Protein AF-A0AAQ3N7G3-F1 (afdb_monomer)

Secondary structure (DSSP, 8-state):
-----SEEEEEE---GGGGGGTTTSTTHHHH-TT-EEEEETTEEEEE-SS-EEEEE--SSSS--PPEEE-----TTTT--EEEEEEEEETTEEEEEEEETTSEEEEE-TTS-EEEEEE-SSS---EEEEE---S--SSS-PPPEEEEEETTEEEEEE--------TT------S-HHHHHHHHHHHHHHHHHHS--PPPS-TTTT---------EEEE-GGGS-EEEEEEEEEEPPPTT-TT----EEEEEEEESS-SEEEEEEEEEES--HHHHHHTT-S------------------------------PPPPP-------TTHHHHHHHHHHTT--HHHHHHHHHHHHS-PEEEEEEEEE-BTTB-EEEEEE-TTSSEEEEEETTSEEEEEETTTTEEEEEEES-TT-EEEEEEEE----TTS--S--PPPPGGGEEEEEEEEEGGGTEEEEEETTTPPEEEEEE--TT-EEE-BPPEET--TTSPP-PPP-EEE-TTT-EEEEEP-B---

Mean predicted aligned error: 13.73 Å

InterPro domains:
  IPR026059 Rab3GAP regulatory subunit [PTHR12472] (1-508)
  IPR032839 Rab3-GAP regulatory subunit, N-terminal [PF14655] (28-317)
  IPR032839 Rab3-GAP regulatory subunit, N-terminal [PF14655] (357-476)
  IPR036322 WD40-repeat-containing domain superfamily [SSF50978] (77-471)

pLDDT: mean 73.36, std 23.97, range [24.33, 98.25]

Organism: Vigna mungo (NCBI:txid3915)

Nearest PDB structures (foldseek):
  7mq9-assembly1_LR  TM=6.132E-01  e=2.401E-07  Homo sapiens
  4cy5-assembly1_A  TM=6.146E-01  e=5.877E-06  Drosophila melanogaster
  6tlj-assembly1_Q  TM=6.550E-01  e=1.071E-04  Homo sapiens
  8snb-assembly1_4A  TM=2.805E-01  e=1.229E-05  Strongylocentrotus purpuratus
  8iyj-assembly1_f  TM=2.181E-01  e=2.810E-06  Mus musculus

Sequence (514 aa):
MAKRSYKTELGCIACDELGELGAGKPNWLVETPHLLCAIDTHSLLLANRSTILLLSWSDNSAASTPLKIRPDLSPIDAESITALEWLAFGDNRVIVAGTSSGYLLLYSLRGDLIHRQMIYPGRVLKLRVRGTKKDLIQDTSSEEFCLIMPGVIARFDGSDVQVADYRSNCRLCNLEMQNMLQKWFEEAQSRFWDQKPRSQDSEDFGNTDVKIPYQLWNIGKNGTCSDAAITGIMPPPLMEQQSSQRYYCAVAVGEDAVISAYRLSESKGRSLVGAILSKVVPATFSTLSSFSKLIWRSEPSPPKKSPKKLDQKPQPFARGNLDLNVTLLVASSAENLMSGKDTFYYLNMERNASCIASSLTSLIDHPRKGEKLTLSPSGTLAAITDSLGRILLLDTQALVVVRLWKGYRDASCLFMEMLVSKNIASSSSSYSEPSKSDYCLCLAIHAPRKGIIEIWQMRTGPRLRTISCAKGSRMLQPSYRFGASMSTPYVPLEVFLLNGDSGQISILNRTLDS

Radius of gyration: 25.81 Å; Cα contacts (8 Å, |Δi|>4): 973; chains: 1; bounding box: 93×69×70 Å

Solvent-accessible surface area (backbone atoms only — not comparable to full-atom values): 30643 Å² total; per-residue (Å²): 131,83,80,84,73,66,52,46,79,68,45,52,63,85,63,78,71,43,48,83,64,43,49,97,44,86,30,25,63,61,75,37,92,57,56,41,70,36,38,47,101,54,37,39,38,41,27,35,48,63,41,39,38,42,40,64,52,63,91,79,65,78,82,68,71,69,46,74,34,68,71,95,56,52,74,89,75,65,40,28,49,48,24,55,37,59,47,34,45,74,93,48,62,33,44,35,37,23,20,41,61,12,36,41,38,34,25,42,90,85,56,48,80,73,44,77,44,82,73,53,88,38,42,28,58,38,62,46,61,46,37,64,66,98,77,60,101,53,99,38,66,60,24,32,39,34,43,27,30,73,18,34,42,38,37,30,59,48,40,79,82,79,70,88,60,97,79,62,101,72,83,93,80,44,52,60,60,60,52,53,52,52,52,49,52,55,53,54,53,51,54,68,71,53,87,68,86,78,76,96,70,94,70,86,85,81,72,77,89,73,75,70,75,66,50,37,30,59,64,36,90,69,36,56,38,57,32,62,49,77,37,36,56,43,80,72,62,93,90,48,91,83,62,94,70,61,34,32,34,31,42,32,18,5,62,64,18,35,33,37,33,31,44,34,38,75,56,58,83,73,63,77,64,60,69,56,56,74,72,67,64,82,94,71,88,76,87,89,71,74,99,71,88,87,89,82,90,88,90,88,89,88,89,85,83,86,88,82,90,82,84,89,75,85,77,79,83,78,78,82,74,86,76,87,54,68,74,58,59,58,49,59,67,51,64,77,77,58,57,80,66,55,55,53,52,50,58,57,44,62,72,59,54,52,20,45,52,41,83,72,51,70,46,69,52,82,98,34,23,14,55,46,72,34,64,37,80,82,21,54,35,32,44,34,33,31,78,79,3,36,38,38,34,30,31,58,81,81,71,40,77,77,40,78,48,75,84,39,48,82,41,49,66,48,58,29,36,32,44,56,77,71,78,86,84,79,72,86,89,76,97,69,77,76,53,72,87,43,42,43,57,27,41,38,37,37,24,62,86,75,29,31,32,35,33,30,34,58,86,85,50,61,76,77,46,76,42,86,39,66,69,29,47,46,80,42,51,59,58,47,55,35,79,72,59,90,87,58,80,79,76,72,47,58,44,35,39,40,35,34,77,73,31,33,33,26,37,57,59,40,66,68,79,130

Foldseek 3Di:
DPDDDQWFFQFFDDDPVVVVQVAPDPLSLPPQPAWAWADAPFWIWIDGFFKIWIAGGDPPDDRPPIAIEGDPADVPVVKGWQEWYWAFADPAIWIWTAIQQQWIWTAHPNRDTLDIDRDDGGGQLYKAFAADDPDDPDPKTFTWIWTDGWQKIKIQGQHDPPPPPVPDPDDPDHCQVVVSVVVVVVVVVVVVVPPDDDDPDPDPPPDPVRDRDIAMAGRCPQHTFQDKDWLTWDDDPDPPVPDPKIWIKMWTWWQQFRIWIKIWISDFDPPPPVVVSLPDDPPDDDDPDDPDDDDDDDDDDDDDDDDDDDDDDDDDDPDDDDPPPPVPVVVVVVVVDDDPVVNVVVVVVSVVTHTYMRTDDTHGDPPKTWNDWEADSSSQWIWIAIQQAKIFIARRRVRDGPDMDGDQHPKDKDKWKAFADDPPPPDDDDPDDDDPVRIFIWMWIDRLVVQWIWIATPDPGGTLDIGGHDHSKDKHWHHDHRPPDPPDDDDTTWIWIQHSNRSIIIIRHRYSDD

Structure (mmCIF, N/CA/C/O backbone):
data_AF-A0AAQ3N7G3-F1
#
_entry.id   AF-A0AAQ3N7G3-F1
#
loop_
_atom_site.group_PDB
_atom_site.id
_atom_site.type_symbol
_atom_site.label_atom_id
_atom_site.label_alt_id
_atom_site.label_comp_id
_atom_site.label_asym_id
_atom_site.label_entity_id
_atom_site.label_seq_id
_atom_site.pdbx_PDB_ins_code
_atom_site.Cartn_x
_atom_site.Cartn_y
_atom_site.Cartn_z
_atom_site.occupancy
_atom_site.B_iso_or_equiv
_atom_site.auth_seq_id
_atom_site.auth_comp_id
_atom_site.auth_asym_id
_atom_site.auth_atom_id
_atom_site.pdbx_PDB_model_num
ATOM 1 N N . MET A 1 1 ? -20.348 16.416 -29.612 1.00 39.94 1 M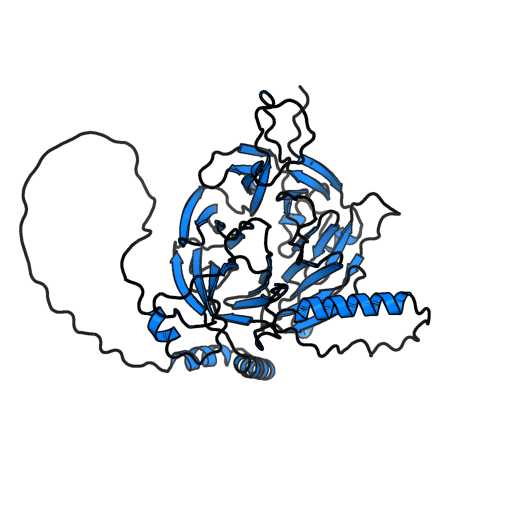ET A N 1
ATOM 2 C CA . MET A 1 1 ? -20.053 16.490 -28.164 1.00 39.94 1 MET A CA 1
ATOM 3 C C . MET A 1 1 ? -18.707 15.827 -27.925 1.00 39.94 1 MET A C 1
ATOM 5 O O . MET A 1 1 ? -18.598 14.631 -28.162 1.00 39.94 1 MET A O 1
ATOM 9 N N . ALA A 1 2 ? -17.672 16.585 -27.557 1.00 43.81 2 ALA A N 1
ATOM 10 C CA . ALA A 1 2 ? -16.374 16.000 -27.224 1.00 43.81 2 ALA A CA 1
ATOM 11 C C . ALA A 1 2 ? -16.519 15.105 -25.980 1.00 43.81 2 ALA A C 1
ATOM 13 O O . ALA A 1 2 ? -17.182 15.478 -25.011 1.00 43.81 2 ALA A O 1
ATOM 14 N N . LYS A 1 3 ? -15.950 13.899 -26.031 1.00 54.00 3 LYS A N 1
ATOM 15 C CA . LYS A 1 3 ? -15.977 12.927 -24.933 1.00 54.00 3 LYS A CA 1
ATOM 16 C C . LYS A 1 3 ? -15.217 13.546 -23.752 1.00 54.00 3 LYS A C 1
ATOM 18 O O . LYS A 1 3 ? -14.015 13.761 -23.864 1.00 54.00 3 LYS A O 1
ATOM 23 N N . ARG A 1 4 ? -15.909 13.886 -22.654 1.00 63.69 4 ARG A N 1
ATOM 24 C CA . ARG A 1 4 ? -15.270 14.426 -21.437 1.00 63.69 4 ARG A CA 1
ATOM 25 C C . ARG A 1 4 ? -14.197 13.432 -20.973 1.00 63.69 4 ARG A C 1
ATOM 27 O O . ARG A 1 4 ? -14.520 12.272 -20.713 1.00 63.69 4 ARG A O 1
ATOM 34 N N . SER A 1 5 ? -12.937 13.867 -20.903 1.00 77.62 5 SER A N 1
ATOM 35 C CA . SER A 1 5 ? -11.864 13.038 -20.352 1.00 77.62 5 SER A CA 1
ATOM 36 C C . SER A 1 5 ? -11.841 13.183 -18.835 1.00 77.62 5 SER A C 1
ATOM 38 O O . SER A 1 5 ? -11.796 14.290 -18.308 1.00 77.62 5 SER A O 1
ATOM 40 N N . TYR A 1 6 ? -11.881 12.058 -18.125 1.00 87.06 6 TYR A N 1
ATOM 41 C CA . TYR A 1 6 ? -11.818 12.013 -16.660 1.00 87.06 6 TYR A CA 1
ATOM 42 C C . TYR A 1 6 ? -10.417 11.688 -16.133 1.00 87.06 6 TYR A C 1
ATOM 44 O O . TYR A 1 6 ? -10.247 11.451 -14.934 1.00 87.06 6 TYR A O 1
ATOM 52 N N . LYS A 1 7 ? -9.440 11.633 -17.040 1.00 90.12 7 LYS A N 1
ATOM 53 C CA . LYS A 1 7 ? -8.037 11.343 -16.770 1.00 90.12 7 LYS A CA 1
ATOM 54 C C . LYS A 1 7 ? -7.176 12.269 -17.626 1.00 90.12 7 LYS A C 1
ATOM 56 O O . LYS A 1 7 ? -7.553 12.560 -18.765 1.00 90.12 7 LYS A O 1
ATOM 61 N N . THR A 1 8 ? -6.028 12.669 -17.107 1.00 91.38 8 THR A N 1
ATOM 62 C CA . THR A 1 8 ? -4.996 13.372 -17.872 1.00 91.38 8 THR A CA 1
ATOM 63 C C . THR A 1 8 ? -3.868 12.395 -18.148 1.00 91.38 8 THR A C 1
ATOM 65 O O . THR A 1 8 ? -3.357 11.757 -17.230 1.00 91.38 8 THR A O 1
ATOM 68 N N . GLU A 1 9 ? -3.516 12.225 -19.415 1.00 91.00 9 GLU A N 1
ATOM 69 C CA . GLU A 1 9 ? -2.415 11.356 -19.824 1.00 91.00 9 GLU A CA 1
ATOM 70 C C . GLU A 1 9 ? -1.083 12.030 -19.485 1.00 91.00 9 GLU A C 1
ATOM 72 O O . GLU A 1 9 ? -0.919 13.225 -19.720 1.00 91.00 9 GLU A O 1
ATOM 77 N N . LEU A 1 10 ? -0.161 11.273 -18.888 1.00 89.38 10 LEU A N 1
ATOM 78 C CA . LEU A 1 10 ? 1.162 11.768 -18.492 1.00 89.38 10 LEU A CA 1
ATOM 79 C C . LEU A 1 10 ? 2.281 11.209 -19.366 1.00 89.38 10 LEU A C 1
ATOM 81 O O . LEU A 1 10 ? 3.322 11.838 -19.497 1.00 89.38 10 LEU A O 1
ATOM 85 N N . GLY A 1 11 ? 2.082 10.017 -19.924 1.00 87.69 11 GLY A N 1
ATOM 86 C CA . GLY A 1 11 ? 3.076 9.331 -20.735 1.00 87.69 11 GLY A CA 1
ATOM 87 C C . GLY A 1 11 ? 2.757 7.849 -20.868 1.00 87.69 11 GLY A C 1
ATOM 88 O O . GLY A 1 11 ? 1.666 7.389 -20.512 1.00 87.69 11 GLY A O 1
ATOM 89 N N . CYS A 1 12 ? 3.719 7.084 -21.364 1.00 87.31 12 CYS A N 1
ATOM 90 C CA . CYS A 1 12 ? 3.644 5.631 -21.414 1.00 87.31 12 CYS A CA 1
ATOM 91 C C . CYS A 1 12 ? 4.995 5.022 -21.051 1.00 87.31 12 CYS A C 1
ATOM 93 O O . CYS A 1 12 ? 6.036 5.655 -21.218 1.00 87.31 12 CYS A O 1
ATOM 95 N N . ILE A 1 13 ? 4.962 3.796 -20.543 1.00 86.56 13 ILE A N 1
ATOM 96 C CA . ILE A 1 13 ? 6.155 2.973 -20.376 1.00 86.56 13 ILE A CA 1
ATOM 97 C C . ILE A 1 13 ? 6.269 2.017 -21.562 1.00 86.56 13 ILE A C 1
ATOM 99 O O . ILE A 1 13 ? 5.326 1.292 -21.876 1.00 86.56 13 ILE A O 1
ATOM 103 N N . ALA A 1 14 ? 7.424 2.015 -22.218 1.00 83.31 14 ALA A N 1
ATOM 104 C CA . ALA A 1 14 ? 7.730 1.094 -23.303 1.00 83.31 14 ALA A CA 1
ATOM 105 C C . ALA A 1 14 ? 9.239 0.841 -23.337 1.00 83.31 14 ALA A C 1
ATOM 107 O O . ALA A 1 14 ? 10.016 1.762 -23.577 1.00 83.31 14 ALA A O 1
ATOM 108 N N . CYS A 1 15 ? 9.644 -0.398 -23.068 1.00 86.50 15 CYS A N 1
ATOM 109 C CA . CYS A 1 15 ? 11.016 -0.864 -23.230 1.00 86.50 15 CYS A CA 1
ATOM 110 C C . CYS A 1 15 ? 11.053 -2.398 -23.295 1.00 86.50 15 CYS A C 1
ATOM 112 O O . CYS A 1 15 ? 10.109 -3.061 -22.849 1.00 86.50 15 CYS A O 1
ATOM 114 N N . ASP A 1 16 ? 12.133 -2.959 -23.833 1.00 87.94 16 ASP A N 1
ATOM 115 C CA . ASP A 1 16 ? 12.272 -4.407 -24.030 1.00 87.94 16 ASP A CA 1
ATOM 116 C C . ASP A 1 16 ? 12.393 -5.161 -22.694 1.00 87.94 16 ASP A C 1
ATOM 118 O O . ASP A 1 16 ? 11.902 -6.284 -22.551 1.00 87.94 16 ASP A O 1
ATOM 122 N N . GLU A 1 17 ? 12.960 -4.522 -21.667 1.00 90.25 17 GLU A N 1
ATOM 123 C CA . GLU A 1 17 ? 13.138 -5.089 -20.325 1.00 90.25 17 GLU A CA 1
ATOM 124 C C . GLU A 1 17 ? 11.805 -5.412 -19.635 1.00 90.25 17 GLU A C 1
ATOM 126 O O . GLU A 1 17 ? 11.757 -6.279 -18.758 1.00 90.25 17 GLU A O 1
ATOM 131 N N . LEU A 1 18 ? 10.701 -4.776 -20.048 1.00 89.50 18 LEU A N 1
ATOM 132 C CA . LEU A 1 18 ? 9.359 -5.117 -19.568 1.00 89.50 18 LEU A CA 1
ATOM 133 C C . LEU A 1 18 ? 8.987 -6.575 -19.880 1.00 89.50 18 LEU A C 1
ATOM 135 O O . LEU A 1 18 ? 8.205 -7.176 -19.135 1.00 89.50 18 LEU A O 1
ATOM 139 N N . GLY A 1 19 ? 9.561 -7.171 -20.931 1.00 88.06 19 GLY A N 1
ATOM 140 C CA . GLY A 1 19 ? 9.364 -8.582 -21.268 1.00 88.06 19 GLY A CA 1
ATOM 141 C C . GLY A 1 19 ? 9.769 -9.526 -20.129 1.00 88.06 19 GLY A C 1
ATOM 142 O O . GLY A 1 19 ? 9.090 -10.524 -19.881 1.00 88.06 19 GLY A O 1
ATOM 143 N N . GLU A 1 20 ? 10.794 -9.176 -19.346 1.00 86.62 20 GLU A N 1
ATOM 144 C CA . GLU A 1 20 ? 11.231 -9.962 -18.179 1.00 86.62 20 GLU A CA 1
ATOM 145 C C . GLU A 1 20 ? 10.249 -9.906 -17.002 1.00 86.62 20 GLU A C 1
ATOM 147 O O . GLU A 1 20 ? 10.259 -10.758 -16.107 1.00 86.62 20 GLU A O 1
ATOM 152 N N . LEU A 1 21 ? 9.383 -8.897 -17.002 1.00 88.00 21 LEU A N 1
ATOM 153 C CA . LEU A 1 21 ? 8.317 -8.720 -16.025 1.00 88.00 21 LEU A CA 1
ATOM 154 C C . LEU A 1 21 ? 6.984 -9.307 -16.511 1.00 88.00 21 LEU A C 1
ATOM 156 O O . LEU A 1 21 ? 5.983 -9.228 -15.799 1.00 88.00 21 LEU A O 1
ATOM 160 N N . GLY A 1 22 ? 6.981 -9.934 -17.691 1.00 85.62 22 GLY A N 1
ATOM 161 C CA . GLY A 1 22 ? 5.823 -10.595 -18.285 1.00 85.62 22 GLY A CA 1
ATOM 162 C C . GLY A 1 22 ? 5.038 -9.739 -19.279 1.00 85.62 22 GLY A C 1
ATOM 163 O O . GLY A 1 22 ? 3.987 -10.196 -19.739 1.00 85.62 22 GLY A O 1
ATOM 164 N N . ALA A 1 23 ? 5.516 -8.538 -19.624 1.00 86.00 23 ALA A N 1
ATOM 165 C CA . ALA A 1 23 ? 4.876 -7.713 -20.644 1.00 86.00 23 ALA A CA 1
ATOM 166 C C . ALA A 1 23 ? 4.850 -8.408 -22.015 1.00 86.00 23 ALA A C 1
ATOM 168 O O . ALA A 1 23 ? 5.643 -9.304 -22.302 1.00 86.00 23 ALA A O 1
ATOM 169 N N . GLY A 1 24 ? 3.886 -8.016 -22.852 1.00 80.06 24 GLY A N 1
ATOM 170 C CA . GLY A 1 24 ? 3.578 -8.685 -24.123 1.00 80.06 24 GLY A CA 1
ATOM 171 C C . GLY A 1 24 ? 2.501 -9.772 -24.014 1.00 80.06 24 GLY A C 1
ATOM 172 O O . GLY A 1 24 ? 2.028 -10.271 -25.033 1.00 80.06 24 GLY A O 1
ATOM 173 N N . LYS A 1 25 ? 2.057 -10.109 -22.795 1.00 82.44 25 LYS A N 1
ATOM 174 C CA . LYS A 1 25 ? 0.858 -10.924 -22.544 1.00 82.44 25 LYS A CA 1
ATOM 175 C C . LYS A 1 25 ? -0.323 -10.028 -22.145 1.00 82.44 25 LYS A C 1
ATOM 177 O O . LYS A 1 25 ? -0.109 -9.038 -21.440 1.00 82.44 25 LYS A O 1
ATOM 182 N N . PRO A 1 26 ? -1.565 -10.360 -22.542 1.00 79.69 26 PRO A N 1
ATOM 183 C CA . PRO A 1 26 ? -2.739 -9.608 -22.101 1.00 79.69 26 PRO A CA 1
ATOM 184 C C . PRO A 1 26 ? -2.837 -9.621 -20.571 1.00 79.69 26 PRO A C 1
ATOM 186 O O . PRO A 1 26 ? -2.533 -10.634 -19.943 1.00 79.69 26 PRO A O 1
ATOM 189 N N . ASN A 1 27 ? -3.253 -8.503 -19.968 1.00 78.81 27 ASN A N 1
ATOM 190 C CA . ASN A 1 27 ? -3.421 -8.355 -18.514 1.00 78.81 27 ASN A CA 1
ATOM 191 C C . ASN A 1 27 ? -2.178 -8.655 -17.645 1.00 78.81 27 ASN A C 1
ATOM 193 O O . ASN A 1 27 ? -2.333 -8.868 -16.438 1.00 78.81 27 ASN A O 1
ATOM 197 N N . TRP A 1 28 ? -0.954 -8.652 -18.187 1.00 85.19 28 TRP A N 1
ATOM 198 C CA . TRP A 1 28 ? 0.258 -9.040 -17.444 1.00 85.19 28 TRP A CA 1
ATOM 199 C C . TRP A 1 28 ? 0.451 -8.282 -16.115 1.00 85.19 28 TRP A C 1
ATOM 201 O O . TRP A 1 28 ? 0.929 -8.867 -15.145 1.00 85.19 28 TRP A O 1
ATOM 211 N N . LEU A 1 29 ? 0.005 -7.022 -16.014 1.00 84.06 29 LEU A N 1
ATOM 212 C CA . LEU A 1 29 ? 0.056 -6.245 -14.767 1.00 84.06 29 LEU A CA 1
ATOM 213 C C . LEU A 1 29 ? -0.798 -6.808 -13.621 1.00 84.06 29 LEU A C 1
ATOM 215 O O . LEU A 1 29 ? -0.527 -6.533 -12.447 1.00 84.06 29 LEU A O 1
ATOM 219 N N . VAL A 1 30 ? -1.877 -7.524 -13.936 1.00 77.44 30 VAL A N 1
ATOM 220 C CA . VAL A 1 30 ? -2.854 -8.017 -12.950 1.00 77.44 30 VAL A CA 1
ATOM 221 C C . VAL A 1 30 ? -2.786 -9.533 -12.813 1.00 77.44 30 VAL A C 1
ATOM 223 O O . VAL A 1 30 ? -2.965 -10.042 -11.711 1.00 77.44 30 VAL A O 1
ATOM 226 N N . GLU A 1 31 ? -2.487 -10.248 -13.896 1.00 76.75 31 GLU A N 1
ATOM 227 C CA . GLU A 1 31 ? -2.406 -11.712 -13.907 1.00 76.75 31 GLU A CA 1
ATOM 228 C C . GLU A 1 31 ? -1.031 -12.250 -13.487 1.00 76.75 31 GLU A C 1
ATOM 230 O O . GLU A 1 31 ? -0.886 -13.453 -13.281 1.00 76.75 31 GLU A O 1
ATOM 235 N N . THR A 1 32 ? -0.031 -11.383 -13.287 1.00 79.19 32 THR A N 1
ATOM 236 C CA . THR A 1 32 ? 1.271 -11.785 -12.737 1.00 79.19 32 THR A CA 1
ATOM 237 C C . THR A 1 32 ? 1.248 -11.689 -11.204 1.00 79.19 32 THR A C 1
ATOM 239 O O . THR A 1 32 ? 1.359 -10.586 -10.659 1.00 79.19 32 THR A O 1
ATOM 242 N N . PRO A 1 33 ? 1.151 -12.815 -10.467 1.00 70.81 33 PRO A N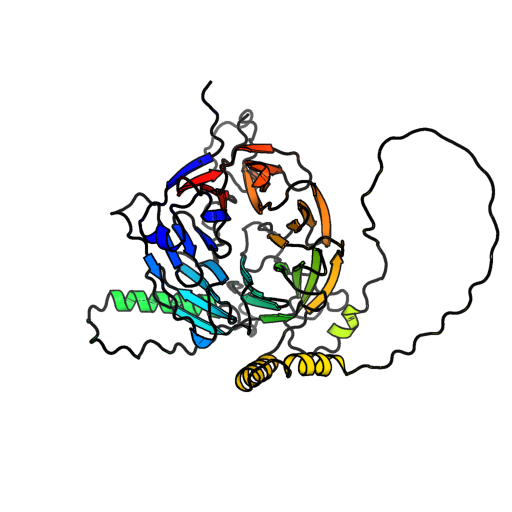 1
ATOM 243 C CA . PRO A 1 33 ? 0.888 -12.824 -9.020 1.00 70.81 33 PRO A CA 1
ATOM 244 C C . PRO A 1 33 ? 2.017 -12.227 -8.166 1.00 70.81 33 PRO A C 1
ATOM 246 O O . PRO A 1 33 ? 1.823 -11.951 -6.983 1.00 70.81 33 PRO A O 1
ATOM 249 N N . HIS A 1 34 ? 3.201 -12.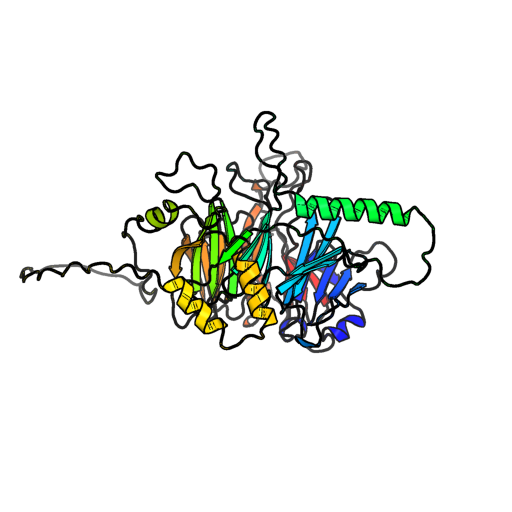031 -8.747 1.00 84.06 34 HIS A N 1
ATOM 250 C CA . HIS A 1 34 ? 4.385 -11.506 -8.066 1.00 84.06 34 HIS A CA 1
ATOM 251 C C . HIS A 1 34 ? 4.849 -10.156 -8.611 1.00 84.06 34 HIS A C 1
ATOM 253 O O . HIS A 1 34 ? 5.920 -9.700 -8.227 1.00 84.06 34 HIS A O 1
ATOM 259 N N . LEU A 1 35 ? 4.075 -9.522 -9.500 1.00 92.62 35 LEU A N 1
ATOM 260 C CA . LEU A 1 35 ? 4.446 -8.217 -10.025 1.00 92.62 35 LEU A CA 1
ATOM 261 C C . LEU A 1 35 ? 4.111 -7.118 -9.013 1.00 92.62 35 LEU A C 1
ATOM 263 O O . LEU A 1 35 ? 2.940 -6.804 -8.750 1.00 92.62 35 LEU A O 1
ATOM 267 N N . LEU A 1 36 ? 5.159 -6.507 -8.483 1.00 95.00 36 LEU A N 1
ATOM 268 C CA . LEU A 1 36 ? 5.106 -5.370 -7.578 1.00 95.00 36 LEU A CA 1
ATOM 269 C C . LEU A 1 36 ? 5.185 -4.072 -8.384 1.00 95.00 36 LEU A C 1
ATOM 271 O O . LEU A 1 36 ? 5.855 -4.019 -9.414 1.00 95.00 36 LEU A O 1
ATOM 275 N N . CYS A 1 37 ? 4.490 -3.034 -7.919 1.00 94.69 37 CYS A N 1
ATOM 276 C CA . CYS A 1 37 ? 4.522 -1.711 -8.538 1.00 94.69 37 CYS A CA 1
ATOM 277 C C . CYS A 1 37 ? 4.554 -0.633 -7.458 1.00 94.69 37 CYS A C 1
ATOM 279 O O . CYS A 1 37 ? 3.724 -0.680 -6.550 1.00 94.69 37 CYS A O 1
ATOM 281 N N . ALA A 1 38 ? 5.428 0.356 -7.614 1.00 94.94 38 ALA A N 1
ATOM 282 C CA . ALA A 1 38 ? 5.438 1.570 -6.803 1.00 94.94 38 ALA A CA 1
ATOM 283 C C . ALA A 1 38 ? 5.676 2.771 -7.721 1.00 94.94 38 ALA A C 1
ATOM 285 O O . ALA A 1 38 ? 6.516 2.710 -8.617 1.00 94.94 38 ALA A O 1
ATOM 286 N N . ILE A 1 39 ? 4.925 3.853 -7.539 1.00 93.31 39 ILE A N 1
ATOM 287 C CA . ILE A 1 39 ? 4.999 5.035 -8.404 1.00 93.31 39 ILE A CA 1
ATOM 288 C C . ILE A 1 39 ? 5.523 6.229 -7.616 1.00 93.31 39 ILE A C 1
ATOM 290 O O . ILE A 1 39 ? 5.281 6.341 -6.420 1.00 93.31 39 ILE A O 1
ATOM 294 N N . ASP A 1 40 ? 6.212 7.116 -8.308 1.00 88.12 40 ASP A N 1
ATOM 295 C CA . ASP A 1 40 ? 6.584 8.453 -7.866 1.00 88.12 40 ASP A CA 1
ATOM 296 C C . ASP A 1 40 ? 6.156 9.462 -8.952 1.00 88.12 40 ASP A C 1
ATOM 298 O O . ASP A 1 40 ? 5.641 9.061 -9.995 1.00 88.12 40 ASP A O 1
ATOM 302 N N . THR A 1 41 ? 6.343 10.768 -8.751 1.00 81.31 41 THR A N 1
ATOM 303 C CA . THR A 1 41 ? 5.792 11.822 -9.631 1.00 81.31 41 THR A CA 1
ATOM 304 C C . THR A 1 41 ? 6.076 11.619 -11.127 1.00 81.31 41 THR A C 1
ATOM 306 O O . THR A 1 41 ? 5.210 11.902 -11.954 1.00 81.31 41 THR A O 1
ATOM 309 N N . HIS A 1 42 ? 7.269 11.126 -11.478 1.00 84.00 42 HIS A N 1
ATOM 310 C CA . HIS A 1 42 ? 7.711 10.927 -12.868 1.00 84.00 42 HIS A CA 1
ATOM 311 C C . HIS A 1 42 ? 8.401 9.577 -13.104 1.00 84.00 42 HIS A C 1
ATOM 313 O O . HIS A 1 42 ? 9.073 9.389 -14.11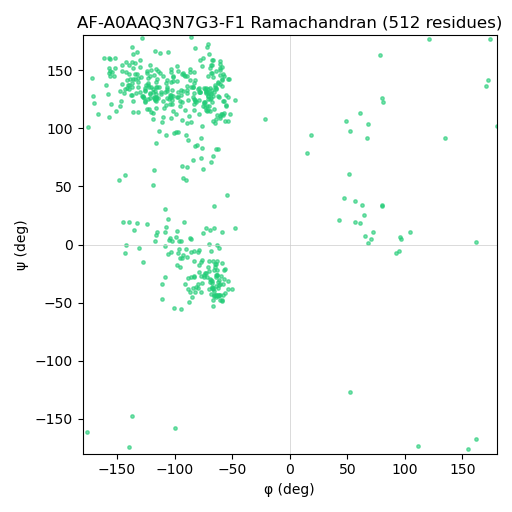9 1.00 84.00 42 HIS A O 1
ATOM 319 N N . SER A 1 43 ? 8.301 8.647 -12.153 1.00 89.94 43 SER A N 1
ATOM 320 C CA . SER A 1 43 ? 8.999 7.364 -12.233 1.00 89.94 43 SER A CA 1
ATOM 321 C C . SER A 1 43 ? 8.165 6.215 -11.683 1.00 89.94 43 SER A C 1
ATOM 323 O O . SER A 1 43 ? 7.337 6.385 -10.790 1.00 89.94 43 SER A O 1
ATOM 325 N N . LEU A 1 44 ? 8.360 5.029 -12.249 1.00 93.56 44 LEU A N 1
ATOM 326 C CA . LEU A 1 44 ? 7.644 3.808 -11.913 1.00 93.56 44 LEU A CA 1
ATOM 327 C C . LEU A 1 44 ? 8.663 2.714 -11.628 1.00 93.56 44 LEU A C 1
ATOM 329 O O . LEU A 1 44 ? 9.525 2.423 -12.454 1.00 93.56 44 LEU A O 1
ATOM 333 N N . LEU A 1 45 ? 8.513 2.077 -10.477 1.00 95.50 45 LEU A N 1
ATOM 334 C CA . LEU A 1 45 ? 9.180 0.829 -10.163 1.00 95.50 45 LEU A CA 1
ATOM 335 C C . LEU A 1 45 ? 8.257 -0.328 -10.492 1.00 95.50 45 LEU A C 1
ATOM 337 O O . LEU A 1 45 ? 7.096 -0.348 -10.073 1.00 95.50 45 LEU A O 1
ATOM 341 N N . LEU A 1 46 ? 8.808 -1.318 -11.176 1.00 95.56 46 LEU A N 1
ATOM 342 C CA . LEU A 1 46 ? 8.197 -2.621 -11.361 1.00 95.56 46 LEU A CA 1
ATOM 343 C C . LEU A 1 46 ? 9.175 -3.689 -10.890 1.00 95.56 46 LEU A C 1
ATOM 345 O O . LEU A 1 46 ? 10.360 -3.609 -11.192 1.00 95.56 46 LEU A O 1
ATOM 349 N N . ALA A 1 47 ? 8.701 -4.700 -10.170 1.00 95.94 47 ALA A N 1
ATOM 350 C CA . ALA A 1 47 ? 9.562 -5.810 -9.779 1.00 95.94 47 ALA A CA 1
ATOM 351 C C . ALA A 1 47 ? 8.860 -7.155 -9.907 1.00 95.94 47 ALA A C 1
ATOM 353 O O . ALA A 1 47 ? 7.674 -7.275 -9.600 1.00 95.94 47 ALA A O 1
ATOM 354 N N . ASN A 1 48 ? 9.611 -8.164 -10.338 1.00 94.12 48 ASN A N 1
ATOM 355 C CA . ASN A 1 48 ? 9.238 -9.569 -10.205 1.00 94.12 48 ASN A CA 1
ATOM 356 C C . ASN A 1 48 ? 9.979 -10.173 -8.992 1.00 94.12 48 ASN A C 1
ATOM 358 O O . ASN A 1 48 ? 10.415 -9.453 -8.097 1.00 94.12 48 ASN A O 1
ATOM 362 N N . ARG A 1 49 ? 10.145 -11.499 -8.952 1.00 94.56 49 ARG A N 1
ATOM 363 C CA . ARG A 1 49 ? 10.803 -12.195 -7.835 1.00 94.56 49 ARG A CA 1
ATOM 364 C C . ARG A 1 49 ? 12.297 -11.885 -7.671 1.00 94.56 49 ARG A C 1
ATOM 366 O O . ARG A 1 49 ? 12.803 -12.109 -6.579 1.00 94.56 49 ARG A O 1
ATOM 373 N N . SER A 1 50 ? 13.002 -11.415 -8.699 1.00 94.19 50 SER A N 1
ATOM 374 C CA . SER A 1 50 ? 14.474 -11.305 -8.693 1.00 94.19 50 SER A CA 1
ATOM 375 C C . SER A 1 50 ? 15.019 -10.056 -9.386 1.00 94.19 50 SER A C 1
ATOM 377 O O . SER A 1 50 ? 16.230 -9.880 -9.504 1.00 94.19 50 SER A O 1
ATOM 379 N N . THR A 1 51 ? 14.158 -9.205 -9.932 1.00 95.12 51 THR A N 1
ATOM 380 C CA . THR A 1 51 ? 14.563 -8.041 -10.719 1.00 95.12 51 THR A CA 1
ATOM 381 C C . THR A 1 51 ? 13.649 -6.873 -10.414 1.00 95.12 51 THR A C 1
ATOM 383 O O . THR A 1 51 ? 12.429 -7.032 -10.374 1.00 95.12 51 THR A O 1
ATOM 386 N N . ILE A 1 52 ? 14.261 -5.707 -10.218 1.00 96.75 52 ILE A N 1
ATOM 387 C CA . ILE A 1 52 ? 13.594 -4.415 -10.085 1.00 96.75 52 ILE A CA 1
ATOM 388 C C . ILE A 1 52 ? 13.951 -3.596 -11.323 1.00 96.75 52 ILE A C 1
ATOM 390 O O . ILE A 1 52 ? 15.121 -3.501 -11.694 1.00 96.75 52 ILE A O 1
ATOM 394 N N . LEU A 1 53 ? 12.943 -3.014 -11.954 1.00 95.44 53 LEU A N 1
ATOM 395 C CA . LEU A 1 53 ? 13.059 -2.139 -13.107 1.00 95.44 53 LEU A CA 1
ATOM 396 C C . LEU A 1 53 ? 12.550 -0.753 -12.720 1.00 95.44 53 LEU A C 1
ATOM 398 O O . LEU A 1 53 ? 11.415 -0.609 -12.261 1.00 95.44 53 LEU A O 1
ATOM 402 N N . LEU A 1 54 ? 13.394 0.252 -12.909 1.00 94.19 54 LEU A N 1
ATOM 403 C CA . LEU A 1 54 ? 13.062 1.658 -12.755 1.00 94.19 54 LEU A CA 1
ATOM 404 C C . LEU A 1 54 ? 12.850 2.275 -14.137 1.00 94.19 54 LEU A C 1
ATOM 406 O O . LEU A 1 54 ? 13.752 2.292 -14.974 1.00 94.19 54 LEU A O 1
ATOM 410 N N . LEU A 1 55 ? 11.648 2.800 -14.339 1.00 91.56 55 LEU A N 1
ATOM 411 C CA . LEU A 1 55 ? 11.195 3.445 -15.562 1.00 91.56 55 LEU A CA 1
ATOM 412 C C . LEU A 1 55 ? 10.898 4.915 -15.275 1.00 91.56 55 LEU A C 1
ATOM 414 O O . LEU A 1 55 ? 10.314 5.236 -14.241 1.00 91.56 55 LEU A O 1
ATOM 418 N N . SER A 1 56 ? 11.256 5.801 -16.198 1.00 86.19 56 SER A N 1
ATOM 419 C CA . SER A 1 56 ? 10.886 7.218 -16.159 1.00 86.19 56 SER A CA 1
ATOM 420 C C . SER A 1 56 ? 10.082 7.572 -17.404 1.00 86.19 56 SER A C 1
ATOM 422 O O . SER A 1 56 ? 10.271 6.965 -18.457 1.00 86.19 56 SER A O 1
ATOM 424 N N . TRP A 1 57 ? 9.183 8.544 -17.278 1.00 82.19 57 TRP A N 1
ATOM 425 C CA . TRP A 1 57 ? 8.413 9.092 -18.402 1.00 82.19 57 TRP A CA 1
ATOM 426 C C . TRP A 1 57 ? 8.578 10.614 -18.549 1.00 82.19 57 TRP A C 1
ATOM 428 O O . TRP A 1 57 ? 7.751 11.261 -19.183 1.00 82.19 57 TRP A O 1
ATOM 438 N N . SER A 1 58 ? 9.609 11.216 -17.941 1.00 67.06 58 SER A N 1
ATOM 439 C CA . SER A 1 58 ? 9.876 12.656 -18.071 1.00 67.06 58 SER A CA 1
ATOM 440 C C . SER A 1 58 ? 10.551 13.013 -19.403 1.00 67.06 58 SER A C 1
ATOM 442 O O . SER A 1 58 ? 11.591 12.446 -19.725 1.00 67.06 58 SER A O 1
ATOM 444 N N . ASP A 1 59 ? 10.032 14.031 -20.098 1.00 51.97 59 ASP A N 1
ATOM 445 C CA . ASP A 1 59 ? 10.483 14.505 -21.425 1.00 51.97 59 ASP A CA 1
ATOM 446 C C . ASP A 1 59 ? 11.876 15.168 -21.475 1.00 51.97 59 ASP A C 1
ATOM 448 O O . ASP A 1 59 ? 12.374 15.494 -22.553 1.00 51.97 59 ASP A O 1
ATOM 452 N N . ASN A 1 60 ? 12.544 15.382 -20.337 1.00 49.53 60 ASN A N 1
ATOM 453 C CA . ASN A 1 60 ? 13.840 16.054 -20.328 1.00 49.53 60 ASN A CA 1
ATOM 454 C C . ASN A 1 60 ? 14.997 15.051 -20.388 1.00 49.53 60 ASN A C 1
ATOM 456 O O . ASN A 1 60 ? 15.358 14.440 -19.386 1.00 49.53 60 ASN A O 1
ATOM 460 N N . SER A 1 61 ? 15.623 15.017 -21.568 1.00 42.81 61 SER A N 1
ATOM 461 C CA . SER A 1 61 ? 16.892 14.383 -21.966 1.00 42.81 61 SER A CA 1
ATOM 462 C C . SER A 1 61 ? 16.874 12.878 -22.279 1.00 42.81 61 SER A C 1
ATOM 464 O O . SER A 1 61 ? 16.477 12.056 -21.465 1.00 42.81 61 SER A O 1
ATOM 466 N N . ALA A 1 62 ? 17.320 12.579 -23.512 1.00 42.31 62 ALA A N 1
ATOM 467 C CA . ALA A 1 62 ? 17.710 11.289 -24.091 1.00 42.31 62 ALA A CA 1
ATOM 468 C C . ALA A 1 62 ? 17.198 10.054 -23.341 1.00 42.31 62 ALA A C 1
ATOM 470 O O . ALA A 1 62 ? 17.866 9.621 -22.409 1.00 42.31 62 ALA A O 1
ATOM 471 N N . ALA A 1 63 ? 16.043 9.519 -23.776 1.00 47.78 63 ALA A N 1
ATOM 472 C CA . ALA A 1 63 ? 15.500 8.196 -23.444 1.00 47.78 63 ALA A CA 1
ATOM 473 C C . ALA A 1 63 ? 16.205 7.559 -22.240 1.00 47.78 63 ALA A C 1
ATOM 475 O O . ALA A 1 63 ? 17.127 6.766 -22.428 1.00 47.78 63 ALA A O 1
ATOM 476 N N . SER A 1 64 ? 15.852 7.994 -21.023 1.00 60.50 64 SER A N 1
ATOM 477 C CA . SER A 1 64 ? 16.502 7.509 -19.807 1.00 60.50 64 SER A CA 1
ATOM 478 C C . SER A 1 64 ? 16.423 5.988 -19.821 1.00 60.50 64 SER A C 1
ATOM 480 O O . SER A 1 64 ? 15.333 5.426 -19.681 1.00 60.50 64 SER A O 1
ATOM 482 N N . THR A 1 65 ? 17.553 5.337 -20.084 1.00 74.06 65 THR A N 1
ATOM 483 C CA . THR A 1 65 ? 17.609 3.887 -20.227 1.00 74.06 65 THR A CA 1
ATOM 484 C C . THR A 1 65 ? 17.037 3.273 -18.957 1.00 74.06 65 THR A C 1
ATOM 486 O O . THR A 1 65 ? 17.466 3.683 -17.871 1.00 74.06 65 THR A O 1
ATOM 489 N N . PRO A 1 66 ? 16.079 2.338 -19.059 1.00 86.50 66 PRO A N 1
ATOM 490 C CA . PRO A 1 66 ? 15.527 1.656 -17.901 1.00 86.50 66 PRO A CA 1
ATOM 491 C C . PRO A 1 66 ? 16.647 1.157 -16.992 1.00 86.50 66 PRO A C 1
ATOM 493 O O . PRO A 1 66 ? 17.546 0.440 -17.434 1.00 86.50 66 PRO A O 1
ATOM 496 N N . LEU A 1 67 ? 16.617 1.544 -15.718 1.00 91.38 67 LEU A N 1
ATOM 497 C CA . LEU A 1 67 ? 17.593 1.031 -14.766 1.00 91.38 67 LEU A CA 1
ATOM 498 C C . LEU A 1 67 ? 17.106 -0.321 -14.263 1.00 91.38 67 LEU A C 1
ATOM 500 O O . LEU A 1 67 ? 16.014 -0.445 -13.707 1.00 91.38 67 LEU A O 1
ATOM 504 N N . LYS A 1 68 ? 17.963 -1.326 -14.405 1.00 94.38 68 LYS A N 1
ATOM 505 C CA . LYS A 1 68 ? 17.707 -2.684 -13.952 1.00 94.38 68 LYS A CA 1
ATOM 506 C C . LYS A 1 68 ? 18.585 -3.033 -12.760 1.00 94.38 68 LYS A C 1
ATOM 508 O O . LYS A 1 68 ? 19.807 -3.028 -12.863 1.00 94.38 68 LYS A O 1
ATOM 513 N N . ILE A 1 69 ? 17.954 -3.427 -11.662 1.00 95.81 69 ILE A N 1
ATOM 514 C CA . ILE A 1 69 ? 18.619 -3.883 -10.441 1.00 95.81 69 ILE A CA 1
ATOM 515 C C . ILE A 1 69 ? 18.333 -5.373 -10.269 1.00 95.81 69 ILE A C 1
ATOM 517 O O . ILE A 1 69 ? 17.179 -5.810 -10.324 1.00 95.81 69 ILE A O 1
ATOM 521 N N . ARG A 1 70 ? 19.388 -6.159 -10.043 1.00 95.56 70 ARG A N 1
ATOM 522 C CA . ARG A 1 70 ? 19.299 -7.571 -9.654 1.00 95.56 70 ARG A CA 1
ATOM 523 C C . ARG A 1 70 ? 19.844 -7.711 -8.236 1.00 95.56 70 ARG A C 1
ATOM 525 O O . ARG A 1 70 ? 21.063 -7.722 -8.077 1.00 95.56 70 ARG A O 1
ATOM 532 N N . PRO A 1 71 ? 18.971 -7.744 -7.218 1.00 94.69 71 PRO A N 1
ATOM 533 C CA . PRO A 1 71 ? 19.409 -7.961 -5.851 1.00 94.69 71 PRO A CA 1
ATOM 534 C C . PRO A 1 71 ? 20.183 -9.271 -5.701 1.00 94.69 71 PRO A C 1
ATOM 536 O O . PRO A 1 71 ? 19.849 -10.262 -6.350 1.00 94.69 71 PRO A O 1
ATOM 539 N N . ASP A 1 72 ? 21.190 -9.270 -4.829 1.00 91.81 72 ASP A N 1
ATOM 540 C CA . ASP A 1 72 ? 21.862 -10.494 -4.398 1.00 91.81 72 ASP A CA 1
ATOM 541 C C . ASP A 1 72 ? 20.950 -11.223 -3.401 1.00 91.81 72 ASP A C 1
ATOM 543 O O . ASP A 1 72 ? 20.767 -10.788 -2.259 1.00 91.81 72 ASP A O 1
ATOM 547 N N . LEU A 1 73 ? 20.273 -12.262 -3.891 1.00 93.50 73 LEU A N 1
ATOM 548 C CA . LEU A 1 73 ? 19.256 -13.030 -3.173 1.00 93.50 73 LEU A CA 1
ATOM 549 C C . LEU A 1 73 ? 19.763 -14.454 -2.978 1.00 93.50 73 LEU A C 1
ATOM 551 O O . LEU A 1 73 ? 20.253 -15.057 -3.932 1.00 93.50 73 LEU A O 1
ATOM 555 N N . SER A 1 74 ? 19.588 -15.009 -1.777 1.00 89.38 74 SER A N 1
ATOM 556 C CA . SER A 1 74 ? 20.002 -16.378 -1.449 1.00 89.38 74 SER A CA 1
ATOM 557 C C . SER A 1 74 ? 19.314 -17.407 -2.362 1.00 89.38 74 SER A C 1
ATOM 559 O O . SER A 1 74 ? 18.103 -17.628 -2.235 1.00 89.38 74 SER A O 1
ATOM 561 N N . PRO A 1 75 ? 20.052 -18.101 -3.254 1.00 88.44 75 PRO A N 1
ATOM 562 C CA . PRO A 1 75 ? 19.469 -19.152 -4.087 1.00 88.44 75 PRO A CA 1
ATOM 563 C C . PRO A 1 75 ? 19.079 -20.378 -3.257 1.00 88.44 75 PRO A C 1
ATOM 565 O O . PRO A 1 75 ? 18.127 -21.076 -3.598 1.00 88.44 75 PRO A O 1
ATOM 568 N N . ILE A 1 76 ? 19.808 -20.616 -2.160 1.00 87.81 76 ILE A N 1
ATOM 569 C CA . ILE A 1 76 ? 19.606 -21.742 -1.240 1.00 87.81 76 ILE A CA 1
ATOM 570 C C . ILE A 1 76 ? 18.238 -21.627 -0.566 1.00 87.81 76 ILE A C 1
ATOM 572 O O . ILE A 1 76 ? 17.491 -22.601 -0.523 1.00 87.81 76 ILE A O 1
ATOM 576 N N . ASP A 1 77 ? 17.878 -20.422 -0.125 1.00 84.00 77 ASP A N 1
ATOM 577 C CA . ASP A 1 77 ? 16.597 -20.158 0.541 1.00 84.00 77 ASP A CA 1
ATOM 578 C C . ASP A 1 77 ? 15.466 -19.844 -0.454 1.00 84.00 77 ASP A C 1
ATOM 580 O O . ASP A 1 77 ? 14.367 -19.456 -0.051 1.00 84.00 77 ASP A O 1
ATOM 584 N N . ALA A 1 78 ? 15.735 -19.968 -1.763 1.00 91.62 78 ALA A N 1
ATOM 585 C CA . ALA A 1 78 ? 14.861 -19.512 -2.845 1.00 91.62 78 ALA A CA 1
ATOM 586 C C . ALA A 1 78 ? 14.340 -18.078 -2.610 1.00 91.62 78 ALA A C 1
ATOM 588 O O . ALA A 1 78 ? 13.161 -17.771 -2.859 1.00 91.62 78 ALA A O 1
ATOM 589 N N . GLU A 1 79 ? 15.224 -17.212 -2.102 1.00 94.81 79 GLU A N 1
ATOM 590 C CA . GLU A 1 79 ? 14.894 -15.857 -1.690 1.00 94.81 79 GLU A CA 1
ATOM 591 C C . GLU A 1 79 ? 14.366 -15.052 -2.882 1.00 94.81 79 GLU A C 1
ATOM 593 O O . GLU A 1 79 ? 14.847 -15.147 -4.012 1.00 94.81 79 GLU A O 1
ATOM 598 N N . SER A 1 80 ? 13.320 -14.268 -2.640 1.00 96.50 80 SER A N 1
ATOM 599 C CA . SER A 1 80 ? 12.685 -13.451 -3.667 1.00 96.50 80 SER A CA 1
ATOM 600 C C . SER A 1 80 ? 12.232 -12.109 -3.124 1.00 96.50 80 SER A C 1
ATOM 602 O O . SER A 1 80 ? 11.993 -11.954 -1.929 1.00 96.50 80 SER A O 1
ATOM 604 N N . ILE A 1 81 ? 12.086 -11.138 -4.016 1.00 97.56 81 ILE A N 1
ATOM 605 C CA . ILE A 1 81 ? 11.503 -9.832 -3.723 1.00 97.56 81 ILE A CA 1
ATOM 606 C C . ILE A 1 81 ? 10.001 -10.018 -3.500 1.00 97.56 81 ILE A C 1
ATOM 608 O O . ILE A 1 81 ? 9.304 -10.615 -4.325 1.00 97.56 81 ILE A O 1
ATOM 612 N N . THR A 1 82 ? 9.492 -9.516 -2.377 1.00 97.38 82 THR A N 1
ATOM 613 C CA . THR A 1 82 ? 8.084 -9.686 -1.988 1.00 97.38 82 THR A CA 1
ATOM 614 C C . THR A 1 82 ? 7.371 -8.389 -1.653 1.00 97.38 82 THR A C 1
ATOM 616 O O . THR A 1 82 ? 6.141 -8.381 -1.648 1.00 97.38 82 THR A O 1
ATOM 619 N N . ALA A 1 83 ? 8.104 -7.298 -1.437 1.00 97.44 83 ALA A N 1
ATOM 620 C CA . ALA A 1 83 ? 7.543 -5.965 -1.279 1.00 97.44 83 ALA A CA 1
ATOM 621 C 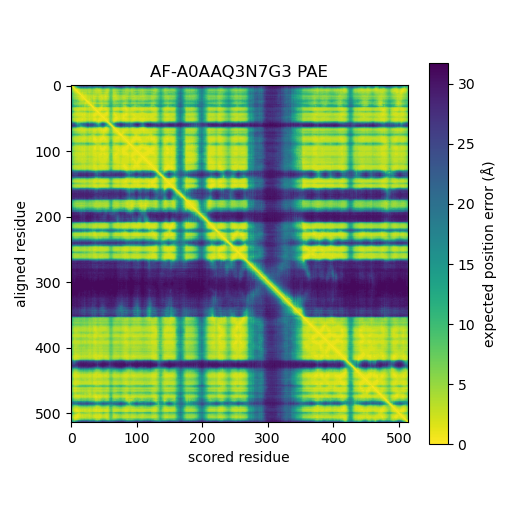C . ALA A 1 83 ? 8.488 -4.908 -1.874 1.00 97.44 83 ALA A C 1
ATOM 623 O O . ALA A 1 83 ? 9.701 -5.106 -1.899 1.00 97.44 83 ALA A O 1
ATOM 624 N N . LEU A 1 84 ? 7.924 -3.809 -2.374 1.00 97.31 84 LEU A N 1
ATOM 625 C CA . LEU A 1 84 ? 8.642 -2.753 -3.088 1.00 97.31 84 LEU A CA 1
ATOM 626 C C . LEU A 1 84 ? 7.973 -1.414 -2.794 1.00 97.31 84 LEU A C 1
ATOM 628 O O . LEU A 1 84 ? 6.750 -1.332 -2.886 1.00 97.31 84 LEU A O 1
ATOM 632 N N . GLU A 1 85 ? 8.750 -0.395 -2.446 1.00 95.56 85 GLU A N 1
ATOM 633 C CA . GLU A 1 85 ? 8.236 0.942 -2.146 1.00 95.56 85 GLU A CA 1
ATOM 634 C C . GLU A 1 85 ? 9.321 2.006 -2.353 1.00 95.56 85 GLU A C 1
ATOM 636 O O . GLU A 1 85 ? 10.516 1.696 -2.347 1.00 95.56 85 GLU A O 1
ATOM 641 N N . TRP A 1 86 ? 8.917 3.263 -2.529 1.00 92.50 86 TRP A N 1
ATOM 642 C CA . TRP A 1 86 ? 9.848 4.390 -2.498 1.00 92.50 86 TRP A CA 1
ATOM 643 C C . TRP A 1 86 ? 10.013 4.924 -1.084 1.00 92.50 86 TRP A C 1
ATOM 645 O O . TRP A 1 86 ? 9.045 5.010 -0.332 1.00 92.50 86 TRP A O 1
ATOM 655 N N . LEU A 1 87 ? 11.218 5.376 -0.752 1.00 89.31 87 LEU A N 1
ATOM 656 C CA . LEU A 1 87 ? 11.461 6.190 0.432 1.00 89.31 87 LEU A CA 1
ATOM 657 C C . LEU A 1 87 ? 12.095 7.510 -0.003 1.00 89.31 87 LEU A C 1
ATOM 659 O O . LEU A 1 87 ? 13.182 7.528 -0.580 1.00 89.31 87 LEU A O 1
ATOM 663 N N . ALA A 1 88 ? 11.392 8.609 0.249 1.00 83.88 88 ALA A N 1
ATOM 664 C CA . ALA A 1 88 ? 11.806 9.951 -0.136 1.00 83.88 88 ALA A CA 1
ATOM 665 C C . ALA A 1 88 ? 12.043 10.807 1.111 1.00 83.88 88 ALA A C 1
ATOM 667 O O . ALA A 1 88 ? 11.222 10.786 2.026 1.00 83.88 88 ALA A O 1
ATOM 668 N N . PHE A 1 89 ? 13.135 11.567 1.134 1.00 76.75 89 PHE A N 1
ATOM 669 C CA . PHE A 1 89 ? 13.494 12.482 2.220 1.00 76.75 89 PHE A CA 1
ATOM 670 C C . PHE A 1 89 ? 14.220 13.695 1.627 1.00 76.75 89 PHE A C 1
ATOM 672 O O . PHE A 1 89 ? 15.192 13.549 0.884 1.00 76.75 89 PHE A O 1
ATOM 679 N N . GLY A 1 90 ? 13.700 14.898 1.888 1.00 72.88 90 GLY A N 1
ATOM 680 C CA . GLY A 1 90 ? 14.121 16.099 1.158 1.00 72.88 90 GLY A CA 1
ATOM 681 C C . GLY A 1 90 ? 14.031 15.904 -0.366 1.00 72.88 90 GLY A C 1
ATOM 682 O O . GLY A 1 90 ? 12.998 15.473 -0.899 1.00 72.88 90 GLY A O 1
ATOM 683 N N . ASP A 1 91 ? 15.139 16.172 -1.059 1.00 74.00 91 ASP A N 1
ATOM 684 C CA . ASP A 1 91 ? 15.275 15.975 -2.511 1.00 74.00 91 ASP A CA 1
ATOM 685 C C . ASP A 1 91 ? 15.777 14.573 -2.898 1.00 74.00 91 ASP A C 1
ATOM 687 O O . ASP A 1 91 ? 15.703 14.175 -4.065 1.00 74.00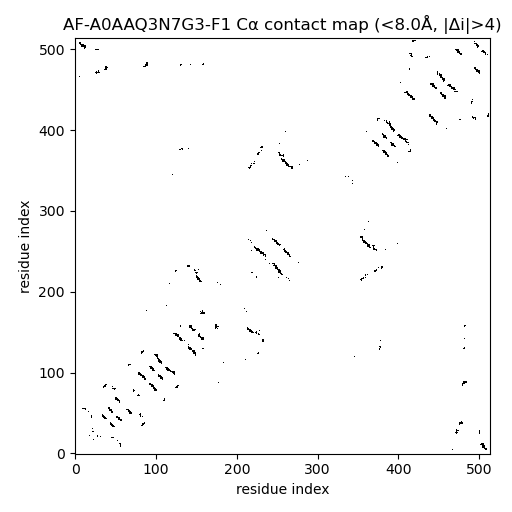 91 ASP A O 1
ATOM 691 N N . ASN A 1 92 ? 16.233 13.790 -1.918 1.00 81.56 92 ASN A N 1
ATOM 692 C CA . ASN A 1 92 ? 16.767 12.453 -2.123 1.00 81.56 92 ASN A CA 1
ATOM 693 C C . ASN A 1 92 ? 15.658 11.394 -2.105 1.00 81.56 92 ASN A C 1
ATOM 695 O O . ASN A 1 92 ? 14.629 11.512 -1.432 1.00 81.56 92 ASN A O 1
ATOM 699 N N . ARG A 1 93 ? 15.873 10.327 -2.877 1.00 86.69 93 ARG A N 1
ATOM 700 C CA . ARG A 1 93 ? 14.963 9.184 -2.993 1.00 86.69 93 ARG A CA 1
ATOM 701 C C . ARG A 1 93 ? 15.770 7.900 -3.081 1.00 86.69 93 ARG A C 1
ATOM 703 O O . ARG A 1 93 ? 16.800 7.863 -3.753 1.00 86.69 93 ARG A O 1
ATOM 710 N N . VAL A 1 94 ? 15.273 6.851 -2.440 1.00 91.81 94 VAL A N 1
ATOM 711 C CA . VAL A 1 94 ? 15.827 5.498 -2.522 1.00 91.81 94 VAL A CA 1
ATOM 712 C C . VAL A 1 94 ? 14.726 4.495 -2.834 1.00 91.81 94 VAL A C 1
ATOM 714 O O . VAL A 1 94 ? 13.551 4.700 -2.513 1.00 91.81 94 VAL A O 1
ATOM 717 N N . ILE A 1 95 ? 15.124 3.403 -3.472 1.00 95.56 95 ILE A N 1
ATOM 718 C CA . ILE A 1 95 ? 14.270 2.253 -3.747 1.00 95.56 95 ILE A CA 1
ATOM 719 C C . ILE A 1 95 ? 14.376 1.313 -2.554 1.00 95.56 95 ILE A C 1
ATOM 721 O O . ILE A 1 95 ? 15.482 0.970 -2.133 1.00 95.56 95 ILE A O 1
ATOM 725 N N . VAL A 1 96 ? 13.240 0.874 -2.024 1.00 96.31 96 VAL A N 1
ATOM 726 C CA . VAL A 1 96 ? 13.193 -0.038 -0.884 1.00 96.31 96 VAL A CA 1
ATOM 727 C C . VAL A 1 96 ? 12.557 -1.351 -1.298 1.00 96.31 96 VAL A C 1
ATOM 729 O O . VAL A 1 96 ? 11.443 -1.371 -1.821 1.00 96.31 96 VAL A O 1
ATOM 732 N N . ALA A 1 97 ? 13.251 -2.455 -1.038 1.00 98.00 97 ALA A N 1
ATOM 733 C CA . ALA A 1 97 ? 12.759 -3.798 -1.304 1.00 98.00 97 ALA A CA 1
ATOM 734 C C . ALA A 1 97 ? 12.756 -4.645 -0.026 1.00 98.00 97 ALA A C 1
ATOM 736 O O . ALA A 1 97 ? 13.699 -4.619 0.763 1.00 98.00 97 ALA A O 1
ATOM 737 N N . GLY A 1 98 ? 11.677 -5.398 0.170 1.00 97.75 98 GLY A N 1
ATOM 738 C CA . GLY A 1 98 ? 11.560 -6.429 1.197 1.00 97.75 98 GLY A CA 1
ATOM 739 C C . GLY A 1 98 ? 11.631 -7.816 0.566 1.00 97.75 98 GLY A C 1
ATOM 740 O O . GLY A 1 98 ? 11.071 -8.021 -0.517 1.00 97.75 98 GLY A O 1
ATOM 741 N N . THR A 1 99 ? 12.292 -8.763 1.229 1.00 97.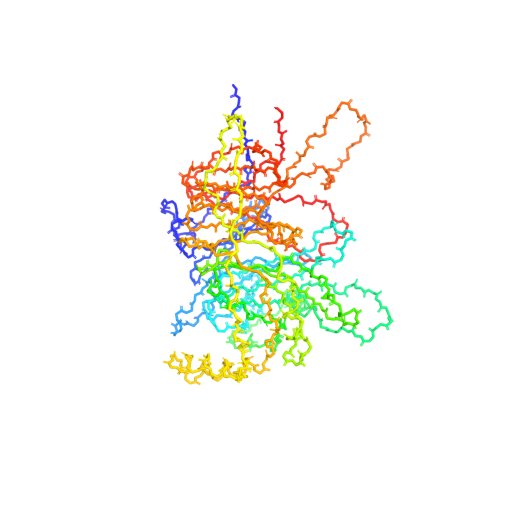75 99 THR A N 1
ATOM 742 C CA . THR A 1 99 ? 12.476 -10.124 0.703 1.00 97.75 99 THR A CA 1
ATOM 743 C C . THR A 1 99 ? 11.603 -11.172 1.397 1.00 97.75 99 THR A C 1
ATOM 745 O O . THR A 1 99 ? 11.047 -10.957 2.480 1.00 97.75 99 THR A O 1
ATOM 748 N N . SER A 1 100 ? 11.495 -12.352 0.783 1.00 96.81 100 SER A N 1
ATOM 749 C CA . SER A 1 100 ? 10.815 -13.520 1.350 1.00 96.81 100 SER A CA 1
ATOM 750 C C . SER A 1 100 ? 11.496 -14.076 2.600 1.00 96.81 100 SER A C 1
ATOM 752 O O . SER A 1 100 ? 10.842 -14.789 3.357 1.00 96.81 100 SER A O 1
ATOM 754 N N . SER A 1 101 ? 12.771 -13.748 2.814 1.00 94.00 101 SER A N 1
ATOM 755 C CA . SER A 1 101 ? 13.562 -14.209 3.959 1.00 94.00 101 SER A CA 1
ATOM 756 C C . SER A 1 101 ? 13.612 -13.193 5.103 1.00 94.00 101 SER A C 1
ATOM 758 O O . SER A 1 101 ? 14.101 -13.528 6.177 1.00 94.00 101 SER A O 1
ATOM 760 N N . GLY A 1 102 ? 13.080 -11.980 4.906 1.00 93.94 102 GLY A N 1
ATOM 761 C CA . GLY A 1 102 ? 12.966 -10.971 5.966 1.00 93.94 102 GLY A CA 1
ATOM 762 C C . GLY A 1 102 ? 13.981 -9.836 5.889 1.00 93.94 102 GLY A C 1
ATOM 763 O O . GLY A 1 102 ? 14.102 -9.050 6.835 1.00 93.94 102 GLY A O 1
ATOM 764 N N . TYR A 1 103 ? 14.716 -9.734 4.780 1.00 94.88 103 TYR A N 1
ATOM 765 C CA . TYR A 1 103 ? 15.668 -8.653 4.564 1.00 94.88 103 TYR A CA 1
ATOM 766 C C . TYR A 1 103 ? 14.982 -7.384 4.058 1.00 94.88 103 TYR A C 1
ATOM 768 O O . TYR A 1 103 ? 14.077 -7.427 3.222 1.00 94.88 103 TYR A O 1
ATOM 776 N N . LEU A 1 104 ? 15.470 -6.251 4.556 1.00 95.44 104 LEU A N 1
ATOM 777 C CA . LEU A 1 104 ? 15.263 -4.918 4.010 1.00 95.44 104 LEU A CA 1
ATOM 778 C C . LEU A 1 104 ? 16.480 -4.546 3.161 1.00 95.44 104 LEU A C 1
ATOM 780 O O . LEU A 1 104 ? 17.606 -4.596 3.661 1.00 95.44 104 LEU A O 1
ATOM 784 N N . LEU A 1 105 ? 16.244 -4.154 1.913 1.00 95.94 105 LEU A N 1
ATOM 785 C CA . LEU A 1 105 ? 17.259 -3.704 0.965 1.00 95.94 105 LEU A CA 1
ATOM 786 C C . LEU A 1 105 ? 16.966 -2.257 0.555 1.00 95.94 105 LEU A C 1
ATOM 788 O O . LEU A 1 105 ? 15.835 -1.946 0.176 1.00 95.94 105 LEU A O 1
ATOM 792 N N . LEU A 1 106 ? 17.976 -1.390 0.611 1.00 94.88 106 LEU A N 1
ATOM 793 C CA . LEU A 1 106 ? 17.906 0.005 0.167 1.00 94.88 106 LEU A CA 1
ATOM 794 C C . LEU A 1 106 ? 18.831 0.196 -1.031 1.00 94.88 106 LEU A C 1
ATOM 796 O O . LEU A 1 106 ? 20.016 -0.113 -0.932 1.00 94.88 106 LEU A O 1
ATOM 800 N N . TYR A 1 107 ? 18.308 0.724 -2.136 1.00 94.12 107 TYR A N 1
ATOM 801 C CA . TYR A 1 107 ? 19.067 0.983 -3.358 1.00 94.12 107 TYR A CA 1
ATOM 802 C C . TYR A 1 107 ? 19.025 2.455 -3.763 1.00 94.12 107 TYR A C 1
ATOM 804 O O . TYR A 1 107 ? 17.998 3.129 -3.631 1.00 94.12 107 TYR A O 1
ATOM 812 N N . SER A 1 108 ? 20.136 2.937 -4.315 1.00 91.44 108 SER A N 1
ATOM 813 C CA . SER A 1 108 ? 20.216 4.244 -4.963 1.00 91.44 108 SER A CA 1
ATOM 814 C C . SER A 1 108 ? 19.436 4.247 -6.285 1.00 91.44 108 SER A C 1
ATOM 816 O O . SER A 1 108 ? 19.169 3.199 -6.878 1.00 91.44 108 SER A O 1
ATOM 818 N N . LEU A 1 109 ? 19.136 5.436 -6.818 1.00 89.75 109 LEU A N 1
ATOM 819 C CA . LEU A 1 109 ? 18.556 5.580 -8.165 1.00 89.75 109 LEU A CA 1
ATOM 820 C C . LEU A 1 109 ? 19.540 5.248 -9.299 1.00 89.75 109 LEU A C 1
ATOM 822 O O . LEU A 1 109 ? 19.182 5.381 -10.464 1.00 89.75 109 LEU A O 1
ATOM 826 N N . ARG A 1 110 ? 20.777 4.860 -8.968 1.00 89.44 110 ARG A N 1
ATOM 827 C CA . ARG A 1 110 ? 21.790 4.353 -9.905 1.00 89.44 110 ARG A CA 1
ATOM 828 C C . ARG A 1 110 ? 21.936 2.830 -9.831 1.00 89.44 110 ARG A C 1
ATOM 830 O O . ARG A 1 110 ? 22.620 2.251 -10.664 1.00 89.44 110 ARG A O 1
ATOM 837 N N . GLY A 1 111 ? 21.267 2.187 -8.871 1.00 89.50 111 GLY A N 1
ATOM 838 C CA . GLY A 1 111 ? 21.279 0.737 -8.683 1.00 89.50 111 GLY A CA 1
ATOM 839 C C . GLY A 1 111 ? 22.281 0.237 -7.645 1.00 89.50 111 GLY A C 1
ATOM 840 O O . GLY A 1 111 ? 22.384 -0.972 -7.451 1.00 89.50 111 GLY A O 1
ATOM 841 N N . ASP A 1 112 ? 22.975 1.138 -6.947 1.00 89.94 112 ASP A N 1
ATOM 842 C CA . ASP A 1 112 ? 23.917 0.771 -5.888 1.00 89.94 112 ASP A CA 1
ATOM 843 C C . ASP A 1 112 ? 23.158 0.290 -4.649 1.00 89.94 112 ASP A C 1
ATOM 845 O O . ASP A 1 112 ? 22.201 0.939 -4.217 1.00 89.94 112 ASP A O 1
ATOM 849 N N . LEU A 1 113 ? 23.593 -0.821 -4.050 1.00 92.88 113 LEU A N 1
ATOM 850 C CA . LEU A 1 113 ? 23.084 -1.262 -2.753 1.00 92.88 113 LEU A CA 1
ATOM 851 C C . LEU A 1 113 ? 23.630 -0.333 -1.661 1.00 92.88 113 LEU A C 1
ATOM 853 O O . LEU A 1 113 ? 24.832 -0.294 -1.414 1.00 92.88 113 LEU A O 1
ATOM 857 N N . ILE A 1 114 ? 22.735 0.403 -1.008 1.00 89.69 114 ILE A N 1
ATOM 858 C CA . ILE A 1 114 ? 23.054 1.310 0.100 1.00 89.69 114 ILE A CA 1
ATOM 859 C C . ILE A 1 114 ? 23.088 0.538 1.417 1.00 89.69 114 ILE A C 1
ATOM 861 O O . ILE A 1 114 ? 23.992 0.730 2.222 1.00 89.69 114 ILE A O 1
ATOM 865 N N . HIS A 1 115 ? 22.090 -0.321 1.652 1.00 89.00 115 HIS A N 1
ATOM 866 C CA . HIS A 1 115 ? 21.955 -1.040 2.919 1.00 89.00 115 HIS A CA 1
ATOM 867 C C . HIS A 1 115 ? 21.219 -2.368 2.763 1.00 89.00 115 HIS A C 1
ATOM 869 O O . HIS A 1 115 ? 20.253 -2.461 2.003 1.00 89.00 115 HIS A O 1
ATOM 875 N N . ARG A 1 116 ? 21.627 -3.371 3.545 1.00 91.56 116 ARG A N 1
ATOM 876 C CA . ARG A 1 116 ? 20.967 -4.679 3.658 1.00 91.56 116 ARG A CA 1
ATOM 877 C C . ARG A 1 116 ? 20.884 -5.088 5.123 1.00 91.56 116 ARG A C 1
ATOM 879 O O . ARG A 1 116 ? 21.906 -5.213 5.788 1.00 91.56 116 ARG A O 1
ATOM 886 N N . GLN A 1 117 ? 19.681 -5.360 5.625 1.00 88.69 117 GLN A N 1
ATOM 887 C CA . GLN A 1 117 ? 19.484 -5.719 7.033 1.00 88.69 117 GLN A CA 1
ATOM 888 C C . GLN A 1 117 ? 18.392 -6.768 7.220 1.00 88.69 117 GLN A C 1
ATOM 890 O O . GLN A 1 117 ? 17.282 -6.597 6.725 1.00 88.69 117 GLN A O 1
ATOM 895 N N . MET A 1 118 ? 18.684 -7.830 7.978 1.00 91.06 118 MET A N 1
ATOM 896 C CA . MET A 1 118 ? 17.665 -8.786 8.426 1.00 91.06 118 MET A CA 1
ATOM 897 C C . MET A 1 118 ? 16.765 -8.111 9.463 1.00 91.06 118 MET A C 1
ATOM 899 O O . MET A 1 118 ? 17.250 -7.676 10.516 1.00 91.06 118 MET A O 1
ATOM 903 N N . ILE A 1 119 ? 15.468 -8.008 9.170 1.00 89.31 119 ILE A N 1
ATOM 904 C CA . ILE A 1 119 ? 14.507 -7.366 10.070 1.00 89.31 119 ILE A CA 1
ATOM 905 C C . ILE A 1 119 ? 13.832 -8.387 10.959 1.00 89.31 119 ILE A C 1
ATOM 907 O O . ILE A 1 119 ? 13.897 -8.212 12.163 1.00 89.31 119 ILE A O 1
ATOM 911 N N . TYR A 1 120 ? 13.212 -9.420 10.394 1.00 88.50 120 TYR A N 1
ATOM 912 C CA . TYR A 1 120 ? 12.597 -10.531 11.122 1.00 88.50 120 TYR A CA 1
ATOM 913 C C . TYR A 1 120 ? 12.467 -11.719 10.166 1.00 88.50 120 TYR A C 1
ATOM 915 O O . TYR A 1 120 ? 12.090 -11.494 9.016 1.00 88.50 120 TYR A O 1
ATOM 923 N N . PRO A 1 121 ? 12.769 -12.955 10.599 1.00 88.31 121 PRO A N 1
ATOM 924 C CA . PRO A 1 121 ? 12.743 -14.111 9.716 1.00 88.31 121 PRO A CA 1
ATOM 925 C C . PRO A 1 121 ? 11.341 -14.335 9.149 1.00 88.31 121 PRO A C 1
ATOM 927 O O . PRO A 1 121 ? 10.356 -14.446 9.881 1.00 88.31 121 PRO A O 1
ATOM 930 N N . GLY A 1 122 ? 11.268 -14.430 7.826 1.00 88.75 122 GLY A N 1
ATOM 931 C CA . GLY A 1 122 ? 10.033 -14.687 7.098 1.00 88.75 122 GLY A CA 1
ATOM 932 C C . GLY A 1 122 ? 9.682 -13.593 6.101 1.00 88.75 122 GLY A C 1
ATOM 933 O O . GLY A 1 122 ? 10.359 -12.581 5.947 1.00 88.75 122 GLY A O 1
ATOM 934 N N . ARG A 1 123 ? 8.593 -13.823 5.373 1.00 94.31 123 ARG A N 1
ATOM 935 C CA . ARG A 1 123 ? 8.246 -13.006 4.214 1.00 94.31 123 ARG A CA 1
ATOM 936 C C . ARG A 1 123 ? 7.794 -11.605 4.607 1.00 94.31 123 ARG A C 1
ATOM 938 O O . ARG A 1 123 ? 6.786 -11.453 5.296 1.00 94.31 123 ARG A O 1
ATOM 945 N N . VAL A 1 124 ? 8.438 -10.584 4.043 1.00 96.94 124 VAL A N 1
ATOM 946 C CA . VAL A 1 124 ? 7.903 -9.218 4.068 1.00 96.94 124 VAL A CA 1
ATOM 947 C C . VAL A 1 124 ? 6.659 -9.163 3.179 1.00 96.94 124 VAL A C 1
ATOM 949 O O . VAL A 1 124 ? 6.738 -9.380 1.968 1.00 96.94 124 VAL A O 1
ATOM 952 N N . LEU A 1 125 ? 5.499 -8.904 3.782 1.00 95.88 125 LEU A N 1
ATOM 953 C CA . LEU A 1 125 ? 4.208 -8.819 3.093 1.00 95.88 125 LEU A CA 1
ATOM 954 C C . LEU A 1 125 ? 4.007 -7.449 2.452 1.00 95.88 125 LEU A C 1
ATOM 956 O O . LEU A 1 125 ? 3.470 -7.354 1.350 1.00 95.88 125 LEU A O 1
ATOM 960 N N . LYS A 1 126 ? 4.405 -6.382 3.155 1.00 95.75 126 LYS A N 1
ATOM 961 C CA . LYS A 1 126 ? 4.186 -5.008 2.700 1.00 95.75 126 LYS A CA 1
ATOM 962 C C . LYS A 1 126 ? 5.176 -4.036 3.319 1.00 95.75 126 LYS A C 1
ATOM 964 O O . LYS A 1 126 ? 5.522 -4.158 4.491 1.00 95.75 126 LYS A O 1
ATOM 969 N N . LEU A 1 127 ? 5.563 -3.045 2.530 1.00 96.25 127 LEU A N 1
ATOM 970 C CA . LEU A 1 127 ? 6.275 -1.858 2.979 1.00 96.25 127 LEU A CA 1
ATOM 971 C C . LEU A 1 127 ? 5.283 -0.701 3.041 1.00 96.25 127 LEU A C 1
ATOM 973 O O . LEU A 1 127 ? 4.399 -0.593 2.190 1.00 96.25 127 LEU A O 1
ATOM 977 N N . ARG A 1 128 ? 5.382 0.141 4.065 1.00 92.94 128 ARG A N 1
ATOM 978 C CA . ARG A 1 128 ? 4.505 1.302 4.224 1.00 92.94 128 ARG A CA 1
ATOM 979 C C . ARG A 1 128 ? 5.309 2.506 4.652 1.00 92.94 128 ARG A C 1
ATOM 981 O O . ARG A 1 128 ? 6.012 2.445 5.654 1.00 92.94 128 ARG A O 1
ATOM 988 N N . VAL A 1 129 ? 5.132 3.603 3.932 1.00 88.75 129 VAL A N 1
ATOM 989 C CA . VAL A 1 129 ? 5.642 4.915 4.320 1.00 88.75 129 VAL A CA 1
ATOM 990 C C . VAL A 1 129 ? 4.461 5.775 4.735 1.00 88.75 129 VAL A C 1
ATOM 992 O O . VAL A 1 129 ? 3.454 5.854 4.024 1.00 88.75 129 VAL A O 1
ATOM 995 N N . ARG A 1 130 ? 4.580 6.421 5.887 1.00 82.56 130 ARG A N 1
ATOM 996 C CA . ARG A 1 130 ? 3.617 7.393 6.392 1.00 82.56 130 ARG A CA 1
ATOM 997 C C . ARG A 1 130 ? 4.377 8.631 6.842 1.00 82.56 130 ARG A C 1
ATOM 999 O O . ARG A 1 130 ? 5.401 8.498 7.496 1.00 82.56 130 ARG A O 1
ATOM 1006 N N . GLY A 1 131 ? 3.850 9.818 6.567 1.00 72.12 131 GLY A N 1
ATOM 1007 C CA . GLY A 1 131 ? 4.374 11.030 7.188 1.00 72.12 131 GLY A CA 1
ATOM 1008 C C . GLY A 1 131 ? 3.316 12.035 7.607 1.00 72.12 131 GLY A C 1
ATOM 1009 O O . GLY A 1 131 ? 2.113 11.747 7.607 1.00 72.12 131 GLY A O 1
ATOM 1010 N N . THR A 1 132 ? 3.788 13.193 8.055 1.00 61.69 132 THR A N 1
ATOM 1011 C CA . THR A 1 132 ? 2.993 14.216 8.737 1.00 61.69 132 THR A CA 1
ATOM 1012 C C . THR A 1 132 ? 2.369 15.167 7.723 1.00 61.69 132 THR A C 1
ATOM 1014 O O . THR A 1 132 ? 2.943 16.183 7.337 1.00 61.69 132 THR A O 1
ATOM 1017 N N . LYS A 1 133 ? 1.160 14.856 7.238 1.00 54.28 133 LYS A N 1
ATOM 1018 C CA . LYS A 1 133 ? 0.459 15.819 6.376 1.00 54.28 133 LYS A CA 1
ATOM 1019 C C . LYS A 1 133 ? 0.140 17.074 7.204 1.00 54.28 133 LYS A C 1
ATOM 1021 O O . LYS A 1 133 ? -0.318 16.922 8.333 1.00 54.28 133 LYS A O 1
ATOM 1026 N N . LYS A 1 134 ? 0.383 18.262 6.624 1.00 54.69 134 LYS A N 1
ATOM 1027 C CA . LYS A 1 134 ? 0.399 19.656 7.156 1.00 54.69 134 LYS A CA 1
ATOM 1028 C C . LYS A 1 134 ? -0.785 20.128 8.042 1.00 54.69 134 LYS A C 1
ATOM 1030 O O . LYS A 1 134 ? -0.956 21.321 8.254 1.00 54.69 134 LYS A O 1
ATOM 1035 N N . ASP A 1 135 ? -1.631 19.237 8.549 1.00 47.38 135 ASP A N 1
ATOM 1036 C CA . ASP A 1 135 ? -3.047 19.513 8.788 1.00 47.38 135 ASP A CA 1
ATOM 1037 C C . ASP A 1 135 ? -3.590 19.092 10.151 1.00 47.38 135 ASP A C 1
ATOM 1039 O O . ASP A 1 135 ? -4.806 18.939 10.300 1.00 47.38 135 ASP A O 1
ATOM 1043 N N . LEU A 1 136 ? -2.741 18.861 11.145 1.00 45.97 136 LEU A N 1
ATOM 1044 C CA . LEU A 1 136 ? -3.228 18.502 12.468 1.00 45.97 136 LEU A CA 1
ATOM 1045 C C . LEU A 1 136 ? -2.784 19.546 13.488 1.00 45.97 136 LEU A C 1
ATOM 1047 O O . LEU A 1 136 ? -1.619 19.643 13.840 1.00 45.97 136 LEU A O 1
ATOM 1051 N N . ILE A 1 137 ? -3.776 20.263 14.024 1.00 41.81 137 ILE A N 1
ATOM 1052 C CA . ILE A 1 137 ? -3.707 21.048 15.272 1.00 41.81 137 ILE A CA 1
ATOM 1053 C C . ILE A 1 137 ? -3.440 20.118 16.489 1.00 41.81 137 ILE A C 1
ATOM 1055 O O . ILE A 1 137 ? -3.329 20.565 17.623 1.00 41.81 137 ILE A O 1
ATOM 1059 N N . GLN A 1 138 ? -3.330 18.802 16.272 1.00 42.72 138 GLN A N 1
ATOM 1060 C CA . GLN A 1 138 ? -3.011 17.802 17.286 1.00 42.72 138 GLN A CA 1
ATOM 1061 C C . GLN A 1 138 ? -1.805 16.970 16.841 1.00 42.72 138 GLN A C 1
ATOM 1063 O O . GLN A 1 138 ? -1.882 16.306 15.808 1.00 42.72 138 GLN A O 1
ATOM 1068 N N . ASP A 1 139 ? -0.754 16.959 17.667 1.00 46.84 139 ASP A N 1
ATOM 1069 C CA . ASP A 1 139 ? 0.532 16.230 17.596 1.00 46.84 139 ASP A CA 1
ATOM 1070 C C . ASP A 1 139 ? 0.432 14.685 17.448 1.00 46.84 139 ASP A C 1
ATOM 1072 O O . ASP A 1 139 ? 1.131 13.920 18.111 1.00 46.84 139 ASP A O 1
ATOM 1076 N N . THR A 1 140 ? -0.471 14.171 16.612 1.00 50.31 140 THR A N 1
ATOM 1077 C CA . THR A 1 140 ? -0.825 12.740 16.530 1.00 50.31 140 THR A CA 1
ATOM 1078 C C . THR A 1 140 ? -0.256 12.027 15.303 1.00 50.31 140 THR A C 1
ATOM 1080 O O . THR A 1 140 ? -0.350 10.797 15.218 1.00 50.31 140 THR A O 1
ATOM 1083 N N . SER A 1 141 ? 0.342 12.758 14.356 1.00 56.19 141 SER A N 1
ATOM 1084 C CA . SER A 1 141 ? 1.027 12.177 13.199 1.00 56.19 141 SER A CA 1
ATOM 1085 C C . SER A 1 141 ? 2.519 12.006 13.474 1.00 56.19 141 SER A C 1
ATOM 1087 O O . SER A 1 141 ? 3.206 12.981 13.753 1.00 56.19 141 SER A O 1
ATOM 1089 N N . SER A 1 142 ? 3.004 10.773 13.348 1.00 66.81 142 SER A N 1
ATOM 1090 C CA . SER A 1 142 ? 4.428 10.434 13.282 1.00 66.81 142 SER A CA 1
ATOM 1091 C C . SER A 1 142 ? 4.801 10.177 11.827 1.00 66.81 142 SER A C 1
ATOM 1093 O O . SER A 1 142 ? 3.996 9.595 11.090 1.00 66.81 142 SER A O 1
ATOM 1095 N N . GLU A 1 143 ? 6.009 10.567 11.426 1.00 79.31 143 GLU A N 1
ATOM 1096 C CA . GLU A 1 143 ? 6.617 9.992 10.228 1.00 79.31 143 GLU A CA 1
ATOM 1097 C C . GLU A 1 143 ? 7.193 8.629 10.588 1.00 79.31 143 GLU A C 1
ATOM 1099 O O . GLU A 1 143 ? 7.797 8.455 11.647 1.00 79.31 143 GLU A O 1
ATOM 1104 N N . GLU A 1 144 ? 6.924 7.629 9.760 1.00 84.81 144 GLU A N 1
ATOM 1105 C CA . GLU A 1 144 ? 7.333 6.259 10.025 1.00 84.81 144 GLU A CA 1
ATOM 1106 C C . GLU A 1 144 ? 7.411 5.440 8.742 1.00 84.81 144 GLU A C 1
ATOM 1108 O O . GLU A 1 144 ? 6.638 5.612 7.791 1.00 84.81 144 GLU A O 1
ATOM 1113 N N . PHE A 1 145 ? 8.345 4.498 8.750 1.00 91.06 145 PHE A N 1
ATOM 1114 C CA . PHE A 1 145 ? 8.465 3.458 7.745 1.00 91.06 145 PHE A CA 1
ATOM 1115 C C . PHE A 1 145 ? 8.231 2.104 8.410 1.00 91.06 145 PHE A C 1
ATOM 1117 O O . PHE A 1 145 ? 8.854 1.784 9.418 1.00 91.06 145 PHE A O 1
ATOM 1124 N N . CYS A 1 146 ? 7.305 1.310 7.881 1.00 93.69 146 CYS A N 1
ATOM 1125 C CA . CYS A 1 146 ? 6.910 0.039 8.477 1.00 93.69 146 CYS A CA 1
ATOM 1126 C C . CYS A 1 146 ? 7.086 -1.127 7.506 1.00 93.69 146 CYS A C 1
ATOM 1128 O O . CYS A 1 146 ? 6.692 -1.041 6.340 1.00 93.69 146 CYS A O 1
ATOM 1130 N N . LEU A 1 147 ? 7.582 -2.249 8.027 1.00 96.06 147 LEU A N 1
ATOM 1131 C CA . LEU A 1 147 ? 7.516 -3.555 7.381 1.00 96.06 147 LEU A CA 1
ATOM 1132 C C . LEU A 1 147 ? 6.423 -4.371 8.054 1.00 96.06 147 LEU A C 1
ATOM 1134 O O . LEU A 1 147 ? 6.411 -4.548 9.275 1.00 96.06 147 LEU A O 1
ATOM 1138 N N . ILE A 1 148 ? 5.520 -4.889 7.235 1.00 96.25 148 ILE A N 1
ATOM 1139 C CA . ILE A 1 148 ? 4.444 -5.773 7.658 1.00 96.25 148 ILE A CA 1
ATOM 1140 C C . ILE A 1 148 ? 4.834 -7.198 7.303 1.00 96.25 148 ILE A C 1
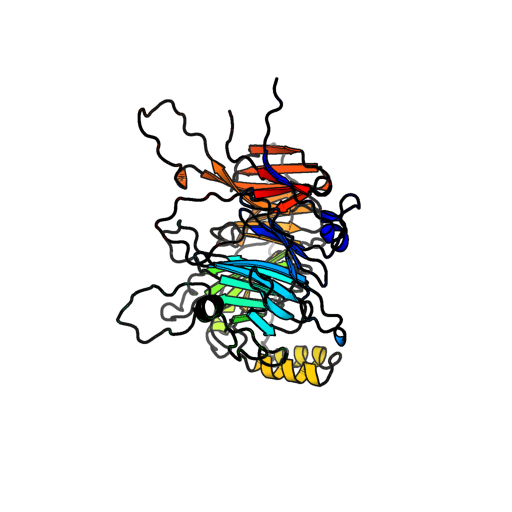ATOM 1142 O O . ILE A 1 148 ? 5.176 -7.489 6.155 1.00 96.25 148 ILE A O 1
ATOM 1146 N N . MET A 1 149 ? 4.773 -8.081 8.289 1.00 93.44 149 MET A N 1
ATOM 1147 C CA . MET A 1 149 ? 5.111 -9.499 8.191 1.00 93.44 149 MET A CA 1
ATOM 1148 C C . MET A 1 149 ? 3.992 -10.327 8.844 1.00 93.44 149 MET A C 1
ATOM 1150 O O . MET A 1 149 ? 3.154 -9.758 9.556 1.00 93.44 149 MET A O 1
ATOM 1154 N N . PRO A 1 150 ? 3.928 -11.653 8.625 1.00 89.75 150 PRO A N 1
ATOM 1155 C CA . PRO A 1 150 ? 2.900 -12.492 9.229 1.00 89.75 150 PRO A CA 1
ATOM 1156 C C . PRO A 1 150 ? 2.907 -12.371 10.759 1.00 89.75 150 PRO A C 1
ATOM 1158 O O . PRO A 1 150 ? 3.809 -12.848 11.438 1.00 89.75 150 PRO A O 1
ATOM 1161 N N . GLY A 1 151 ? 1.905 -11.680 11.302 1.00 86.50 151 GLY A N 1
ATOM 1162 C CA . GLY A 1 151 ? 1.767 -11.449 12.740 1.00 86.50 151 GLY A CA 1
ATOM 1163 C C . GLY A 1 151 ? 2.765 -10.453 13.340 1.00 86.50 151 GLY A C 1
ATOM 1164 O O . GLY A 1 151 ? 2.820 -10.344 14.563 1.00 86.50 151 GLY A O 1
ATOM 1165 N N . VAL A 1 152 ? 3.529 -9.706 12.537 1.00 90.88 152 VAL A N 1
ATOM 1166 C CA . VAL A 1 152 ? 4.569 -8.793 13.040 1.00 90.88 152 VAL A CA 1
ATOM 1167 C C . VAL A 1 152 ? 4.543 -7.451 12.310 1.00 90.88 152 VAL A C 1
ATOM 1169 O O . VAL A 1 152 ? 4.386 -7.388 11.091 1.00 90.88 152 VAL A O 1
ATOM 1172 N N . ILE A 1 153 ? 4.730 -6.370 13.068 1.00 93.75 153 ILE A N 1
ATOM 1173 C CA . ILE A 1 153 ? 5.015 -5.031 12.540 1.00 93.75 153 ILE A CA 1
ATOM 1174 C C . ILE A 1 153 ? 6.413 -4.631 13.009 1.00 93.75 153 ILE A C 1
ATOM 1176 O O . ILE A 1 153 ? 6.663 -4.587 14.215 1.00 93.75 153 ILE A O 1
ATOM 1180 N N . ALA A 1 154 ? 7.298 -4.313 12.066 1.00 92.81 154 ALA A N 1
ATOM 1181 C CA . ALA A 1 154 ? 8.547 -3.614 12.350 1.00 92.81 154 ALA A CA 1
ATOM 1182 C C . ALA A 1 154 ? 8.405 -2.148 11.934 1.00 92.81 154 ALA A C 1
ATOM 1184 O O . ALA A 1 154 ? 8.007 -1.879 10.802 1.00 92.81 154 ALA A O 1
ATOM 1185 N N . ARG A 1 155 ? 8.724 -1.210 12.825 1.00 91.50 155 ARG A N 1
ATOM 1186 C CA . ARG A 1 155 ? 8.651 0.236 12.580 1.00 91.50 155 ARG A CA 1
ATOM 1187 C C . ARG A 1 155 ? 10.021 0.869 12.720 1.00 91.50 155 ARG A C 1
ATOM 1189 O O . ARG A 1 155 ? 10.714 0.660 13.710 1.00 91.50 155 ARG A O 1
ATOM 1196 N N . PHE A 1 156 ? 10.341 1.700 11.750 1.00 87.12 156 PHE A N 1
ATOM 1197 C CA . PHE A 1 156 ? 11.434 2.649 11.753 1.00 87.12 156 PHE A CA 1
ATOM 1198 C C . PHE A 1 156 ? 10.831 4.026 11.992 1.00 87.12 156 PHE A C 1
ATOM 1200 O O . PHE A 1 156 ? 9.889 4.418 11.294 1.00 87.12 156 PHE A O 1
ATOM 1207 N N . ASP A 1 157 ? 11.338 4.742 12.991 1.00 79.62 157 ASP A N 1
ATOM 1208 C CA . ASP A 1 157 ? 10.933 6.128 13.186 1.00 79.62 157 ASP A CA 1
ATOM 1209 C C . ASP A 1 157 ? 11.481 6.970 12.029 1.00 79.62 157 ASP A C 1
ATOM 1211 O O . ASP A 1 157 ? 12.650 6.844 11.660 1.00 79.62 157 ASP A O 1
ATOM 1215 N N . GLY A 1 158 ? 10.606 7.757 11.413 1.00 68.88 158 GLY A N 1
ATOM 1216 C CA . GLY A 1 158 ? 10.961 8.704 10.362 1.00 68.88 158 GLY A CA 1
ATOM 1217 C C . GLY A 1 158 ? 10.889 10.149 10.839 1.00 68.88 158 GLY A C 1
ATOM 1218 O O . GLY A 1 158 ? 11.126 11.046 10.044 1.00 68.88 158 GLY A O 1
ATOM 1219 N N . SER A 1 159 ? 10.498 10.394 12.092 1.00 63.50 159 SER A N 1
ATOM 1220 C CA . SER A 1 159 ? 10.225 11.746 12.569 1.00 63.50 159 SER A CA 1
ATOM 1221 C C . SER A 1 159 ? 11.526 12.511 12.773 1.00 63.50 159 SER A C 1
ATOM 1223 O O . SER A 1 159 ? 12.335 12.123 13.617 1.00 63.50 159 SER A O 1
ATOM 1225 N N . ASP A 1 160 ? 11.670 13.647 12.091 1.00 51.19 160 ASP A N 1
ATOM 1226 C CA . ASP A 1 160 ? 12.667 14.644 12.455 1.00 51.19 160 ASP A CA 1
ATOM 1227 C C . ASP A 1 160 ? 12.373 15.131 13.881 1.00 51.19 160 ASP A C 1
ATOM 1229 O O . ASP A 1 160 ? 11.383 15.827 14.121 1.00 51.19 160 ASP A O 1
ATOM 1233 N N . VAL A 1 161 ? 13.212 14.795 14.864 1.00 44.94 161 VAL A N 1
ATOM 1234 C CA . VAL A 1 161 ? 13.162 15.469 16.171 1.00 44.94 161 VAL A CA 1
ATOM 1235 C C . VAL A 1 161 ? 13.789 16.859 16.009 1.00 44.94 161 VAL A C 1
ATOM 1237 O O . VAL A 1 161 ? 14.810 17.176 16.603 1.00 44.94 161 VAL A O 1
ATOM 1240 N N . GLN A 1 162 ? 13.160 17.722 15.210 1.00 36.69 162 GLN A N 1
ATOM 1241 C CA . GLN A 1 162 ? 13.291 19.172 15.337 1.00 36.69 162 GLN A CA 1
ATOM 1242 C C . GLN A 1 162 ? 12.207 19.681 16.294 1.00 36.69 162 GLN A C 1
ATOM 1244 O O . GLN A 1 162 ? 11.406 20.549 15.967 1.00 36.69 162 GLN A O 1
ATOM 1249 N N . VAL A 1 163 ? 12.165 19.134 17.511 1.00 35.91 163 VAL A N 1
ATOM 1250 C CA . VAL A 1 163 ? 11.607 19.878 18.642 1.00 35.91 163 VAL A CA 1
ATOM 1251 C C . VAL A 1 163 ? 12.806 20.414 19.396 1.00 35.91 163 VAL A C 1
ATOM 1253 O O . VAL A 1 163 ? 13.433 19.713 20.188 1.00 35.91 163 VAL A O 1
ATOM 1256 N N . ALA A 1 164 ? 13.147 21.659 19.081 1.00 32.62 164 ALA A N 1
ATOM 1257 C CA . ALA A 1 164 ? 14.038 22.477 19.875 1.00 32.62 164 ALA A CA 1
ATOM 1258 C C . ALA A 1 164 ? 13.410 22.694 21.262 1.00 32.62 164 ALA A C 1
ATOM 1260 O O . ALA A 1 164 ? 12.777 23.713 21.514 1.00 32.62 164 ALA A O 1
ATOM 1261 N N . ASP A 1 165 ? 13.578 21.729 22.164 1.00 33.88 165 ASP A N 1
ATOM 1262 C CA . ASP A 1 165 ? 13.505 21.982 23.596 1.00 33.88 165 ASP A CA 1
ATOM 1263 C C . ASP A 1 165 ? 14.930 21.890 24.145 1.00 33.88 165 ASP A C 1
ATOM 1265 O O . ASP A 1 165 ? 15.460 20.817 24.436 1.00 33.88 165 ASP A O 1
ATOM 1269 N N . TYR A 1 166 ? 15.589 23.048 24.234 1.00 34.47 166 TYR A N 1
ATOM 1270 C CA . TYR A 1 166 ? 16.992 23.230 24.636 1.00 34.47 166 TYR A CA 1
ATOM 1271 C C . TYR A 1 166 ? 17.263 22.837 26.111 1.00 34.47 166 TYR A C 1
ATOM 1273 O O . TYR A 1 166 ? 18.280 23.224 26.687 1.00 34.47 166 TYR A O 1
ATOM 1281 N N . ARG A 1 167 ? 16.338 22.119 26.769 1.00 33.28 167 ARG A N 1
ATOM 1282 C CA . ARG A 1 167 ? 16.361 21.830 28.211 1.00 33.28 167 ARG A CA 1
ATOM 1283 C C . ARG A 1 167 ? 16.158 20.374 28.617 1.00 33.28 167 ARG A C 1
ATOM 1285 O O . ARG A 1 167 ? 16.297 20.086 29.805 1.00 33.28 167 ARG A O 1
ATOM 1292 N N . SER A 1 168 ? 15.907 19.437 27.704 1.00 34.09 168 SER A N 1
ATOM 1293 C CA . SER A 1 168 ? 15.791 18.020 28.074 1.00 34.09 168 SER A CA 1
ATOM 1294 C C . SER A 1 168 ? 16.963 17.190 27.548 1.00 34.09 168 SER A C 1
ATOM 1296 O O . SER A 1 168 ? 17.037 16.898 26.360 1.00 34.09 168 SER A O 1
ATOM 1298 N N . ASN A 1 169 ? 17.829 16.727 28.457 1.00 31.47 169 ASN A N 1
ATOM 1299 C CA . ASN A 1 169 ? 18.907 15.741 28.239 1.00 31.47 169 ASN A CA 1
ATOM 1300 C C . ASN A 1 169 ? 18.392 14.325 27.869 1.00 31.47 169 ASN A C 1
ATOM 1302 O O . ASN A 1 169 ? 18.974 13.309 28.246 1.00 31.47 169 ASN A O 1
ATOM 1306 N N . CYS A 1 170 ? 17.271 14.216 27.160 1.00 39.09 170 CYS A N 1
ATOM 1307 C CA . CYS A 1 170 ? 16.684 12.951 26.741 1.00 39.09 170 CYS A CA 1
ATOM 1308 C C . CYS A 1 170 ? 16.228 13.054 25.289 1.00 39.09 170 CYS A C 1
ATOM 1310 O O . CYS A 1 170 ? 15.256 13.756 25.030 1.00 39.09 170 CYS A O 1
ATOM 1312 N N . ARG A 1 171 ? 16.892 12.279 24.413 1.00 37.62 171 ARG A N 1
ATOM 1313 C CA . ARG A 1 171 ? 16.446 11.691 23.122 1.00 37.62 171 ARG A CA 1
ATOM 1314 C C . ARG A 1 171 ? 17.512 11.867 22.033 1.00 37.62 171 ARG A C 1
ATOM 1316 O O . ARG A 1 171 ? 17.528 12.856 21.317 1.00 37.62 171 ARG A O 1
ATOM 1323 N N . LEU A 1 172 ? 18.380 10.860 21.915 1.00 36.50 172 LEU A N 1
ATOM 1324 C CA . LEU A 1 172 ? 19.361 10.689 20.830 1.00 36.50 172 LEU A CA 1
ATOM 1325 C C . LEU A 1 172 ? 18.948 9.615 19.809 1.00 36.50 172 LEU A C 1
ATOM 1327 O O . LEU A 1 172 ? 19.703 9.288 18.906 1.00 36.50 172 LEU A O 1
ATOM 1331 N N . CYS A 1 173 ? 17.757 9.050 19.933 1.00 38.41 173 CYS A N 1
ATOM 1332 C CA . CYS A 1 173 ? 17.309 7.930 19.122 1.00 38.41 173 CYS A CA 1
ATOM 1333 C C . CYS A 1 173 ? 16.051 8.380 18.390 1.00 38.41 173 CYS A C 1
ATOM 1335 O O . CYS A 1 173 ? 15.088 8.704 19.077 1.00 38.41 173 CYS A O 1
ATOM 1337 N N . ASN A 1 174 ? 16.122 8.478 17.051 1.00 49.34 174 ASN A N 1
ATOM 1338 C CA . ASN A 1 174 ? 15.024 8.342 16.065 1.00 49.34 174 ASN A CA 1
ATOM 1339 C C . ASN A 1 174 ? 15.338 8.941 14.666 1.00 49.34 174 ASN A C 1
ATOM 1341 O O . ASN A 1 174 ? 14.498 8.832 13.784 1.00 49.34 174 ASN A O 1
ATOM 1345 N N . LEU A 1 175 ? 16.545 9.478 14.410 1.00 57.34 175 LEU A N 1
ATOM 1346 C CA . LEU A 1 175 ? 16.969 9.974 13.077 1.00 57.34 175 LEU A CA 1
ATOM 1347 C C . LEU A 1 175 ? 17.909 9.032 12.296 1.00 57.34 175 LEU A C 1
ATOM 1349 O O . LEU A 1 175 ? 18.405 9.387 11.230 1.00 57.34 175 LEU A O 1
ATOM 1353 N N . GLU A 1 176 ? 18.221 7.844 12.815 1.00 68.44 176 GLU A N 1
ATOM 1354 C CA . GLU A 1 176 ? 19.373 7.068 12.325 1.00 68.44 176 GLU A CA 1
ATOM 1355 C C . GLU A 1 176 ? 19.253 6.622 10.862 1.00 68.44 176 GLU A C 1
ATOM 1357 O O . GLU A 1 176 ? 20.250 6.646 10.146 1.00 68.44 176 GLU A O 1
ATOM 1362 N N . MET A 1 177 ? 18.048 6.282 10.384 1.00 77.44 177 MET A N 1
ATOM 1363 C CA . MET A 1 177 ? 17.854 5.911 8.977 1.00 77.44 177 MET A CA 1
ATOM 1364 C C . MET A 1 177 ? 18.099 7.099 8.040 1.00 77.44 177 MET A C 1
ATOM 1366 O O . MET A 1 177 ? 18.827 6.960 7.063 1.00 77.44 177 MET A O 1
ATOM 1370 N N . GLN A 1 178 ? 17.516 8.263 8.341 1.00 76.50 178 GLN A N 1
ATOM 1371 C CA . GLN A 1 178 ? 17.695 9.465 7.523 1.00 76.50 178 GLN A CA 1
ATOM 1372 C C . GLN A 1 178 ? 19.141 9.957 7.573 1.00 76.50 178 GLN A C 1
ATOM 1374 O O . GLN A 1 178 ? 19.711 10.234 6.527 1.00 76.50 178 GLN A O 1
ATOM 1379 N N . ASN A 1 179 ? 19.766 9.971 8.754 1.00 77.38 179 ASN A N 1
ATOM 1380 C CA . ASN A 1 179 ? 21.171 10.351 8.912 1.00 77.38 179 ASN A CA 1
ATOM 1381 C C . ASN A 1 179 ? 22.113 9.418 8.149 1.00 77.38 179 ASN A C 1
ATOM 1383 O O . ASN A 1 179 ? 23.040 9.890 7.494 1.00 77.38 179 ASN A O 1
ATOM 1387 N N . MET A 1 180 ? 21.885 8.101 8.222 1.00 84.62 180 MET A N 1
ATOM 1388 C CA . MET A 1 180 ? 22.676 7.122 7.475 1.00 84.62 180 MET A CA 1
ATOM 1389 C C . MET A 1 180 ? 22.551 7.366 5.970 1.00 84.62 180 MET A C 1
ATOM 1391 O O . MET A 1 180 ? 23.564 7.451 5.277 1.00 84.62 180 MET A O 1
ATOM 1395 N N . LEU A 1 181 ? 21.323 7.544 5.476 1.00 83.69 181 LEU A N 1
ATOM 1396 C CA . LEU A 1 181 ? 21.078 7.799 4.061 1.00 83.69 181 LEU A CA 1
ATOM 1397 C C . LEU A 1 181 ? 21.685 9.133 3.613 1.00 83.69 181 LEU A C 1
ATOM 1399 O O . LEU A 1 181 ? 22.355 9.180 2.586 1.00 83.69 181 LEU A O 1
ATOM 1403 N N . GLN A 1 182 ? 21.505 10.199 4.391 1.00 82.81 182 GLN A N 1
ATOM 1404 C CA . GLN A 1 182 ? 22.056 11.523 4.112 1.00 82.81 182 GLN A CA 1
ATOM 1405 C C . GLN A 1 182 ? 23.585 11.480 4.022 1.00 82.81 182 GLN A C 1
ATOM 1407 O O . GLN A 1 182 ? 24.153 11.925 3.025 1.00 82.81 182 GLN A O 1
ATOM 1412 N N . LYS A 1 183 ? 24.241 10.848 5.002 1.00 83.62 183 LYS A N 1
ATOM 1413 C CA . LYS A 1 183 ? 25.692 10.635 4.999 1.00 83.62 183 LYS A CA 1
ATOM 1414 C C . LYS A 1 183 ? 26.148 9.855 3.763 1.00 83.62 183 LYS A C 1
ATOM 1416 O O . LYS A 1 183 ? 27.132 10.229 3.131 1.00 83.62 183 LYS A O 1
ATOM 1421 N N . TRP A 1 184 ? 25.423 8.800 3.385 1.00 86.88 184 TRP A N 1
ATOM 1422 C CA . TRP A 1 184 ? 25.740 8.033 2.179 1.00 86.88 184 TRP A CA 1
ATOM 1423 C C . TRP A 1 184 ? 25.665 8.898 0.913 1.00 86.88 184 TRP A C 1
ATOM 1425 O O . TRP A 1 184 ? 26.561 8.825 0.074 1.00 86.88 184 TRP A O 1
ATOM 1435 N N . PHE A 1 185 ? 24.640 9.747 0.775 1.00 84.31 185 PHE A N 1
ATOM 1436 C CA . PHE A 1 185 ? 24.505 10.641 -0.381 1.00 84.31 185 PHE A CA 1
ATOM 1437 C C . PHE A 1 185 ? 25.616 11.699 -0.438 1.00 84.31 185 PHE A C 1
ATOM 1439 O O . PHE A 1 185 ? 26.140 11.956 -1.522 1.00 84.31 185 PHE A O 1
ATOM 1446 N N . GLU A 1 186 ? 26.015 12.268 0.700 1.00 84.31 186 GLU A N 1
ATOM 1447 C CA . GLU A 1 186 ? 27.140 13.213 0.788 1.00 84.31 186 GLU A CA 1
ATOM 1448 C C . GLU A 1 186 ? 28.467 12.558 0.370 1.00 84.31 186 GLU A C 1
ATOM 1450 O O . GLU A 1 186 ? 29.216 13.113 -0.438 1.00 84.31 186 GLU A O 1
ATOM 1455 N N . GLU A 1 187 ? 28.733 11.336 0.841 1.00 83.31 187 GLU A N 1
ATOM 1456 C CA . GLU A 1 187 ? 29.916 10.558 0.452 1.00 83.31 187 GLU A CA 1
ATOM 1457 C C . GLU A 1 187 ? 29.882 10.109 -1.018 1.00 83.31 187 GLU A C 1
ATOM 1459 O O . GLU A 1 187 ? 30.910 10.077 -1.696 1.00 83.31 187 GLU A O 1
ATOM 1464 N N . ALA A 1 188 ? 28.712 9.749 -1.544 1.00 81.12 188 ALA A N 1
ATOM 1465 C CA . ALA A 1 188 ? 28.567 9.371 -2.947 1.00 81.12 188 ALA A CA 1
ATOM 1466 C C . ALA A 1 188 ? 28.809 10.569 -3.880 1.00 81.12 188 ALA A C 1
ATOM 1468 O O . ALA A 1 188 ? 29.399 10.411 -4.953 1.00 81.12 188 ALA A O 1
ATOM 1469 N N . GLN A 1 189 ? 28.385 11.769 -3.470 1.00 75.75 189 GLN A N 1
ATOM 1470 C CA . GLN A 1 189 ? 28.648 13.004 -4.206 1.00 75.75 189 GLN A CA 1
ATOM 1471 C C . GLN A 1 189 ? 30.131 13.379 -4.179 1.00 75.75 189 GLN A C 1
ATOM 1473 O O . GLN A 1 189 ? 30.663 13.736 -5.227 1.00 75.75 189 GLN A O 1
ATOM 1478 N N . SER A 1 190 ? 30.827 13.256 -3.044 1.00 73.69 190 SER A N 1
ATOM 1479 C CA . SER A 1 190 ? 32.267 13.556 -2.986 1.00 73.69 190 SER A CA 1
ATOM 1480 C C . SER A 1 190 ? 33.086 12.630 -3.892 1.00 73.69 190 SER A C 1
ATOM 1482 O O . SER A 1 190 ? 33.900 13.103 -4.684 1.00 73.69 190 SER A O 1
ATOM 1484 N N . ARG A 1 191 ? 32.786 11.325 -3.889 1.00 68.75 191 ARG A N 1
ATOM 1485 C CA . ARG A 1 191 ? 33.428 10.335 -4.776 1.00 68.75 191 ARG A CA 1
ATOM 1486 C C . ARG A 1 191 ? 33.192 10.601 -6.260 1.00 68.75 191 ARG A C 1
ATOM 1488 O O . ARG A 1 191 ? 34.028 10.235 -7.077 1.00 68.75 191 ARG A O 1
ATOM 1495 N N . PHE A 1 192 ? 32.057 11.199 -6.621 1.00 65.62 192 PHE A N 1
ATOM 1496 C CA . PHE A 1 192 ? 31.781 11.579 -8.007 1.00 65.62 192 PHE A CA 1
ATOM 1497 C C . PHE A 1 192 ? 32.703 12.711 -8.487 1.00 65.62 192 PHE A C 1
ATOM 1499 O O . PHE A 1 192 ? 33.080 12.735 -9.658 1.00 65.62 192 PHE A O 1
ATOM 1506 N N . TRP A 1 193 ? 33.088 13.625 -7.592 1.00 61.09 193 TRP A N 1
ATOM 1507 C CA . TRP A 1 193 ? 34.000 14.727 -7.905 1.00 61.09 193 TRP A CA 1
ATOM 1508 C C . TRP A 1 193 ? 35.482 14.321 -7.842 1.00 61.09 193 TRP A C 1
ATOM 1510 O O . TRP A 1 193 ? 36.287 14.857 -8.606 1.00 61.09 193 TRP A O 1
ATOM 1520 N N . ASP A 1 194 ? 35.840 13.331 -7.020 1.00 57.97 194 ASP A N 1
ATOM 1521 C CA . ASP A 1 194 ? 37.189 12.757 -6.962 1.00 57.97 194 ASP A CA 1
ATOM 1522 C C . ASP A 1 194 ? 37.418 11.737 -8.099 1.00 57.97 194 ASP A C 1
ATOM 1524 O O . ASP A 1 194 ? 37.253 10.528 -7.944 1.00 57.97 194 ASP A O 1
ATOM 1528 N N . GLN A 1 195 ? 37.829 12.218 -9.276 1.00 49.53 195 GLN A N 1
ATOM 1529 C CA . GLN A 1 195 ? 38.156 11.391 -10.450 1.00 49.53 195 GLN A CA 1
ATOM 1530 C C . GLN A 1 195 ? 39.432 10.536 -10.266 1.00 49.53 195 GLN A C 1
ATOM 1532 O O . GLN A 1 195 ? 40.455 10.777 -10.911 1.00 49.53 195 GLN A O 1
ATOM 1537 N N . LYS A 1 196 ? 39.400 9.493 -9.430 1.00 43.00 196 LYS A N 1
ATOM 1538 C CA . LYS A 1 196 ? 40.388 8.400 -9.490 1.00 43.00 196 LYS A CA 1
ATOM 1539 C C . LYS A 1 196 ? 39.697 7.080 -9.842 1.00 43.00 196 LYS A C 1
ATOM 1541 O O . LYS A 1 196 ? 38.868 6.613 -9.062 1.00 43.00 196 LYS A O 1
ATOM 1546 N N . PRO A 1 197 ? 40.026 6.449 -10.986 1.00 39.09 197 PRO A N 1
ATOM 1547 C CA . PRO A 1 197 ? 39.469 5.148 -11.328 1.00 39.09 197 PRO A CA 1
ATOM 1548 C C . PRO A 1 197 ? 39.983 4.104 -10.329 1.00 39.09 197 PRO A C 1
ATOM 1550 O O . PRO A 1 197 ? 41.189 4.004 -10.096 1.00 39.09 197 PRO A O 1
ATOM 1553 N N . ARG A 1 198 ? 39.075 3.335 -9.718 1.00 40.56 198 ARG A N 1
ATOM 1554 C CA . ARG A 1 198 ? 39.463 2.167 -8.921 1.00 40.56 198 ARG A CA 1
ATOM 1555 C C . ARG A 1 198 ? 39.883 1.029 -9.849 1.00 40.56 198 ARG A C 1
ATOM 1557 O O . ARG A 1 198 ? 39.191 0.728 -10.820 1.00 40.56 198 ARG A O 1
ATOM 1564 N N . SER A 1 199 ? 41.006 0.401 -9.509 1.00 38.47 199 SER A N 1
ATOM 1565 C CA . SER A 1 199 ? 41.356 -0.939 -9.962 1.00 38.47 199 SER A CA 1
ATOM 1566 C C . SER A 1 199 ? 40.297 -1.932 -9.491 1.00 38.47 199 SER A C 1
ATOM 1568 O O . SER A 1 199 ? 39.675 -1.778 -8.439 1.00 38.47 199 SER A O 1
ATOM 1570 N N . GLN A 1 200 ? 40.069 -2.920 -10.338 1.00 38.75 200 GLN A N 1
ATOM 1571 C CA . GLN A 1 200 ? 39.029 -3.922 -10.245 1.00 38.75 200 GLN A CA 1
ATOM 1572 C C . GLN A 1 200 ? 39.388 -4.984 -9.201 1.00 38.75 200 GLN A C 1
ATOM 1574 O O . GLN A 1 200 ? 39.731 -6.095 -9.569 1.00 38.75 200 GLN A O 1
ATOM 1579 N N . ASP A 1 201 ? 39.288 -4.636 -7.918 1.00 31.89 201 ASP A N 1
ATOM 1580 C CA . ASP A 1 201 ? 39.288 -5.606 -6.821 1.00 31.89 201 ASP A CA 1
ATOM 1581 C C . ASP A 1 201 ? 37.962 -5.483 -6.066 1.00 31.89 201 ASP A C 1
ATOM 1583 O O . ASP A 1 201 ? 37.627 -4.483 -5.426 1.00 31.89 201 ASP A O 1
ATOM 1587 N N . SER A 1 202 ? 37.142 -6.501 -6.268 1.00 44.28 202 SER A N 1
ATOM 1588 C CA . SER A 1 202 ? 35.735 -6.570 -5.925 1.00 44.28 202 SER A CA 1
ATOM 1589 C C . SER A 1 202 ? 35.518 -7.200 -4.550 1.00 44.28 202 SER A C 1
ATOM 1591 O O . SER A 1 202 ? 34.958 -8.282 -4.519 1.00 44.28 202 SER A O 1
ATOM 1593 N N . GLU A 1 203 ? 35.921 -6.575 -3.435 1.00 37.28 203 GLU A N 1
ATOM 1594 C CA . GLU A 1 203 ? 35.545 -7.082 -2.087 1.00 37.28 203 GLU A CA 1
ATOM 1595 C C . GLU A 1 203 ? 35.240 -6.017 -1.000 1.00 37.28 203 GLU A C 1
ATOM 1597 O O . GLU A 1 203 ? 34.672 -6.358 0.032 1.00 37.28 203 GLU A O 1
ATOM 1602 N N . ASP A 1 204 ? 35.455 -4.714 -1.224 1.00 34.66 204 ASP A N 1
ATOM 1603 C CA . ASP A 1 204 ? 35.428 -3.720 -0.122 1.00 34.66 204 ASP A CA 1
ATOM 1604 C C . ASP A 1 204 ? 34.122 -2.915 0.082 1.00 34.66 204 ASP A C 1
ATOM 1606 O O . ASP A 1 204 ? 34.100 -1.942 0.836 1.00 34.66 204 ASP A O 1
ATOM 1610 N N . PHE A 1 205 ? 33.003 -3.282 -0.554 1.00 39.69 205 PHE A N 1
ATOM 1611 C CA . PHE A 1 205 ? 31.697 -2.639 -0.276 1.00 39.69 205 PHE A CA 1
ATOM 1612 C C . PHE A 1 205 ? 30.828 -3.396 0.738 1.00 39.69 205 PHE A C 1
ATOM 1614 O O . PHE A 1 205 ? 29.714 -2.973 1.046 1.00 39.69 205 PHE A O 1
ATOM 1621 N N . GLY A 1 206 ? 31.342 -4.488 1.300 1.00 38.47 206 GLY A N 1
ATOM 1622 C CA . GLY A 1 206 ? 30.650 -5.315 2.280 1.00 38.47 206 GLY A CA 1
ATOM 1623 C C . GLY A 1 206 ? 30.938 -4.936 3.730 1.00 38.47 206 GLY A C 1
ATOM 1624 O O . GLY A 1 206 ? 31.406 -5.796 4.455 1.00 38.47 206 GLY A O 1
ATOM 1625 N N . ASN A 1 207 ? 30.698 -3.692 4.164 1.00 38.62 207 ASN A N 1
ATOM 1626 C CA . ASN A 1 207 ? 30.287 -3.407 5.551 1.00 38.62 207 ASN A CA 1
ATOM 1627 C C . ASN A 1 207 ? 30.079 -1.908 5.798 1.00 38.62 207 ASN A C 1
ATOM 1629 O O . ASN A 1 207 ? 31.009 -1.163 6.102 1.00 38.62 207 ASN A O 1
ATOM 1633 N N . THR A 1 208 ? 28.825 -1.473 5.812 1.00 46.38 208 THR A N 1
ATOM 1634 C CA . THR A 1 208 ? 28.414 -0.520 6.843 1.00 46.38 208 THR A CA 1
ATOM 1635 C C . THR A 1 208 ? 27.712 -1.336 7.921 1.00 46.38 208 THR A C 1
ATOM 1637 O O . THR A 1 208 ? 26.520 -1.603 7.807 1.00 46.38 208 THR A O 1
ATOM 1640 N N . ASP A 1 209 ? 28.434 -1.712 8.983 1.00 54.66 209 ASP A N 1
ATOM 1641 C CA . ASP A 1 209 ? 27.920 -2.360 10.213 1.00 54.66 209 ASP A CA 1
ATOM 1642 C C . ASP A 1 209 ? 26.842 -1.523 10.956 1.00 54.66 209 ASP A C 1
ATOM 1644 O O . ASP A 1 209 ? 26.464 -1.804 12.096 1.00 54.66 209 ASP A O 1
ATOM 1648 N N . VAL A 1 210 ? 26.333 -0.455 10.337 1.00 68.19 210 VAL A N 1
ATOM 1649 C CA . VAL A 1 210 ? 25.330 0.443 10.900 1.00 68.19 210 VAL A CA 1
ATOM 1650 C C . VAL A 1 210 ? 23.966 -0.234 10.816 1.00 68.19 210 VAL A C 1
ATOM 1652 O O . VAL A 1 210 ? 23.240 -0.134 9.829 1.00 68.19 210 VAL A O 1
ATOM 1655 N N . LYS A 1 211 ? 23.606 -0.944 11.883 1.00 78.88 211 LYS A N 1
ATOM 1656 C CA . LYS A 1 211 ? 22.261 -1.488 12.057 1.00 78.88 211 LYS A CA 1
ATOM 1657 C C . LYS A 1 211 ? 21.283 -0.348 12.333 1.00 78.88 211 LYS A C 1
ATOM 1659 O O . LYS A 1 211 ? 21.349 0.275 13.387 1.00 78.88 211 LYS A O 1
ATOM 1664 N N . ILE A 1 212 ? 20.331 -0.135 11.431 1.00 82.62 212 ILE A N 1
ATOM 1665 C CA . ILE A 1 212 ? 19.254 0.834 11.627 1.00 82.62 212 ILE A CA 1
ATOM 1666 C C . ILE A 1 212 ? 18.318 0.301 12.730 1.00 82.62 212 ILE A C 1
ATOM 1668 O O . ILE A 1 212 ? 17.816 -0.826 12.604 1.00 82.62 212 ILE A O 1
ATOM 1672 N N . PRO A 1 213 ? 18.059 1.065 13.803 1.00 81.88 213 PRO A N 1
ATOM 1673 C CA . PRO A 1 213 ? 17.183 0.662 14.889 1.00 81.88 213 PRO A CA 1
ATOM 1674 C C . PRO A 1 213 ? 15.723 0.661 14.439 1.00 81.88 213 PRO A C 1
ATOM 1676 O O . PRO A 1 213 ? 15.280 1.513 13.671 1.00 81.88 213 PRO A O 1
ATOM 1679 N N . TYR A 1 214 ? 14.963 -0.292 14.966 1.00 84.69 214 TYR A N 1
ATOM 1680 C CA . TYR A 1 214 ? 13.531 -0.419 14.728 1.00 84.69 214 TYR A CA 1
ATOM 1681 C C . TYR A 1 214 ? 12.825 -0.942 15.981 1.00 84.69 214 TYR A C 1
ATOM 1683 O O . TYR A 1 214 ? 13.431 -1.622 16.817 1.00 84.69 214 TYR A O 1
ATOM 1691 N N . GLN A 1 215 ? 11.538 -0.629 16.114 1.00 87.56 215 GLN A N 1
ATOM 1692 C CA . GLN A 1 215 ? 10.646 -1.278 17.073 1.00 87.56 215 GLN A CA 1
ATOM 1693 C C . GLN A 1 215 ? 9.965 -2.478 16.416 1.00 87.56 215 GLN A C 1
ATOM 1695 O O . GLN A 1 215 ? 9.636 -2.438 15.231 1.00 87.56 215 GLN A O 1
ATOM 1700 N N . LEU A 1 216 ? 9.735 -3.538 17.189 1.00 89.12 216 LEU A N 1
ATOM 1701 C CA . LEU A 1 216 ? 9.107 -4.767 16.713 1.00 89.12 216 LEU A CA 1
ATOM 1702 C C . LEU A 1 216 ? 7.927 -5.133 17.612 1.00 89.12 216 LEU A C 1
ATOM 1704 O O . LEU A 1 216 ? 8.090 -5.242 18.829 1.00 89.12 216 LEU A O 1
ATOM 1708 N N . TRP A 1 217 ? 6.758 -5.366 17.019 1.00 90.44 217 TRP A N 1
ATOM 1709 C CA . TRP A 1 217 ? 5.548 -5.776 17.731 1.00 90.44 217 TRP A CA 1
ATOM 1710 C C . TRP A 1 217 ? 4.955 -7.053 17.155 1.00 90.44 217 TRP A C 1
ATOM 1712 O O . TRP A 1 217 ? 4.726 -7.146 15.949 1.00 90.44 217 TRP A O 1
ATOM 1722 N N . ASN A 1 218 ? 4.616 -7.998 18.034 1.00 88.50 218 ASN A N 1
ATOM 1723 C CA . ASN A 1 218 ? 3.855 -9.191 17.676 1.00 88.50 218 ASN A CA 1
ATOM 1724 C C . ASN A 1 218 ? 2.342 -8.918 17.767 1.00 88.50 218 ASN A C 1
ATOM 1726 O O . ASN A 1 218 ? 1.783 -8.767 18.855 1.00 88.50 218 ASN A O 1
ATOM 1730 N N . ILE A 1 219 ? 1.687 -8.887 16.611 1.00 87.56 219 ILE A N 1
ATOM 1731 C CA . ILE A 1 219 ? 0.241 -8.712 16.422 1.00 87.56 219 ILE A CA 1
ATOM 1732 C C . ILE A 1 219 ? -0.453 -10.014 15.974 1.00 87.56 219 ILE A C 1
ATOM 1734 O O . ILE A 1 219 ? -1.587 -9.977 15.506 1.00 87.56 219 ILE A O 1
ATOM 1738 N N . GLY A 1 220 ? 0.208 -11.169 16.095 1.00 78.00 220 GLY A N 1
ATOM 1739 C CA . GLY A 1 220 ? -0.315 -12.473 15.668 1.00 78.00 220 GLY A CA 1
ATOM 1740 C C . GLY A 1 220 ? -1.319 -13.115 16.632 1.00 78.00 220 GLY A C 1
ATOM 1741 O O . GLY A 1 220 ? -1.884 -14.157 16.321 1.00 78.00 220 GLY A O 1
ATOM 1742 N N . LYS A 1 221 ? -1.574 -12.509 17.803 1.00 71.56 221 LYS A N 1
ATOM 1743 C CA . LYS A 1 221 ? -2.472 -13.072 18.834 1.00 71.56 221 LYS A CA 1
ATOM 1744 C C . LYS A 1 221 ? -3.891 -13.356 18.330 1.00 71.56 221 LYS A C 1
ATOM 1746 O O . LYS A 1 221 ? -4.531 -14.267 18.842 1.00 71.56 221 LYS A O 1
ATOM 1751 N N . ASN A 1 222 ? -4.374 -12.592 17.350 1.00 64.19 222 ASN A N 1
ATOM 1752 C CA . ASN A 1 222 ? -5.722 -12.735 16.798 1.00 64.19 222 ASN A CA 1
ATOM 1753 C C . ASN A 1 222 ? -5.705 -13.387 15.405 1.00 64.19 222 ASN A C 1
ATOM 1755 O O . ASN A 1 222 ? -6.650 -13.193 14.643 1.00 64.19 222 ASN A O 1
ATOM 1759 N N . GLY A 1 223 ? -4.636 -14.118 15.070 1.00 68.69 223 GLY A N 1
ATOM 1760 C CA . GLY A 1 223 ? -4.527 -14.875 13.827 1.00 68.69 223 GLY A CA 1
ATOM 1761 C C . GLY A 1 223 ? -3.499 -14.352 12.828 1.00 68.69 223 GLY A C 1
ATOM 1762 O O . GLY A 1 223 ? -2.709 -13.444 13.108 1.00 68.69 223 GLY A O 1
ATOM 1763 N N . THR A 1 224 ? -3.503 -14.952 11.638 1.00 79.19 224 THR A N 1
ATOM 1764 C CA . THR A 1 224 ? -2.545 -14.608 10.575 1.00 79.19 224 THR A CA 1
ATOM 1765 C C . THR A 1 224 ? -2.873 -13.254 9.940 1.00 79.19 224 THR A C 1
ATOM 1767 O O . THR A 1 224 ? -3.965 -13.022 9.423 1.00 79.19 224 THR A O 1
ATOM 1770 N N . CYS A 1 225 ? -1.906 -12.335 9.979 1.00 88.00 225 CYS A N 1
ATOM 1771 C CA . CYS A 1 225 ? -2.018 -11.005 9.383 1.00 88.00 225 CYS A CA 1
ATOM 1772 C C . CYS A 1 225 ? -1.718 -11.066 7.878 1.00 88.00 225 CYS A C 1
ATOM 1774 O O . CYS A 1 225 ? -0.637 -11.508 7.491 1.00 88.00 225 CYS A O 1
ATOM 1776 N N . SER A 1 226 ? -2.651 -10.599 7.046 1.00 93.19 226 SER A N 1
ATOM 1777 C CA . SER A 1 226 ? -2.450 -10.396 5.601 1.00 93.19 226 SER A CA 1
ATOM 1778 C C . SER A 1 226 ? -1.957 -8.983 5.283 1.00 93.19 226 SER A C 1
ATOM 1780 O O . SER A 1 226 ? -1.172 -8.789 4.358 1.00 93.19 226 SER A O 1
ATOM 1782 N N . ASP A 1 227 ? -2.402 -7.989 6.053 1.00 95.62 227 ASP A N 1
ATOM 1783 C CA . ASP A 1 227 ? -1.968 -6.599 5.939 1.00 95.62 227 ASP A CA 1
ATOM 1784 C C . ASP A 1 227 ? -2.191 -5.875 7.280 1.00 95.62 227 ASP A C 1
ATOM 1786 O O . ASP A 1 227 ? -3.115 -6.197 8.025 1.00 95.62 227 ASP A O 1
ATOM 1790 N N . ALA A 1 228 ? -1.365 -4.885 7.602 1.00 95.69 228 ALA A N 1
ATOM 1791 C CA . ALA A 1 228 ? -1.506 -4.069 8.800 1.00 95.69 228 ALA A CA 1
ATOM 1792 C C . ALA A 1 228 ? -0.925 -2.673 8.599 1.00 95.69 228 ALA A C 1
ATOM 1794 O O . ALA A 1 228 ? -0.132 -2.438 7.688 1.00 95.69 228 ALA A O 1
ATOM 1795 N N . ALA A 1 229 ? -1.328 -1.729 9.441 1.00 94.75 229 ALA A N 1
ATOM 1796 C CA . ALA A 1 229 ? -0.776 -0.386 9.457 1.00 94.75 229 ALA A CA 1
ATOM 1797 C C . ALA A 1 229 ? -0.931 0.264 10.833 1.00 94.75 229 ALA A C 1
ATOM 1799 O O . ALA A 1 229 ? -1.924 0.041 11.531 1.00 94.75 229 ALA A O 1
ATOM 1800 N N . ILE A 1 230 ? 0.027 1.118 11.185 1.00 93.25 230 ILE A N 1
ATOM 1801 C CA . ILE A 1 230 ? -0.078 2.021 12.328 1.00 93.25 230 ILE A CA 1
ATOM 1802 C C . ILE A 1 230 ? -0.951 3.213 11.914 1.00 93.25 230 ILE A C 1
ATOM 1804 O O . ILE A 1 230 ? -0.722 3.864 10.892 1.00 93.25 230 ILE A O 1
ATOM 1808 N N . THR A 1 231 ? -2.022 3.463 12.667 1.00 90.94 231 THR A N 1
ATOM 1809 C CA . THR A 1 231 ? -3.055 4.455 12.333 1.00 90.94 231 THR A CA 1
ATOM 1810 C C . THR A 1 231 ? -2.821 5.805 13.003 1.00 90.94 231 THR A C 1
ATOM 1812 O O . THR A 1 231 ? -3.288 6.818 12.477 1.00 90.94 231 THR A O 1
ATOM 1815 N N . GLY A 1 232 ? -2.021 5.857 14.065 1.00 85.44 232 GLY A N 1
ATOM 1816 C CA . GLY A 1 232 ? -1.593 7.093 14.713 1.00 85.44 232 GLY A CA 1
ATOM 1817 C C . GLY A 1 232 ? -1.218 6.884 16.175 1.00 85.44 232 GLY A C 1
ATOM 1818 O O . GLY A 1 232 ? -1.223 5.758 16.681 1.00 85.44 232 GLY A O 1
ATOM 1819 N N . ILE A 1 233 ? -0.907 7.986 16.851 1.00 83.56 233 ILE A N 1
ATOM 1820 C CA . ILE A 1 233 ? -0.608 7.996 18.285 1.00 83.56 233 ILE A CA 1
ATOM 1821 C C . ILE A 1 233 ? -1.917 7.925 19.081 1.00 83.56 233 ILE A C 1
ATOM 1823 O O . ILE A 1 233 ? -2.886 8.625 18.785 1.00 83.56 233 ILE A O 1
ATOM 1827 N N . MET A 1 234 ? -1.945 7.068 20.098 1.00 79.50 234 MET A N 1
ATOM 1828 C CA . MET A 1 234 ? -3.036 6.973 21.062 1.00 79.50 234 MET A CA 1
ATOM 1829 C C . MET A 1 234 ? -2.743 7.830 22.293 1.00 79.50 234 MET A C 1
ATOM 1831 O O . MET A 1 234 ? -1.590 7.892 22.730 1.00 79.50 234 MET A O 1
ATOM 1835 N N . PRO A 1 235 ? -3.777 8.414 22.924 1.00 76.06 235 PRO A N 1
ATOM 1836 C CA . PRO A 1 235 ? -3.618 8.961 24.261 1.00 76.06 235 PRO A CA 1
ATOM 1837 C C . PRO A 1 235 ? -3.214 7.851 25.247 1.00 76.06 235 PRO A C 1
ATOM 1839 O O . PRO A 1 235 ? -3.578 6.680 25.046 1.00 76.06 235 PRO A O 1
ATOM 1842 N N . PRO A 1 236 ? -2.488 8.199 26.324 1.00 70.06 236 PRO A N 1
ATOM 1843 C CA . PRO A 1 236 ? -2.153 7.241 27.364 1.00 70.06 236 PRO A CA 1
ATOM 1844 C C . PRO A 1 236 ? -3.432 6.677 28.008 1.00 70.06 236 PRO A C 1
ATOM 1846 O O . PRO A 1 236 ? -4.460 7.363 28.055 1.00 70.06 236 PRO A O 1
ATOM 1849 N N . PRO A 1 237 ? -3.402 5.430 28.510 1.00 69.44 237 PRO A N 1
ATOM 1850 C CA . PRO A 1 237 ? -4.504 4.869 29.279 1.00 69.44 237 PRO A CA 1
ATOM 1851 C C . PRO A 1 237 ? -4.889 5.780 30.452 1.00 69.44 237 PRO A C 1
ATOM 1853 O O . PRO A 1 237 ? -4.030 6.361 31.120 1.00 69.44 237 PRO A O 1
ATOM 1856 N N . LEU A 1 238 ? -6.194 5.869 30.727 1.00 57.78 238 LEU A N 1
ATOM 1857 C CA . LEU A 1 238 ? -6.699 6.493 31.949 1.00 57.78 238 LEU A CA 1
ATOM 1858 C C . LEU A 1 238 ? -5.996 5.813 33.138 1.00 57.78 238 LEU A C 1
ATOM 1860 O O . LEU A 1 238 ? -6.012 4.587 33.208 1.00 57.78 238 LEU A O 1
ATOM 1864 N N . MET A 1 239 ? -5.378 6.606 34.024 1.00 55.66 239 MET A N 1
ATOM 1865 C CA . MET A 1 239 ? -4.495 6.220 35.151 1.00 55.66 239 MET A CA 1
ATOM 1866 C C . MET A 1 239 ? -2.971 6.218 34.901 1.00 55.66 239 MET A C 1
ATOM 1868 O O . MET A 1 239 ? -2.226 6.077 35.867 1.00 55.66 239 MET A O 1
ATOM 1872 N N . GLU A 1 240 ? -2.471 6.450 33.682 1.00 60.34 240 GLU A N 1
ATOM 1873 C CA . GLU A 1 240 ? -1.017 6.466 33.390 1.00 60.34 240 GLU A CA 1
ATOM 1874 C C . GLU A 1 240 ? -0.456 7.876 33.102 1.00 60.34 240 GLU A C 1
ATOM 1876 O O . GLU A 1 240 ? 0.513 8.054 32.362 1.00 60.34 240 GLU A O 1
ATOM 1881 N N . GLN A 1 241 ? -1.065 8.898 33.714 1.00 51.88 241 GLN A N 1
ATOM 1882 C CA . GLN A 1 241 ? -0.886 10.330 33.414 1.00 51.88 241 GLN A CA 1
ATOM 1883 C C . GLN A 1 241 ? 0.547 10.881 33.625 1.00 51.88 241 GLN A C 1
ATOM 1885 O O . GLN A 1 241 ? 0.800 12.042 33.321 1.00 51.88 241 GLN A O 1
ATOM 1890 N N . GLN A 1 242 ? 1.491 10.067 34.115 1.00 49.62 242 GLN A N 1
ATOM 1891 C CA . GLN A 1 242 ? 2.897 10.435 34.339 1.00 49.62 242 GLN A CA 1
ATOM 1892 C C . GLN A 1 242 ? 3.918 9.638 33.506 1.00 49.62 242 GLN A C 1
ATOM 1894 O O . GLN A 1 242 ? 5.119 9.846 33.679 1.00 49.62 242 GLN A O 1
ATOM 1899 N N . SER A 1 243 ? 3.507 8.734 32.605 1.00 53.00 243 SER A N 1
ATOM 1900 C CA . SER A 1 243 ? 4.486 8.026 31.767 1.00 53.00 243 SER A CA 1
ATOM 1901 C C . SER A 1 243 ? 4.874 8.851 30.534 1.00 53.00 243 SER A C 1
ATOM 1903 O O . SER A 1 243 ? 4.024 9.387 29.829 1.00 53.00 243 SER A O 1
ATOM 1905 N N . SER A 1 244 ? 6.171 8.915 30.230 1.00 59.53 244 SER A N 1
ATOM 1906 C CA . SER A 1 244 ? 6.693 9.458 28.967 1.00 59.53 244 SER A CA 1
ATOM 1907 C C . SER A 1 244 ? 6.509 8.496 27.780 1.00 59.53 244 SER A C 1
ATOM 1909 O O . SER A 1 244 ? 7.093 8.717 26.718 1.00 59.53 244 SER A O 1
ATOM 1911 N N . GLN A 1 245 ? 5.742 7.411 27.956 1.00 66.25 245 GLN A N 1
ATOM 1912 C CA . GLN A 1 245 ? 5.601 6.348 26.966 1.00 66.25 245 GLN A CA 1
ATOM 1913 C C . GLN A 1 245 ? 4.635 6.758 25.858 1.00 66.25 245 GLN A C 1
ATOM 1915 O O . GLN A 1 245 ? 3.511 7.192 26.112 1.00 66.25 245 GLN A O 1
ATOM 1920 N N . ARG A 1 246 ? 5.070 6.570 24.610 1.00 75.94 246 ARG A N 1
ATOM 1921 C CA . ARG A 1 246 ? 4.205 6.711 23.440 1.00 75.94 246 ARG A CA 1
ATOM 1922 C C . ARG A 1 246 ? 3.474 5.402 23.172 1.00 75.94 246 ARG A C 1
ATOM 1924 O O . ARG A 1 246 ? 4.063 4.318 23.206 1.00 75.94 246 ARG A O 1
ATOM 1931 N N . TYR A 1 247 ? 2.185 5.537 22.888 1.00 84.69 247 TYR A N 1
ATOM 1932 C CA . TYR A 1 247 ? 1.320 4.448 22.467 1.00 84.69 247 TYR A CA 1
ATOM 1933 C C . TYR A 1 247 ? 0.874 4.683 21.032 1.00 84.69 247 TYR A C 1
ATOM 1935 O O . TYR A 1 247 ? 0.450 5.785 20.695 1.00 84.69 247 TYR A O 1
ATOM 1943 N N . TYR A 1 248 ? 0.909 3.646 20.206 1.00 88.88 248 TYR A N 1
ATOM 1944 C CA . TYR A 1 248 ? 0.402 3.692 18.838 1.00 88.88 248 TYR A CA 1
ATOM 1945 C C . TYR A 1 248 ? -0.822 2.795 18.695 1.00 88.88 248 TYR A C 1
ATOM 1947 O O . TYR A 1 248 ? -0.927 1.755 19.349 1.00 88.88 248 TYR A O 1
ATOM 1955 N N . CYS A 1 249 ? -1.749 3.188 17.828 1.00 91.69 249 CYS A N 1
ATOM 1956 C CA . CYS A 1 249 ? -2.833 2.329 17.378 1.00 91.69 249 CYS A CA 1
ATOM 1957 C C . CYS A 1 249 ? -2.383 1.629 16.098 1.00 91.69 249 CYS A C 1
ATOM 1959 O O . CYS A 1 249 ? -1.889 2.283 15.180 1.00 91.69 249 CYS A O 1
ATOM 1961 N N . ALA A 1 250 ? -2.565 0.317 16.018 1.00 94.38 250 ALA A N 1
ATOM 1962 C CA . ALA A 1 250 ? -2.383 -0.437 14.788 1.00 94.38 250 ALA A CA 1
ATOM 1963 C C . ALA A 1 250 ? -3.656 -1.187 14.426 1.00 94.38 250 ALA A C 1
ATOM 1965 O O . ALA A 1 250 ? -4.349 -1.708 15.296 1.00 94.38 250 ALA A O 1
ATOM 1966 N N . VAL A 1 251 ? -3.939 -1.264 13.132 1.00 95.56 251 VAL A N 1
ATOM 1967 C CA . VAL A 1 251 ? -5.020 -2.073 12.571 1.00 95.56 251 VAL A CA 1
ATOM 1968 C C . VAL A 1 251 ? -4.399 -3.128 11.670 1.00 95.56 251 VAL A C 1
ATOM 1970 O O . VAL A 1 251 ? -3.561 -2.806 10.833 1.00 95.56 251 VAL A O 1
ATOM 1973 N N . ALA A 1 252 ? -4.821 -4.373 11.838 1.00 96.06 252 ALA A N 1
ATOM 1974 C CA . ALA A 1 252 ? -4.461 -5.513 11.013 1.00 96.06 252 ALA A CA 1
ATOM 1975 C C . ALA A 1 252 ? -5.714 -6.142 10.402 1.00 96.06 252 ALA A C 1
ATOM 1977 O O . ALA A 1 252 ? -6.810 -6.032 10.954 1.00 96.06 252 ALA A O 1
ATOM 1978 N N . VAL A 1 253 ? -5.545 -6.813 9.273 1.00 95.94 253 VAL A N 1
ATOM 1979 C CA . VAL A 1 253 ? -6.585 -7.565 8.570 1.00 95.94 253 VAL A CA 1
ATOM 1980 C C . VAL A 1 253 ? -6.024 -8.933 8.205 1.00 95.94 253 VAL A C 1
ATOM 1982 O O . VAL A 1 253 ? -4.823 -9.059 7.944 1.00 95.94 253 VAL A O 1
ATOM 1985 N N . GLY A 1 254 ? -6.861 -9.964 8.199 1.00 93.44 254 GLY A N 1
ATOM 1986 C CA . GLY A 1 254 ? -6.380 -11.299 7.885 1.00 93.44 254 GLY A CA 1
ATOM 1987 C C . GLY A 1 254 ? -7.450 -12.374 7.821 1.00 93.44 254 GLY A C 1
ATOM 1988 O O . GLY A 1 254 ? -8.641 -12.097 7.657 1.00 93.44 254 GLY A O 1
ATOM 1989 N N . GLU A 1 255 ? -6.977 -13.611 7.926 1.00 88.81 255 GLU A N 1
ATOM 1990 C CA . GLU A 1 255 ? -7.762 -14.834 7.768 1.00 88.81 255 GLU A CA 1
ATOM 1991 C C . GLU A 1 255 ? -8.792 -15.002 8.891 1.00 88.81 255 GLU A C 1
ATOM 1993 O O . GLU A 1 255 ? -9.986 -15.152 8.637 1.00 88.81 255 GLU A O 1
ATOM 1998 N N . ASP A 1 256 ? -8.320 -14.929 10.134 1.00 86.12 256 ASP A N 1
ATOM 1999 C CA . ASP A 1 256 ? -9.104 -15.267 11.325 1.00 86.12 256 ASP A CA 1
ATOM 2000 C C . ASP A 1 256 ? -9.993 -14.104 11.795 1.00 86.12 256 ASP A C 1
ATOM 2002 O O . ASP A 1 256 ? -11.055 -14.299 12.390 1.00 86.12 256 ASP A O 1
ATOM 2006 N N . ALA A 1 257 ? -9.576 -12.874 11.493 1.00 89.56 257 ALA A N 1
ATOM 2007 C CA . ALA A 1 257 ? -10.319 -11.657 11.774 1.00 89.56 257 ALA A CA 1
ATOM 2008 C C . ALA A 1 257 ? -10.225 -10.702 10.582 1.00 89.56 257 ALA A C 1
ATOM 2010 O O . ALA A 1 257 ? -9.137 -10.345 10.124 1.00 89.56 257 ALA A O 1
ATOM 2011 N N . VAL A 1 258 ? -11.382 -10.221 10.115 1.00 93.25 258 VAL A N 1
ATOM 2012 C CA . VAL A 1 258 ? -11.444 -9.232 9.029 1.00 93.25 258 VAL A CA 1
ATOM 2013 C C . VAL A 1 258 ? -10.740 -7.944 9.448 1.00 93.25 258 VAL A C 1
ATOM 2015 O O . VAL A 1 258 ? -10.116 -7.293 8.615 1.00 93.25 258 VAL A O 1
ATOM 2018 N N . ILE A 1 259 ? -10.839 -7.586 10.732 1.00 95.00 259 ILE A N 1
ATOM 2019 C CA . ILE A 1 259 ? -10.175 -6.429 11.335 1.00 95.00 259 ILE A CA 1
ATOM 2020 C C . ILE A 1 259 ? -9.740 -6.803 12.751 1.00 95.00 259 ILE A C 1
ATOM 2022 O O . ILE A 1 259 ? -10.555 -7.304 13.519 1.00 95.00 259 ILE A O 1
ATOM 2026 N N . SER A 1 260 ? -8.512 -6.479 13.130 1.00 94.44 260 SER A N 1
ATOM 2027 C CA . SER A 1 260 ? -8.022 -6.514 14.510 1.00 94.44 260 SER A CA 1
ATOM 2028 C C . SER A 1 260 ? -7.303 -5.208 14.813 1.00 94.44 260 SER A C 1
ATOM 2030 O O . SER A 1 260 ? -6.526 -4.728 13.994 1.00 94.44 260 SER A O 1
ATOM 2032 N N . ALA A 1 261 ? -7.560 -4.616 15.973 1.00 94.31 261 ALA A N 1
ATOM 2033 C CA . ALA A 1 261 ? -6.923 -3.383 16.412 1.00 94.31 261 ALA A CA 1
ATOM 2034 C C . ALA A 1 261 ? -6.069 -3.632 17.653 1.00 94.31 261 ALA A C 1
ATOM 2036 O O . ALA A 1 261 ? -6.460 -4.389 18.545 1.00 94.31 261 ALA A O 1
ATOM 2037 N N . TYR A 1 262 ? -4.929 -2.958 17.729 1.00 92.88 262 TYR A N 1
ATOM 2038 C CA . TYR A 1 262 ? -3.929 -3.140 18.771 1.00 92.88 262 TYR A CA 1
ATOM 2039 C C . TYR A 1 262 ? -3.441 -1.801 19.305 1.00 92.88 262 TYR A C 1
ATOM 2041 O O . TYR A 1 262 ? -3.293 -0.834 18.559 1.00 92.88 262 TYR A O 1
ATOM 2049 N N . ARG A 1 263 ? -3.121 -1.782 20.596 1.00 91.38 263 ARG A N 1
ATOM 2050 C CA . ARG A 1 263 ? -2.292 -0.760 21.226 1.00 91.38 263 ARG A CA 1
ATOM 2051 C C . ARG A 1 263 ? -0.858 -1.265 21.281 1.00 91.38 263 ARG A C 1
ATOM 2053 O O . ARG A 1 263 ? -0.596 -2.318 21.864 1.00 91.38 263 ARG A O 1
ATOM 2060 N N . LEU A 1 264 ? 0.051 -0.497 20.703 1.00 89.88 264 LEU A N 1
ATOM 2061 C CA . LEU A 1 264 ? 1.479 -0.776 20.643 1.00 89.88 264 LEU A CA 1
ATOM 2062 C C . LEU A 1 264 ? 2.208 0.165 21.603 1.00 89.88 264 LEU A C 1
ATOM 2064 O O . LEU A 1 264 ? 2.014 1.375 21.518 1.00 89.88 264 LEU A O 1
ATOM 2068 N N . SER A 1 265 ? 3.018 -0.360 22.518 1.00 85.00 265 SER A N 1
ATOM 2069 C CA . SER A 1 265 ? 3.874 0.456 23.390 1.00 85.00 265 SER A CA 1
ATOM 2070 C C . SER A 1 265 ? 5.316 0.417 22.909 1.00 85.00 265 SER A C 1
ATOM 2072 O O . SER A 1 265 ? 5.755 -0.590 22.369 1.00 85.00 265 SER A O 1
ATOM 2074 N N . GLU A 1 266 ? 6.097 1.463 23.153 1.00 80.38 266 GLU A N 1
ATOM 2075 C CA . GLU A 1 266 ? 7.551 1.416 22.911 1.00 80.38 266 GLU A CA 1
ATOM 2076 C C . GLU A 1 266 ? 8.307 0.629 23.999 1.00 80.38 266 GLU A C 1
ATOM 2078 O O . GLU A 1 266 ? 9.471 0.264 23.829 1.00 80.38 266 GLU A O 1
ATOM 2083 N N . SER A 1 267 ? 7.654 0.341 25.131 1.00 67.75 267 SER A N 1
ATOM 2084 C CA . SER A 1 267 ? 8.283 -0.309 26.278 1.00 67.75 267 SER A CA 1
ATOM 2085 C C . SER A 1 267 ? 8.651 -1.771 26.005 1.00 67.75 267 SER A C 1
ATOM 2087 O O . SER A 1 267 ? 7.851 -2.590 25.549 1.00 67.75 267 SER A O 1
ATOM 2089 N N . LYS A 1 268 ? 9.902 -2.102 26.337 1.00 65.88 268 LYS A N 1
ATOM 2090 C CA . LYS A 1 268 ? 10.484 -3.439 26.214 1.00 65.88 268 LYS A CA 1
ATOM 2091 C C . LYS A 1 268 ? 10.153 -4.241 27.480 1.00 65.88 268 LYS A C 1
ATOM 2093 O O . LYS A 1 268 ? 10.700 -3.967 28.542 1.00 65.88 268 LYS A O 1
ATOM 2098 N N . GLY A 1 269 ? 9.211 -5.180 27.387 1.00 53.97 269 GLY A N 1
ATOM 2099 C CA . GLY A 1 269 ? 9.055 -6.374 28.241 1.00 53.97 269 GLY A CA 1
ATOM 2100 C C . GLY A 1 269 ? 9.222 -6.331 29.778 1.00 53.97 269 GLY A C 1
ATOM 2101 O O . GLY A 1 269 ? 9.464 -7.393 30.341 1.00 53.97 269 GLY A O 1
ATOM 2102 N N . ARG A 1 270 ? 9.114 -5.196 30.493 1.00 43.12 270 ARG A N 1
ATOM 2103 C CA . ARG A 1 270 ? 9.234 -5.159 31.978 1.00 43.12 270 ARG A CA 1
ATOM 2104 C C . ARG A 1 270 ? 8.258 -4.237 32.724 1.00 43.12 270 ARG A C 1
ATOM 2106 O O . ARG A 1 270 ? 8.501 -3.911 33.881 1.00 43.12 270 ARG A O 1
ATOM 2113 N N . SER A 1 271 ? 7.136 -3.831 32.128 1.00 40.03 271 SER A N 1
ATOM 2114 C CA . SER A 1 271 ? 6.098 -3.117 32.891 1.00 40.03 271 SER A CA 1
ATOM 2115 C C . SER A 1 271 ? 5.006 -4.082 33.351 1.00 40.03 271 SER A C 1
ATOM 2117 O O . SER A 1 271 ? 4.068 -4.380 32.612 1.00 40.03 271 SER A O 1
ATOM 2119 N N . LEU A 1 272 ? 5.115 -4.556 34.597 1.00 40.66 272 LEU A N 1
ATOM 2120 C CA . LEU A 1 272 ? 4.053 -5.298 35.297 1.00 40.66 272 LEU A CA 1
ATOM 2121 C C . LEU A 1 272 ? 2.730 -4.503 35.362 1.00 40.66 272 LEU A C 1
ATOM 2123 O O . LEU A 1 272 ? 1.662 -5.093 35.491 1.00 40.66 272 LEU A O 1
ATOM 2127 N N . VAL A 1 273 ? 2.786 -3.176 35.206 1.00 40.09 273 VAL A N 1
ATOM 2128 C CA . VAL A 1 273 ? 1.624 -2.275 35.251 1.00 40.09 273 VAL A CA 1
ATOM 2129 C C . VAL A 1 273 ? 0.835 -2.283 33.930 1.00 40.09 273 VAL A C 1
ATOM 2131 O O . VAL A 1 273 ? -0.397 -2.258 33.946 1.00 40.09 273 VAL A O 1
ATOM 2134 N N . GLY A 1 274 ? 1.506 -2.434 32.780 1.00 38.16 274 GLY A N 1
ATOM 2135 C CA . GLY A 1 274 ? 0.851 -2.473 31.461 1.00 38.16 274 GLY A CA 1
ATOM 2136 C C . GLY A 1 274 ? 0.009 -3.735 31.223 1.00 38.16 274 GLY A C 1
ATOM 2137 O O . GLY A 1 274 ? -1.047 -3.681 30.590 1.00 38.16 274 GLY A O 1
ATOM 2138 N N . ALA A 1 275 ? 0.421 -4.869 31.799 1.00 40.34 275 ALA A N 1
ATOM 2139 C CA . ALA A 1 275 ? -0.346 -6.115 31.743 1.00 40.34 275 ALA A CA 1
ATOM 2140 C C . ALA A 1 275 ? -1.668 -6.027 32.531 1.00 40.34 275 ALA A C 1
ATOM 2142 O O . ALA A 1 275 ? -2.664 -6.636 32.134 1.00 40.34 275 ALA A O 1
ATOM 2143 N N . ILE A 1 276 ? -1.697 -5.242 33.614 1.00 39.31 276 ILE A N 1
ATOM 2144 C CA . ILE A 1 276 ? -2.862 -5.102 34.499 1.00 39.31 276 ILE A CA 1
ATOM 2145 C C . ILE A 1 276 ? -3.884 -4.112 33.916 1.00 39.31 276 ILE A C 1
ATOM 2147 O O . ILE A 1 276 ? -5.082 -4.381 33.969 1.00 39.31 276 ILE A O 1
ATOM 2151 N N . LEU A 1 277 ? -3.447 -3.033 33.257 1.00 36.16 277 LEU A N 1
ATOM 2152 C CA . LEU A 1 277 ? -4.359 -2.053 32.643 1.00 36.16 277 LEU A CA 1
ATOM 2153 C C . LEU A 1 277 ? -5.053 -2.565 31.367 1.00 36.16 277 LEU A C 1
ATOM 2155 O O . LEU A 1 277 ? -6.163 -2.135 31.065 1.00 36.16 277 LEU A O 1
ATOM 2159 N N . SER A 1 278 ? -4.470 -3.542 30.658 1.00 38.19 278 SER A N 1
ATOM 2160 C CA . SER A 1 278 ? -5.137 -4.206 29.518 1.00 38.19 278 SER A CA 1
ATOM 2161 C C . SER A 1 278 ? -6.395 -5.002 29.909 1.00 38.19 278 SER A C 1
ATOM 2163 O O . SER A 1 278 ? -7.217 -5.314 29.051 1.00 38.19 278 SER A O 1
ATOM 2165 N N . LYS A 1 279 ? -6.565 -5.308 31.204 1.00 39.59 279 LYS A N 1
ATOM 2166 C CA . LYS A 1 279 ? -7.703 -6.067 31.745 1.00 39.59 279 LYS A CA 1
ATOM 2167 C C . LYS A 1 279 ? -8.823 -5.191 32.307 1.00 39.59 279 LYS A C 1
ATOM 2169 O O . LYS A 1 279 ? -9.848 -5.728 32.713 1.00 39.59 279 LYS A O 1
ATOM 2174 N N . VAL A 1 280 ? -8.650 -3.868 32.325 1.00 35.97 280 VAL A N 1
ATOM 2175 C CA . VAL A 1 280 ? -9.649 -2.929 32.853 1.00 35.97 280 VAL A CA 1
ATOM 2176 C C . VAL A 1 280 ? -10.122 -2.003 31.735 1.00 35.97 280 VAL A C 1
ATOM 2178 O O . VAL A 1 280 ? -9.910 -0.796 31.750 1.00 35.97 280 VAL A O 1
ATOM 2181 N N . VAL A 1 281 ? -10.773 -2.588 30.732 1.00 36.47 281 VAL A N 1
ATOM 2182 C CA . VAL A 1 281 ? -11.738 -1.861 29.899 1.00 36.47 281 VAL A CA 1
ATOM 2183 C C . VAL A 1 281 ? -13.120 -2.280 30.399 1.00 36.47 281 VAL A C 1
ATOM 2185 O O . VAL A 1 281 ? -13.328 -3.480 30.599 1.00 36.47 281 VAL A O 1
ATOM 2188 N N . PRO A 1 282 ? -14.069 -1.355 30.637 1.00 31.11 282 PRO A N 1
ATOM 2189 C CA . PRO A 1 282 ? -15.434 -1.738 30.958 1.00 31.11 282 PRO A CA 1
ATOM 2190 C C . PRO A 1 282 ? -15.962 -2.647 29.851 1.00 31.11 282 PRO A C 1
ATOM 2192 O O . PRO A 1 282 ? -16.033 -2.253 28.687 1.00 31.11 282 PRO A O 1
ATOM 2195 N N . ALA A 1 283 ? -16.324 -3.873 30.218 1.00 31.98 283 ALA A N 1
ATOM 2196 C CA . ALA A 1 283 ? -17.115 -4.756 29.385 1.00 31.98 283 ALA A CA 1
ATOM 2197 C C . ALA A 1 283 ? -18.520 -4.151 29.227 1.00 31.98 283 ALA A C 1
ATOM 2199 O O . ALA A 1 283 ? -19.464 -4.587 29.875 1.00 31.98 283 ALA A O 1
ATOM 2200 N N . THR A 1 284 ? -18.663 -3.123 28.393 1.00 35.00 284 THR A N 1
ATOM 2201 C CA . THR A 1 284 ? -19.959 -2.587 27.972 1.00 35.00 284 THR A CA 1
ATOM 2202 C C . THR A 1 284 ? -19.873 -2.043 26.547 1.00 35.00 284 THR A C 1
ATOM 2204 O O . THR A 1 284 ? -19.160 -1.076 26.298 1.00 35.00 284 THR A O 1
ATOM 2207 N N . PHE A 1 285 ? -20.695 -2.657 25.683 1.00 31.95 285 PHE A N 1
ATOM 2208 C CA . PHE A 1 285 ? -21.034 -2.362 24.279 1.00 31.95 285 PHE A CA 1
ATOM 2209 C C . PHE A 1 285 ? -20.036 -2.827 23.202 1.00 31.95 285 PHE A C 1
ATOM 2211 O O . PHE A 1 285 ? -18.876 -2.455 23.216 1.00 31.95 285 PHE A O 1
ATOM 2218 N N . SER A 1 286 ? -20.408 -3.593 22.173 1.00 29.69 286 SER A N 1
ATOM 2219 C CA . SER A 1 286 ? -21.625 -4.365 21.869 1.00 29.69 286 SER A CA 1
ATOM 2220 C C . SER A 1 286 ? -21.353 -5.200 20.611 1.00 29.69 286 SER A C 1
ATOM 2222 O O . SER A 1 286 ? -20.707 -4.735 19.676 1.00 29.69 286 SER A O 1
ATOM 2224 N N . THR A 1 287 ? -21.904 -6.409 20.597 1.00 33.50 287 THR A N 1
ATOM 2225 C CA . THR A 1 287 ? -22.214 -7.261 19.439 1.00 33.50 287 THR A CA 1
ATOM 2226 C C . THR A 1 287 ? -22.341 -6.523 18.094 1.00 33.50 287 THR A C 1
ATOM 2228 O O . THR A 1 287 ? -23.360 -5.888 17.828 1.00 33.50 287 THR A O 1
ATOM 2231 N N . LEU A 1 288 ? -21.368 -6.696 17.194 1.00 37.66 288 LEU A N 1
ATOM 2232 C CA . LEU A 1 288 ? -21.590 -6.530 15.752 1.00 37.66 288 LEU A CA 1
ATOM 2233 C C . LEU A 1 288 ? -22.166 -7.841 15.203 1.00 37.66 288 LEU A C 1
ATOM 2235 O O . LEU A 1 288 ? -21.487 -8.620 14.542 1.00 37.66 288 LEU A O 1
ATOM 2239 N N . SER A 1 289 ? -23.432 -8.109 15.516 1.00 30.09 289 SER A N 1
ATOM 2240 C CA . SER A 1 289 ? -24.209 -9.166 14.876 1.00 30.09 289 SER A CA 1
ATOM 2241 C C . SER A 1 289 ? -24.956 -8.603 13.662 1.00 30.09 289 SER A C 1
ATOM 2243 O O . SER A 1 289 ? -25.850 -7.776 13.776 1.00 30.09 289 SER A O 1
ATOM 2245 N N . SER A 1 290 ? -24.586 -9.107 12.484 1.00 28.17 290 SER A N 1
ATOM 2246 C CA . SER A 1 290 ? -25.460 -9.340 11.326 1.00 28.17 290 SER A CA 1
ATOM 2247 C C . SER A 1 290 ? -26.335 -8.177 10.815 1.00 28.17 290 SER A C 1
ATOM 2249 O O . SER A 1 290 ? -27.491 -8.011 11.196 1.00 28.17 290 SER A O 1
ATOM 2251 N N . PHE A 1 291 ? -25.861 -7.476 9.779 1.00 34.03 291 PHE A N 1
ATOM 2252 C CA . PHE A 1 291 ? -26.758 -6.777 8.850 1.00 34.03 291 PHE A CA 1
ATOM 2253 C C . PHE A 1 291 ? -27.417 -7.786 7.902 1.00 34.03 291 PHE A C 1
ATOM 2255 O O . PHE A 1 291 ? -26.979 -7.970 6.761 1.00 34.03 291 PHE A O 1
ATOM 2262 N N . SER A 1 292 ? -28.498 -8.420 8.349 1.00 29.38 292 SER A N 1
ATOM 2263 C CA . SER A 1 292 ? -29.457 -9.043 7.441 1.00 29.38 292 SER A CA 1
ATOM 2264 C C . SER A 1 292 ? -30.891 -8.650 7.807 1.00 29.38 292 SER A C 1
ATOM 2266 O O . SER A 1 292 ? -31.410 -9.022 8.847 1.00 29.38 292 SER A O 1
ATOM 2268 N N . LYS A 1 293 ? -31.504 -7.906 6.872 1.00 37.72 293 LYS A N 1
ATOM 2269 C CA . LYS A 1 293 ? -32.920 -7.511 6.772 1.00 37.72 293 LYS A CA 1
ATOM 2270 C C . LYS A 1 293 ? -33.446 -6.529 7.829 1.00 37.72 293 LYS A C 1
ATOM 2272 O O . LYS A 1 293 ? -33.852 -6.943 8.900 1.00 37.72 293 LYS A O 1
ATOM 2277 N N . LEU A 1 294 ? -33.615 -5.264 7.433 1.00 30.42 294 LEU A N 1
ATOM 2278 C CA . LEU A 1 294 ? -34.900 -4.561 7.570 1.00 30.42 294 LEU A CA 1
ATOM 2279 C C . LEU A 1 294 ? -34.856 -3.211 6.839 1.00 30.42 294 LEU A C 1
ATOM 2281 O O . LEU A 1 294 ? -33.947 -2.427 7.079 1.00 30.42 294 LEU A O 1
ATOM 2285 N N . ILE A 1 295 ? -35.834 -2.959 5.967 1.00 32.97 295 ILE A N 1
ATOM 2286 C CA . ILE A 1 295 ? -36.740 -1.794 5.990 1.00 32.97 295 ILE A CA 1
ATOM 2287 C C . ILE A 1 295 ? -37.877 -2.122 5.012 1.00 32.97 295 ILE A C 1
ATOM 2289 O O . ILE A 1 295 ? -37.635 -2.252 3.818 1.00 32.97 295 ILE A O 1
ATOM 2293 N N . TRP A 1 296 ? -39.083 -2.306 5.557 1.00 31.11 296 TRP A N 1
ATOM 2294 C CA . TRP A 1 296 ? -40.299 -1.548 5.224 1.00 31.11 296 TRP A CA 1
ATOM 2295 C C . TRP A 1 296 ? -41.281 -1.667 6.414 1.00 31.11 296 TRP A C 1
ATOM 2297 O O . TRP A 1 296 ? -41.481 -2.759 6.941 1.00 31.11 296 TRP A O 1
ATOM 2307 N N . ARG A 1 297 ? -41.797 -0.520 6.893 1.00 32.47 297 ARG A N 1
ATOM 2308 C CA . ARG A 1 297 ? -42.813 -0.347 7.971 1.00 32.47 297 ARG A CA 1
ATOM 2309 C C . ARG A 1 297 ? -44.226 -0.641 7.420 1.00 32.47 297 ARG A C 1
ATOM 2311 O O . ARG A 1 297 ? -44.401 -0.549 6.213 1.00 32.47 297 ARG A O 1
ATOM 2318 N N . SER A 1 298 ? -45.275 -0.974 8.186 1.00 30.30 298 SER A N 1
ATOM 2319 C CA . SER A 1 298 ? -46.038 -0.188 9.201 1.00 30.30 298 SER A CA 1
ATOM 2320 C C . SER A 1 298 ? -47.276 -1.047 9.612 1.00 30.30 298 SER A C 1
ATOM 2322 O O . SER A 1 298 ? -47.689 -1.855 8.789 1.00 30.30 298 SER A O 1
ATOM 2324 N N . GLU A 1 299 ? -47.786 -1.144 10.857 1.00 26.95 299 GLU A N 1
ATOM 2325 C CA . GLU A 1 299 ? -48.691 -0.247 11.637 1.00 26.95 299 GLU A CA 1
ATOM 2326 C C . GLU A 1 299 ? -49.101 -0.912 13.016 1.00 26.95 299 GLU A C 1
ATOM 2328 O O . GLU A 1 299 ? -48.647 -2.032 13.266 1.00 26.95 299 GLU A O 1
ATOM 2333 N N . PRO A 1 300 ? -49.877 -0.275 13.949 1.00 34.47 300 PRO A N 1
ATOM 2334 C CA . PRO A 1 300 ? -49.704 -0.435 15.418 1.00 34.47 300 PRO A CA 1
ATOM 2335 C C . PRO A 1 300 ? -50.829 -1.070 16.313 1.00 34.47 300 PRO A C 1
ATOM 2337 O O . PRO A 1 300 ? -52.010 -0.787 16.148 1.00 34.47 300 PRO A O 1
ATOM 2340 N N . SER A 1 301 ? -50.384 -1.711 17.428 1.00 26.03 301 SER A N 1
ATOM 2341 C CA . SER A 1 301 ? -50.967 -1.829 18.818 1.00 26.03 301 SER A CA 1
ATOM 2342 C C . SER A 1 301 ? -52.139 -2.820 19.136 1.00 26.03 301 SER A C 1
ATOM 2344 O O . SER A 1 301 ? -52.861 -3.165 18.209 1.00 26.03 301 SER A O 1
ATOM 2346 N N . PRO A 1 302 ? -52.479 -3.208 20.414 1.00 36.62 302 PRO A N 1
ATOM 2347 C CA . PRO A 1 302 ? -51.741 -3.387 21.699 1.00 36.62 302 PRO A CA 1
ATOM 2348 C C . PRO A 1 302 ? -52.148 -4.710 22.484 1.00 36.62 302 PRO A C 1
ATOM 2350 O O . PRO A 1 302 ? -52.404 -5.721 21.840 1.00 36.62 302 PRO A O 1
ATOM 2353 N N . PRO A 1 303 ? -52.159 -4.815 23.846 1.00 41.59 303 PRO A N 1
ATOM 2354 C CA . PRO A 1 303 ? -51.129 -5.468 24.680 1.00 41.59 303 PRO A CA 1
ATOM 2355 C C . PRO A 1 303 ? -51.614 -6.708 25.487 1.00 41.59 303 PRO A C 1
ATOM 2357 O O . PRO A 1 303 ? -52.815 -6.867 25.696 1.00 41.59 303 PRO A O 1
ATOM 2360 N N . LYS A 1 304 ? -50.708 -7.534 26.061 1.00 27.94 304 LYS A N 1
ATOM 2361 C CA . LYS A 1 304 ? -50.982 -8.317 27.303 1.00 27.94 304 LYS A CA 1
ATOM 2362 C C . LYS A 1 304 ? -49.756 -9.022 27.939 1.00 27.94 304 LYS A C 1
ATOM 2364 O O . LYS A 1 304 ? -49.168 -9.914 27.348 1.00 27.94 304 LYS A O 1
ATOM 2369 N N . LYS A 1 305 ? -49.518 -8.649 29.210 1.00 27.09 305 LYS A N 1
ATOM 2370 C CA . LYS A 1 305 ? -49.136 -9.439 30.411 1.00 27.09 305 LYS A CA 1
ATOM 2371 C C . LYS A 1 305 ? -47.815 -10.244 30.461 1.00 27.09 305 LYS A C 1
ATOM 2373 O O . LYS A 1 305 ? -47.687 -11.314 29.886 1.00 27.09 305 LYS A O 1
ATOM 2378 N N . SER A 1 306 ? -46.918 -9.788 31.343 1.00 26.28 306 SER A N 1
ATOM 2379 C CA . SER A 1 306 ? -46.018 -10.603 32.189 1.00 26.28 306 SER A CA 1
ATOM 2380 C C . SER A 1 306 ? -46.766 -11.011 33.493 1.00 26.28 306 SER A C 1
ATOM 2382 O O . SER A 1 306 ? -47.909 -10.563 33.645 1.00 26.28 306 SER A O 1
ATOM 2384 N N . PRO A 1 307 ? -46.219 -11.794 34.462 1.00 38.16 307 PRO A N 1
ATOM 2385 C CA . PRO A 1 307 ? -44.835 -12.275 34.626 1.00 38.16 307 PRO A CA 1
ATOM 2386 C C . PRO A 1 307 ? -44.697 -13.762 35.044 1.00 38.16 307 PRO A C 1
ATOM 2388 O O . PRO A 1 307 ? -45.657 -14.380 35.491 1.00 38.16 307 PRO A O 1
ATOM 2391 N N . LYS A 1 308 ? -43.474 -14.318 35.008 1.00 28.52 308 LYS A N 1
ATOM 2392 C CA . LYS A 1 308 ? -43.036 -15.373 35.948 1.00 28.52 308 LYS A CA 1
ATOM 2393 C C . LYS A 1 308 ? -41.506 -15.387 36.100 1.00 28.52 308 LYS A C 1
ATOM 2395 O O . LYS A 1 308 ? -40.778 -15.541 35.127 1.00 28.52 308 LYS A O 1
ATOM 2400 N N . LYS A 1 309 ? -41.071 -15.184 37.350 1.00 28.03 309 LYS A N 1
ATOM 2401 C CA . LYS A 1 309 ? -39.727 -15.421 37.904 1.00 28.03 309 LYS A CA 1
ATOM 2402 C C . LYS A 1 309 ? -39.427 -16.924 37.917 1.00 28.03 309 LYS A C 1
ATOM 2404 O O . LYS A 1 309 ? -40.323 -17.687 38.267 1.00 28.03 309 LYS A O 1
ATOM 2409 N N . LEU A 1 310 ? -38.174 -17.304 37.659 1.00 28.94 310 LEU A N 1
ATOM 2410 C CA . LEU A 1 310 ? -37.558 -18.517 38.209 1.00 28.94 310 LEU A CA 1
ATOM 2411 C C . LEU A 1 310 ? -36.022 -18.389 38.207 1.00 28.94 310 LEU A C 1
ATOM 2413 O O . LEU A 1 310 ? -35.384 -18.332 37.162 1.00 28.94 310 LEU A O 1
ATOM 2417 N N . ASP A 1 311 ? -35.510 -18.254 39.429 1.00 29.05 311 ASP A N 1
ATOM 2418 C CA . ASP A 1 311 ? -34.289 -18.801 40.031 1.00 29.05 311 ASP A CA 1
ATOM 2419 C C . ASP A 1 311 ? -32.933 -18.694 39.315 1.00 29.05 311 ASP A C 1
ATOM 2421 O O . ASP A 1 311 ? -32.569 -19.454 38.420 1.00 29.05 311 ASP A O 1
ATOM 2425 N N . GLN A 1 312 ? -32.118 -17.785 39.861 1.00 29.16 312 GLN A N 1
ATOM 2426 C CA . GLN A 1 312 ? -30.670 -17.736 39.699 1.00 29.16 312 GLN A CA 1
ATOM 2427 C C . GLN A 1 312 ? -30.004 -18.838 40.537 1.00 29.16 312 GLN A C 1
ATOM 2429 O O . GLN A 1 312 ? -30.137 -18.872 41.759 1.00 29.16 312 GLN A O 1
ATOM 2434 N N . LYS A 1 313 ? -29.225 -19.703 39.879 1.00 26.75 313 LYS A N 1
ATOM 2435 C CA . LYS A 1 313 ? -28.217 -20.561 40.518 1.00 26.75 313 LYS A CA 1
ATOM 2436 C C . LYS A 1 313 ? -26.880 -19.800 40.575 1.00 26.75 313 LYS A C 1
ATOM 2438 O O . LYS A 1 313 ? -26.519 -19.184 39.570 1.00 26.75 313 LYS A O 1
ATOM 2443 N N . PRO A 1 314 ? -26.136 -19.832 41.695 1.00 28.34 314 PRO A N 1
ATOM 2444 C CA . PRO A 1 314 ? -24.870 -19.116 41.813 1.00 28.34 314 PRO A CA 1
ATOM 2445 C C . PRO A 1 314 ? -23.813 -19.753 40.902 1.00 28.34 314 PRO A C 1
ATOM 2447 O O . PRO A 1 314 ? -23.572 -20.959 40.966 1.00 28.34 314 PRO A O 1
ATOM 2450 N N . GLN A 1 315 ? -23.191 -18.945 40.040 1.00 31.98 315 GLN A N 1
ATOM 2451 C CA . GLN A 1 315 ? -22.026 -19.378 39.271 1.00 31.98 315 GLN A CA 1
ATOM 2452 C C . GLN A 1 315 ? -20.824 -19.557 40.209 1.00 31.98 315 GLN A C 1
ATOM 2454 O O . GLN A 1 315 ? -20.571 -18.682 41.041 1.00 31.98 315 GLN A O 1
ATOM 2459 N N . PRO A 1 316 ? -20.056 -20.652 40.090 1.00 27.97 316 PRO A N 1
ATOM 2460 C CA . PRO A 1 316 ? -18.809 -20.778 40.818 1.00 27.97 316 PRO A CA 1
ATOM 2461 C C . PRO A 1 316 ? -17.785 -19.807 40.223 1.00 27.97 316 PRO A C 1
ATOM 2463 O O . PRO A 1 316 ? -17.536 -19.800 39.018 1.00 27.97 316 PRO A O 1
ATOM 2466 N N . PHE A 1 317 ? -17.181 -18.995 41.090 1.00 26.77 317 PHE A N 1
ATOM 2467 C CA . PHE A 1 317 ? -15.969 -18.245 40.789 1.00 26.77 317 PHE A CA 1
ATOM 2468 C C . PHE A 1 317 ? -14.914 -19.213 40.240 1.00 26.77 317 PHE A C 1
ATOM 2470 O O . PHE A 1 317 ? -14.410 -20.073 40.966 1.00 26.77 317 PHE A O 1
ATOM 2477 N N . ALA A 1 318 ? -14.575 -19.076 38.959 1.00 27.81 318 ALA A N 1
ATOM 2478 C CA . ALA A 1 318 ? -13.410 -19.736 38.399 1.00 27.81 318 ALA A CA 1
ATOM 2479 C C . ALA A 1 318 ? -12.168 -19.160 39.094 1.00 27.81 318 ALA A C 1
ATOM 2481 O O . ALA A 1 318 ? -11.798 -18.002 38.895 1.00 27.81 318 ALA A O 1
ATOM 2482 N N . ARG A 1 319 ? -11.550 -19.971 39.957 1.00 26.77 319 ARG A N 1
ATOM 2483 C CA . ARG A 1 319 ? -10.198 -19.741 40.464 1.00 26.77 319 ARG A CA 1
ATOM 2484 C C . ARG A 1 319 ? -9.266 -19.659 39.257 1.00 26.77 319 ARG A C 1
ATOM 2486 O O . ARG A 1 319 ? -9.092 -20.644 38.547 1.00 26.77 319 ARG A O 1
ATOM 2493 N N . GLY A 1 320 ? -8.698 -18.482 39.016 1.00 24.97 320 GLY A N 1
ATOM 2494 C CA . GLY A 1 320 ? -7.630 -18.316 38.041 1.00 24.97 320 GLY A CA 1
ATOM 2495 C C . GLY A 1 320 ? -6.389 -19.055 38.528 1.00 24.97 320 GLY A C 1
ATOM 2496 O O . GLY A 1 320 ? -5.736 -18.599 39.464 1.00 24.97 320 GLY A O 1
ATOM 2497 N N . ASN A 1 321 ? -6.077 -20.188 37.905 1.00 24.33 321 ASN A N 1
ATOM 2498 C CA . ASN A 1 321 ? -4.729 -20.732 37.951 1.00 24.33 321 ASN A CA 1
ATOM 2499 C C . ASN A 1 321 ? -3.833 -19.854 37.071 1.00 24.33 321 ASN A C 1
ATOM 2501 O O . ASN A 1 321 ? -4.188 -19.513 35.941 1.00 24.33 321 ASN A O 1
ATOM 2505 N N . LEU A 1 322 ? -2.687 -19.455 37.622 1.00 25.81 322 LEU A N 1
ATOM 2506 C CA . LEU A 1 322 ? -1.596 -18.865 36.862 1.00 25.81 322 LEU A CA 1
ATOM 2507 C C . LEU A 1 322 ? -1.051 -19.917 35.892 1.00 25.81 322 LEU A C 1
ATOM 2509 O O . LEU A 1 322 ? -0.290 -20.785 36.307 1.00 25.81 322 LEU A O 1
ATOM 2513 N N . ASP A 1 323 ? -1.372 -19.798 34.608 1.00 25.22 323 ASP A N 1
ATOM 2514 C CA . ASP A 1 323 ? -0.593 -20.466 33.570 1.00 25.22 323 ASP A CA 1
ATOM 2515 C C . ASP A 1 323 ? 0.527 -19.535 33.106 1.00 25.22 323 ASP A C 1
ATOM 2517 O O . ASP A 1 323 ? 0.373 -18.695 32.220 1.00 25.22 323 ASP A O 1
ATOM 2521 N N . LEU A 1 324 ? 1.693 -19.721 33.722 1.00 29.33 324 LEU A N 1
ATOM 2522 C CA . LEU A 1 324 ? 2.978 -19.158 33.302 1.00 29.33 324 LEU A CA 1
ATOM 2523 C C . LEU A 1 324 ? 3.547 -19.842 32.031 1.00 29.33 324 LEU A C 1
ATOM 2525 O O . LEU A 1 324 ? 4.715 -19.661 31.708 1.00 29.33 324 LEU A O 1
ATOM 2529 N N . ASN A 1 325 ? 2.741 -20.616 31.292 1.00 25.72 325 ASN A N 1
ATOM 2530 C CA . ASN A 1 325 ? 3.218 -21.566 30.275 1.00 25.72 325 ASN A CA 1
ATOM 2531 C C . ASN A 1 325 ? 3.040 -21.133 28.806 1.00 25.72 325 ASN A C 1
ATOM 2533 O O . ASN A 1 325 ? 3.385 -21.891 27.901 1.00 25.72 325 ASN A O 1
ATOM 2537 N N . VAL A 1 326 ? 2.556 -19.920 28.521 1.00 32.72 326 VAL A N 1
ATOM 2538 C CA . VAL A 1 326 ? 2.299 -19.498 27.124 1.00 32.72 326 VAL A CA 1
ATOM 2539 C C . VAL A 1 326 ? 3.588 -19.183 26.345 1.00 32.72 326 VAL A C 1
ATOM 2541 O O . VAL A 1 326 ? 3.626 -19.373 25.134 1.00 32.72 326 VAL A O 1
ATOM 2544 N N . THR A 1 327 ? 4.677 -18.793 27.014 1.00 29.86 327 THR A N 1
ATOM 2545 C CA . THR A 1 327 ? 5.962 -18.513 26.339 1.00 29.86 327 THR A CA 1
ATOM 2546 C C . THR A 1 327 ? 6.686 -19.791 25.887 1.00 29.86 327 THR A C 1
ATOM 2548 O O . THR A 1 327 ? 7.388 -19.772 24.885 1.00 29.86 327 THR A O 1
ATOM 2551 N N . LEU A 1 328 ? 6.478 -20.922 26.571 1.00 29.44 328 LEU A N 1
ATOM 2552 C CA . LEU A 1 328 ? 7.151 -22.193 26.258 1.00 29.44 328 LEU A CA 1
ATOM 2553 C C . LEU A 1 328 ? 6.434 -23.016 25.174 1.00 29.44 328 LEU A C 1
ATOM 2555 O O . LEU A 1 328 ? 7.083 -23.747 24.431 1.00 29.44 328 LEU A O 1
ATOM 2559 N N . LEU A 1 329 ? 5.112 -22.874 25.032 1.00 29.06 329 LEU A N 1
ATOM 2560 C CA . LEU A 1 329 ? 4.337 -23.643 24.047 1.00 29.06 329 LEU A CA 1
ATOM 2561 C C . LEU A 1 329 ? 4.474 -23.123 22.607 1.00 29.06 329 LEU A C 1
ATOM 2563 O O . LEU A 1 329 ? 4.362 -23.906 21.668 1.00 29.06 329 LEU A O 1
ATOM 2567 N N . VAL A 1 330 ? 4.759 -21.831 22.412 1.00 31.64 330 VAL A N 1
ATOM 2568 C CA . VAL A 1 330 ? 5.041 -21.291 21.067 1.00 31.64 330 VAL A CA 1
ATOM 2569 C C . VAL A 1 330 ? 6.456 -21.669 20.612 1.00 31.64 330 VAL A C 1
ATOM 2571 O O . VAL A 1 330 ? 6.657 -21.961 19.435 1.00 31.64 330 VAL A O 1
ATOM 2574 N N . ALA A 1 331 ? 7.411 -21.762 21.546 1.00 32.59 331 ALA A N 1
ATOM 2575 C CA . ALA A 1 331 ? 8.768 -22.222 21.257 1.00 32.59 331 ALA A CA 1
ATOM 2576 C C . ALA A 1 331 ? 8.792 -23.690 20.789 1.00 32.59 331 ALA A C 1
ATOM 2578 O O . ALA A 1 331 ? 9.409 -23.988 19.768 1.00 32.59 331 ALA A O 1
ATOM 2579 N N . SER A 1 332 ? 8.043 -24.596 21.435 1.00 31.67 332 SER A N 1
ATOM 2580 C CA . SER A 1 332 ? 8.087 -26.023 21.059 1.00 31.67 332 SER A CA 1
ATOM 2581 C C . SER A 1 332 ? 7.443 -26.333 19.699 1.00 31.67 332 SER A C 1
ATOM 2583 O O . SER A 1 332 ? 7.795 -27.321 19.052 1.00 31.67 332 SER A O 1
ATOM 2585 N N . SER A 1 333 ? 6.536 -25.477 19.211 1.00 34.81 333 SER A N 1
ATOM 2586 C CA . SER A 1 333 ? 5.981 -25.625 17.860 1.00 34.81 333 SER A CA 1
ATOM 2587 C C . SER A 1 333 ? 6.925 -25.108 16.766 1.00 34.81 333 SER A C 1
ATOM 2589 O O . SER A 1 333 ? 6.806 -25.557 15.628 1.00 34.81 333 SER A O 1
ATOM 2591 N N . ALA A 1 334 ? 7.852 -24.198 17.090 1.00 36.47 334 ALA A N 1
ATOM 2592 C CA . ALA A 1 334 ? 8.868 -23.685 16.165 1.00 36.47 334 ALA A CA 1
ATOM 2593 C C . ALA A 1 334 ? 10.149 -24.544 16.153 1.00 36.47 334 ALA A C 1
ATOM 2595 O O . ALA A 1 334 ? 10.810 -24.649 15.121 1.00 36.47 334 ALA A O 1
ATOM 2596 N N . GLU A 1 335 ? 10.470 -25.214 17.265 1.00 37.44 335 GLU A N 1
ATOM 2597 C CA . GLU A 1 335 ? 11.608 -26.142 17.372 1.00 37.44 335 GLU A CA 1
ATOM 2598 C C . GLU A 1 335 ? 11.481 -27.365 16.450 1.00 37.44 335 GLU A C 1
ATOM 2600 O O . GLU A 1 335 ? 12.487 -27.919 16.016 1.00 37.44 335 GLU A O 1
ATOM 2605 N N . ASN A 1 336 ? 10.257 -27.760 16.091 1.00 36.00 336 ASN A N 1
ATOM 2606 C CA . ASN A 1 336 ? 10.010 -28.964 15.295 1.00 36.00 336 ASN A CA 1
ATOM 2607 C C . ASN A 1 336 ? 10.104 -28.766 13.768 1.00 36.00 336 ASN A C 1
ATOM 2609 O O . ASN A 1 336 ? 9.832 -29.710 13.027 1.00 36.00 336 ASN A O 1
ATOM 2613 N N . LEU A 1 337 ? 10.489 -27.579 13.270 1.00 43.16 337 LEU A N 1
ATOM 2614 C CA . LEU A 1 337 ? 10.541 -27.316 11.821 1.00 43.16 337 LEU A CA 1
ATOM 2615 C C . LEU A 1 337 ? 11.683 -26.393 11.350 1.00 43.16 337 LEU A C 1
ATOM 2617 O O . LEU A 1 337 ? 11.585 -25.820 10.266 1.00 43.16 337 LEU A O 1
ATOM 2621 N N . MET A 1 338 ? 12.751 -26.206 12.132 1.00 38.75 338 MET A N 1
ATOM 2622 C CA . MET A 1 338 ? 13.798 -25.222 11.811 1.00 38.75 338 MET A CA 1
ATOM 2623 C C . MET A 1 338 ? 15.212 -25.802 11.914 1.00 38.75 338 MET A C 1
ATOM 2625 O O . MET A 1 338 ? 15.499 -26.627 12.782 1.00 38.75 338 MET A O 1
ATOM 2629 N N . SER A 1 339 ? 16.107 -25.381 11.013 1.00 44.56 339 SER A N 1
ATOM 2630 C CA . SER A 1 339 ? 17.518 -25.771 11.066 1.00 44.56 339 SER A CA 1
ATOM 2631 C C . SER A 1 339 ? 18.199 -25.116 12.275 1.00 44.56 339 SER A C 1
ATOM 2633 O O . SER A 1 339 ? 17.825 -24.021 12.692 1.00 44.56 339 SER A O 1
ATOM 2635 N N . GLY A 1 340 ? 19.242 -25.741 12.833 1.00 35.88 340 GLY A N 1
ATOM 2636 C CA . GLY A 1 340 ? 19.914 -25.245 14.045 1.00 35.88 340 GLY A CA 1
ATOM 2637 C C . GLY A 1 340 ? 20.514 -23.830 13.946 1.00 35.88 340 GLY A C 1
ATOM 2638 O O . GLY A 1 340 ? 20.797 -23.222 14.976 1.00 35.88 340 GLY A O 1
ATOM 2639 N N . LYS A 1 341 ? 20.684 -23.276 12.735 1.00 42.25 341 LYS A N 1
ATOM 2640 C CA . LYS A 1 341 ? 21.080 -21.870 12.540 1.00 42.25 341 LYS A CA 1
ATOM 2641 C C . LYS A 1 341 ? 19.904 -20.915 12.774 1.00 42.25 341 LYS A C 1
ATOM 2643 O O . LYS A 1 341 ? 20.084 -19.902 13.446 1.00 42.25 341 LYS A O 1
ATOM 2648 N N . ASP A 1 342 ? 18.707 -21.263 12.307 1.00 38.88 342 ASP A N 1
ATOM 2649 C CA . ASP A 1 342 ? 17.492 -20.440 12.405 1.00 38.88 342 ASP A CA 1
ATOM 2650 C C . ASP A 1 342 ? 17.034 -20.272 13.857 1.00 38.88 342 ASP A C 1
ATOM 2652 O O . ASP A 1 342 ? 16.670 -19.172 14.278 1.00 38.88 342 ASP A O 1
ATOM 2656 N N . THR A 1 343 ? 17.161 -21.330 14.662 1.00 40.16 343 THR A N 1
ATOM 2657 C CA . THR A 1 343 ? 16.883 -21.305 16.107 1.00 40.16 343 THR A CA 1
ATOM 2658 C C . THR A 1 343 ? 17.813 -20.338 16.846 1.00 40.16 343 THR A C 1
ATOM 2660 O O . THR A 1 343 ? 17.387 -19.618 17.750 1.00 40.16 343 THR A O 1
ATOM 2663 N N . PHE A 1 344 ? 19.083 -20.259 16.434 1.00 40.59 344 PHE A N 1
ATOM 2664 C CA . PHE A 1 344 ? 20.071 -19.356 17.030 1.00 40.59 344 PHE A CA 1
ATOM 2665 C C . PHE A 1 344 ? 19.774 -17.884 16.702 1.00 40.59 344 PHE A C 1
ATOM 2667 O O . PHE A 1 344 ? 19.905 -17.018 17.572 1.00 40.59 344 PHE A O 1
ATOM 2674 N N . TYR A 1 345 ? 19.316 -17.596 15.477 1.00 44.28 345 TYR A N 1
ATOM 2675 C CA . TYR A 1 345 ? 18.847 -16.261 15.087 1.00 44.28 345 TYR A CA 1
ATOM 2676 C C . TYR A 1 345 ? 17.578 -15.862 15.843 1.00 44.28 345 TYR A C 1
ATOM 2678 O O . TYR A 1 345 ? 17.529 -14.753 16.374 1.00 44.28 345 TYR A O 1
ATOM 2686 N N . TYR A 1 346 ? 16.599 -16.762 15.971 1.00 42.81 346 TYR A N 1
ATOM 2687 C CA . TYR A 1 346 ? 15.363 -16.524 16.727 1.00 42.81 346 TYR A CA 1
ATOM 2688 C C . TYR A 1 346 ? 15.639 -16.180 18.200 1.00 42.81 346 TYR A C 1
ATOM 2690 O O . TYR A 1 346 ? 15.149 -15.170 18.707 1.00 42.81 346 TYR A O 1
ATOM 2698 N N . LEU A 1 347 ? 16.499 -16.956 18.868 1.00 38.97 347 LEU A N 1
ATOM 2699 C CA . LEU A 1 347 ? 16.865 -16.748 20.276 1.00 38.97 347 LEU A CA 1
ATOM 2700 C C . LEU A 1 347 ? 17.648 -15.442 20.503 1.00 38.97 347 LEU A C 1
ATOM 2702 O O . LEU A 1 347 ? 17.436 -14.752 21.504 1.00 38.97 347 LEU A O 1
ATOM 2706 N N . ASN A 1 348 ? 18.537 -15.056 19.580 1.00 38.25 348 ASN A N 1
ATOM 2707 C CA . ASN A 1 348 ? 19.223 -13.757 19.649 1.00 38.25 348 ASN A CA 1
ATOM 2708 C C . ASN A 1 348 ? 18.304 -12.580 19.291 1.00 38.25 348 ASN A C 1
ATOM 2710 O O . ASN A 1 348 ? 18.542 -11.447 19.720 1.00 38.25 348 ASN A O 1
ATOM 2714 N N . MET A 1 349 ? 17.251 -12.831 18.520 1.00 46.91 349 MET A N 1
ATOM 2715 C CA . MET A 1 349 ? 16.272 -11.828 18.139 1.00 46.91 349 MET A CA 1
ATOM 2716 C C . MET A 1 349 ? 15.258 -11.553 19.255 1.00 46.91 349 MET A C 1
ATOM 2718 O O . MET A 1 349 ? 14.964 -10.389 19.511 1.00 46.91 349 MET A O 1
ATOM 2722 N N . GLU A 1 350 ? 14.824 -12.567 20.009 1.00 43.53 350 GLU A N 1
ATOM 2723 C CA . GLU A 1 350 ? 14.043 -12.368 21.242 1.00 43.53 350 GLU A CA 1
ATOM 2724 C C . GLU A 1 350 ? 14.822 -11.595 22.316 1.00 43.53 350 GLU A C 1
ATOM 2726 O O . GLU A 1 350 ? 14.243 -10.784 23.045 1.00 43.53 350 GLU A O 1
ATOM 2731 N N . ARG A 1 351 ? 16.153 -11.760 22.381 1.00 41.94 351 ARG A N 1
ATOM 2732 C CA . ARG A 1 351 ? 17.012 -10.916 23.236 1.00 41.94 351 ARG A CA 1
ATOM 2733 C C . ARG A 1 351 ? 16.993 -9.445 22.808 1.00 41.94 351 ARG A C 1
ATOM 2735 O O . ARG A 1 351 ? 17.148 -8.564 23.653 1.00 41.94 351 ARG A O 1
ATOM 2742 N N . ASN A 1 352 ? 16.717 -9.166 21.534 1.00 43.56 352 ASN A N 1
ATOM 2743 C CA . ASN A 1 352 ? 16.454 -7.829 21.011 1.00 43.56 352 ASN A CA 1
ATOM 2744 C C . ASN A 1 352 ? 14.957 -7.480 21.101 1.00 43.56 352 ASN A C 1
ATOM 2746 O O . ASN A 1 352 ? 14.286 -7.243 20.107 1.00 43.56 352 ASN A O 1
ATOM 2750 N N . ALA A 1 353 ? 14.464 -7.341 22.331 1.00 51.53 353 ALA A N 1
ATOM 2751 C CA . ALA A 1 353 ? 13.468 -6.335 22.682 1.00 51.53 353 ALA A CA 1
ATOM 2752 C C . ALA A 1 353 ? 12.181 -6.247 21.827 1.00 51.53 353 ALA A C 1
ATOM 2754 O O . ALA A 1 353 ? 11.862 -5.179 21.299 1.00 51.53 353 ALA A O 1
ATOM 2755 N N . SER A 1 354 ? 11.391 -7.324 21.769 1.00 68.50 354 SER A N 1
ATOM 2756 C CA . SER A 1 354 ? 9.993 -7.202 21.334 1.00 68.50 354 SER A CA 1
ATOM 2757 C C . SER A 1 354 ? 9.264 -6.200 22.234 1.00 68.50 354 SER A C 1
ATOM 2759 O O . SER A 1 354 ? 9.204 -6.348 23.460 1.00 68.50 354 SER A O 1
ATOM 2761 N N . CYS A 1 355 ? 8.695 -5.176 21.616 1.00 81.19 355 CYS A N 1
ATOM 2762 C CA . CYS A 1 355 ? 7.835 -4.210 22.269 1.00 81.19 355 CYS A CA 1
ATOM 2763 C C . CYS A 1 355 ? 6.448 -4.830 22.535 1.00 81.19 355 CYS A C 1
ATOM 2765 O O . CYS A 1 355 ? 6.071 -5.843 21.934 1.00 81.19 355 CYS A O 1
ATOM 2767 N N . ILE A 1 356 ? 5.678 -4.257 23.465 1.00 82.38 356 ILE A N 1
ATOM 2768 C CA . ILE A 1 356 ? 4.394 -4.845 23.876 1.00 82.38 356 ILE A CA 1
ATOM 2769 C C . ILE A 1 356 ? 3.287 -4.439 22.899 1.00 82.38 356 ILE A C 1
ATOM 2771 O O . ILE A 1 356 ? 3.081 -3.260 22.618 1.00 82.38 356 ILE A O 1
ATOM 2775 N N . ALA A 1 357 ? 2.526 -5.430 22.433 1.00 87.31 357 ALA A N 1
ATOM 2776 C CA . ALA A 1 357 ? 1.283 -5.239 21.697 1.00 87.31 357 ALA A CA 1
ATOM 2777 C C . ALA A 1 357 ? 0.101 -5.855 22.462 1.00 87.31 357 ALA A C 1
ATOM 2779 O O . ALA A 1 357 ? 0.113 -7.034 22.854 1.00 87.31 357 ALA A O 1
ATOM 2780 N N . SER A 1 358 ? -0.931 -5.041 22.673 1.00 87.56 358 SER A N 1
ATOM 2781 C CA . SER A 1 358 ? -2.165 -5.411 23.371 1.00 87.56 358 SER A CA 1
ATOM 2782 C C . SER A 1 358 ? -3.350 -5.312 22.418 1.00 87.56 358 SER A C 1
ATOM 2784 O O . SER A 1 358 ? -3.566 -4.262 21.822 1.00 87.56 358 SER A O 1
ATOM 2786 N N . SER A 1 359 ? -4.122 -6.391 22.276 1.00 88.56 359 SER A N 1
ATOM 2787 C CA . SER A 1 359 ? -5.357 -6.379 21.481 1.00 88.56 359 SER A CA 1
ATOM 2788 C C . SER A 1 359 ? -6.375 -5.424 22.108 1.00 88.56 359 SER A C 1
ATOM 2790 O O . SER A 1 359 ? -6.581 -5.452 23.320 1.00 88.56 359 SER A O 1
ATOM 2792 N N . LEU A 1 360 ? -7.007 -4.593 21.282 1.00 88.19 360 LEU A N 1
ATOM 2793 C CA . LEU A 1 360 ? -8.076 -3.672 21.671 1.00 88.19 360 LEU A CA 1
ATOM 2794 C C . LEU A 1 360 ? -9.446 -4.237 21.294 1.00 88.19 360 LEU A C 1
ATOM 2796 O O . LEU A 1 360 ? -10.325 -4.356 22.139 1.00 88.19 360 LEU A O 1
ATOM 2800 N N . THR A 1 361 ? -9.627 -4.589 20.021 1.00 89.88 361 THR A N 1
ATOM 2801 C CA . THR A 1 361 ? -10.875 -5.152 19.492 1.00 89.88 361 THR A CA 1
ATOM 2802 C C . THR A 1 361 ? -10.600 -5.954 18.225 1.00 89.88 361 THR A C 1
ATOM 2804 O O . THR A 1 361 ? -9.570 -5.767 17.576 1.00 89.88 361 THR A O 1
ATOM 2807 N N . SER A 1 362 ? -11.528 -6.830 17.856 1.00 91.25 362 SER A N 1
ATOM 2808 C CA . SER A 1 362 ? -11.474 -7.605 16.620 1.00 91.25 362 SER A CA 1
ATOM 2809 C C . SER A 1 362 ? -12.868 -7.833 16.050 1.00 91.25 362 SER A C 1
ATOM 2811 O O . SER A 1 362 ? -13.803 -8.160 16.781 1.00 91.25 362 SER A O 1
ATOM 2813 N N . LEU A 1 363 ? -12.989 -7.708 14.732 1.00 91.44 363 LEU A N 1
ATOM 2814 C CA . LEU A 1 363 ? -14.175 -8.026 13.956 1.00 91.44 363 LEU A CA 1
ATOM 2815 C C . LEU A 1 363 ? -13.973 -9.364 13.241 1.00 91.44 363 LEU A C 1
ATOM 2817 O O . LEU A 1 363 ? -13.229 -9.456 12.262 1.00 91.44 363 LEU A O 1
ATOM 2821 N N . ILE A 1 364 ? -14.684 -10.382 13.715 1.00 91.75 364 ILE A N 1
ATOM 2822 C CA . ILE A 1 364 ? -14.713 -11.722 13.127 1.00 91.75 364 ILE A CA 1
ATOM 2823 C C . ILE A 1 364 ? -16.021 -11.863 12.339 1.00 91.75 364 ILE A C 1
ATOM 2825 O O . ILE A 1 364 ? -17.102 -11.645 12.883 1.00 91.75 364 ILE A O 1
ATOM 2829 N N . ASP A 1 365 ? -15.932 -12.203 11.053 1.00 91.19 365 ASP A N 1
ATOM 2830 C CA . ASP A 1 365 ? -17.083 -12.305 10.139 1.00 91.19 365 ASP A CA 1
ATOM 2831 C C . ASP A 1 365 ? -16.877 -13.473 9.166 1.00 91.19 365 ASP A C 1
ATOM 2833 O O . ASP A 1 365 ? -16.789 -13.297 7.954 1.00 91.19 365 ASP A O 1
ATOM 2837 N N . HIS A 1 366 ? -16.747 -14.688 9.700 1.00 89.31 366 HIS A N 1
ATOM 2838 C CA . HIS A 1 366 ? -16.583 -15.893 8.887 1.00 89.31 366 HIS A CA 1
ATOM 2839 C C . HIS A 1 366 ? -17.781 -16.071 7.922 1.00 89.31 366 HIS A C 1
ATOM 2841 O O . HIS A 1 366 ? -18.929 -15.896 8.340 1.00 89.31 366 HIS A O 1
ATOM 2847 N N . PRO A 1 367 ? -17.569 -16.429 6.636 1.00 93.06 367 PRO A N 1
ATOM 2848 C CA . PRO A 1 367 ? -16.328 -16.930 6.027 1.00 93.06 367 PRO A CA 1
ATOM 2849 C C . PRO A 1 367 ? -15.420 -15.855 5.414 1.00 93.06 367 PRO A C 1
ATOM 2851 O O . PRO A 1 367 ? -14.608 -16.150 4.540 1.00 93.06 367 PRO A O 1
ATOM 2854 N N . ARG A 1 368 ? -15.580 -14.589 5.799 1.00 94.44 368 ARG A N 1
ATOM 2855 C CA . ARG A 1 368 ? -14.810 -13.488 5.223 1.00 94.44 368 ARG A CA 1
ATOM 2856 C C . ARG A 1 368 ? -13.495 -13.298 5.945 1.00 94.44 368 ARG A C 1
ATOM 2858 O O . ARG A 1 368 ? -13.423 -13.337 7.167 1.00 94.44 368 ARG A O 1
ATOM 2865 N N . LYS A 1 369 ? -12.507 -12.983 5.123 1.00 94.62 369 LYS A N 1
ATOM 2866 C CA . LYS A 1 369 ? -11.118 -12.711 5.478 1.00 94.62 369 LYS A CA 1
ATOM 2867 C C . LYS A 1 369 ? -10.781 -11.318 4.979 1.00 94.62 369 LYS A C 1
ATOM 2869 O O . LYS A 1 369 ? -11.167 -10.982 3.854 1.00 94.62 369 LYS A O 1
ATOM 2874 N N . GLY A 1 370 ? -10.118 -10.514 5.794 1.00 95.06 370 GLY A N 1
ATOM 2875 C CA . GLY A 1 370 ? -9.631 -9.205 5.375 1.00 95.06 370 GLY A CA 1
ATOM 2876 C C . GLY A 1 370 ? -8.363 -9.358 4.536 1.00 95.06 370 GLY A C 1
ATOM 2877 O O . GLY A 1 370 ? -7.454 -10.080 4.926 1.00 95.06 370 GLY A O 1
ATOM 2878 N N . GLU A 1 371 ? -8.304 -8.701 3.379 1.00 95.00 371 GLU A N 1
ATOM 2879 C CA . GLU A 1 371 ? -7.224 -8.905 2.403 1.00 95.00 371 GLU A CA 1
ATOM 2880 C C . GLU A 1 371 ? -6.290 -7.702 2.283 1.00 95.00 371 GLU A C 1
ATOM 2882 O O . GLU A 1 371 ? -5.072 -7.862 2.260 1.00 95.00 371 GLU A O 1
ATOM 2887 N N . LYS A 1 372 ? -6.844 -6.487 2.167 1.00 95.44 372 LYS A N 1
ATOM 2888 C CA . LYS A 1 372 ? -6.056 -5.265 1.947 1.00 95.44 372 LYS A CA 1
ATOM 2889 C C . LYS A 1 372 ? -6.546 -4.142 2.838 1.00 95.44 372 LYS A C 1
ATOM 2891 O O . LYS A 1 372 ? -7.750 -3.966 3.022 1.00 95.44 372 LYS A O 1
ATOM 2896 N N . LEU A 1 373 ? -5.594 -3.351 3.319 1.00 95.88 373 LEU A N 1
ATOM 2897 C CA . LEU A 1 373 ? -5.818 -2.169 4.139 1.00 95.88 373 LEU A CA 1
ATOM 2898 C C . LEU A 1 373 ? -5.225 -0.936 3.441 1.00 95.88 373 LEU A C 1
ATOM 2900 O O . LEU A 1 373 ? -4.049 -0.925 3.065 1.00 95.88 373 LEU A O 1
ATOM 2904 N N . THR A 1 374 ? -6.000 0.136 3.324 1.00 96.25 374 THR A N 1
ATOM 2905 C CA . THR A 1 374 ? -5.519 1.447 2.860 1.00 96.25 374 THR A CA 1
ATOM 2906 C C . THR A 1 374 ? -5.895 2.503 3.890 1.00 96.25 374 THR A C 1
ATOM 2908 O O . THR A 1 374 ? -7.065 2.611 4.242 1.00 96.25 374 THR A O 1
ATOM 2911 N N . LEU A 1 375 ? -4.928 3.289 4.369 1.00 94.12 375 LEU A N 1
ATOM 2912 C CA . LEU A 1 375 ? -5.167 4.383 5.316 1.00 94.12 375 LEU A CA 1
ATOM 2913 C C . LEU A 1 375 ? -5.375 5.715 4.593 1.00 94.12 375 LEU A C 1
ATOM 2915 O O . LEU A 1 375 ? -4.759 5.966 3.558 1.00 94.12 375 LEU A O 1
ATOM 2919 N N . SER A 1 376 ? -6.211 6.584 5.160 1.00 92.31 376 SER A N 1
ATOM 2920 C CA . SER A 1 376 ? -6.219 8.001 4.794 1.00 92.31 376 SER A CA 1
ATOM 2921 C C . SER A 1 376 ? -4.913 8.662 5.247 1.00 92.31 376 SER A C 1
ATOM 2923 O O . SER A 1 376 ? -4.284 8.172 6.185 1.00 92.31 376 SER A O 1
ATOM 2925 N N . PRO A 1 377 ? -4.505 9.808 4.673 1.00 85.31 377 PRO A N 1
ATOM 2926 C CA . PRO A 1 377 ? -3.247 10.454 5.071 1.00 85.31 377 PRO A CA 1
ATOM 2927 C C . PRO A 1 377 ? -3.208 10.870 6.540 1.00 85.31 377 PRO A C 1
ATOM 2929 O O . PRO A 1 377 ? -2.173 10.802 7.184 1.00 85.31 377 PRO A O 1
ATOM 2932 N N . SER A 1 378 ? -4.358 11.275 7.083 1.00 82.00 378 SER A N 1
ATOM 2933 C CA . SER A 1 378 ? -4.523 11.581 8.508 1.00 82.00 378 SER A CA 1
ATOM 2934 C C . SER A 1 378 ? -4.472 10.336 9.399 1.00 82.00 378 SER A C 1
ATOM 2936 O O . SER A 1 378 ? -4.425 10.449 10.619 1.00 82.00 378 SER A O 1
ATOM 2938 N N . GLY A 1 379 ? -4.579 9.143 8.813 1.00 88.44 379 GLY A N 1
ATOM 2939 C CA . GLY A 1 379 ? -4.731 7.878 9.515 1.00 88.44 379 GLY A CA 1
ATOM 2940 C C . GLY A 1 379 ? -6.065 7.699 10.235 1.00 88.44 379 GLY A C 1
ATOM 2941 O O . GLY A 1 379 ? -6.247 6.650 10.835 1.00 88.44 379 GLY A O 1
ATOM 2942 N N . THR A 1 380 ? -6.995 8.663 10.172 1.00 90.31 380 THR A N 1
ATOM 2943 C CA . THR A 1 380 ? -8.305 8.637 10.864 1.00 90.31 380 THR A CA 1
ATOM 2944 C C . THR A 1 380 ? -9.343 7.729 10.201 1.00 90.31 380 THR A C 1
ATOM 2946 O O . THR A 1 380 ? -10.372 7.398 10.795 1.00 90.31 380 THR A O 1
ATOM 2949 N N . LEU A 1 381 ? -9.084 7.335 8.956 1.00 94.94 381 LEU A N 1
ATOM 2950 C CA . LEU A 1 381 ? -9.921 6.453 8.161 1.00 94.94 381 LEU A CA 1
ATOM 2951 C C . LEU A 1 381 ? -9.089 5.316 7.580 1.00 94.94 381 LEU A C 1
ATOM 2953 O O . LEU A 1 381 ? -7.954 5.525 7.151 1.00 94.94 381 LEU A O 1
ATOM 2957 N N . ALA A 1 382 ? -9.687 4.132 7.495 1.00 97.12 382 ALA A N 1
ATOM 2958 C CA . ALA A 1 382 ? -9.112 3.002 6.783 1.00 97.12 382 ALA A CA 1
ATOM 2959 C C . ALA A 1 382 ? -10.149 2.333 5.879 1.00 97.12 382 ALA A C 1
ATOM 2961 O O . ALA A 1 382 ? -11.253 2.023 6.319 1.00 97.12 382 ALA A O 1
ATOM 2962 N N . ALA A 1 383 ? -9.797 2.098 4.618 1.00 98.25 383 ALA A N 1
ATOM 2963 C CA . ALA A 1 383 ? -10.569 1.269 3.704 1.00 98.25 383 ALA A CA 1
ATOM 2964 C C . ALA A 1 383 ? -10.023 -0.163 3.738 1.00 98.25 383 ALA A C 1
ATOM 2966 O O . ALA A 1 383 ? -8.817 -0.369 3.597 1.00 98.25 383 ALA A O 1
ATOM 2967 N N . ILE A 1 384 ? -10.909 -1.137 3.933 1.00 98.25 384 ILE A N 1
ATOM 2968 C CA . ILE A 1 384 ? -10.564 -2.552 4.087 1.00 98.25 384 ILE A CA 1
ATOM 2969 C C . ILE A 1 384 ? -11.349 -3.361 3.068 1.00 98.25 384 ILE A C 1
ATOM 2971 O O . ILE A 1 384 ? -12.577 -3.288 3.050 1.00 98.25 384 ILE A O 1
ATOM 2975 N N . THR A 1 385 ? -10.658 -4.128 2.229 1.00 97.75 385 THR A N 1
ATOM 2976 C CA . THR A 1 385 ? -11.294 -5.059 1.285 1.00 97.75 385 THR A CA 1
ATOM 2977 C C . THR A 1 385 ? -11.299 -6.466 1.865 1.00 97.75 385 THR A C 1
ATOM 2979 O O . THR A 1 385 ? -10.315 -6.881 2.479 1.00 97.75 385 THR A O 1
ATOM 2982 N N . ASP A 1 386 ? -12.388 -7.205 1.659 1.00 95.94 386 ASP A N 1
ATOM 2983 C CA . ASP A 1 386 ? -12.484 -8.612 2.056 1.00 95.94 386 ASP A CA 1
ATOM 2984 C C . ASP A 1 386 ? -12.564 -9.574 0.863 1.00 95.94 386 ASP A C 1
ATOM 2986 O O . ASP A 1 386 ? -12.890 -9.195 -0.266 1.00 95.94 386 ASP A O 1
ATOM 2990 N N . SER A 1 387 ? -12.331 -10.849 1.159 1.00 95.25 387 SER A N 1
ATOM 2991 C CA . SER A 1 387 ? -12.324 -11.963 0.199 1.00 95.25 387 SER A CA 1
ATOM 2992 C C . SER A 1 387 ? -13.661 -12.242 -0.491 1.00 95.25 387 SER A C 1
ATOM 2994 O O . SER A 1 387 ? -13.708 -12.945 -1.503 1.00 95.25 387 SER A O 1
ATOM 2996 N N . LEU A 1 388 ? -14.777 -11.688 -0.004 1.00 95.56 388 LEU A N 1
ATOM 2997 C CA . LEU A 1 388 ? -16.100 -11.873 -0.614 1.00 95.56 388 LEU A CA 1
ATOM 2998 C C . LEU A 1 388 ? -16.619 -10.614 -1.318 1.00 95.56 388 LEU A C 1
ATOM 3000 O O . LEU A 1 388 ? -17.773 -10.588 -1.761 1.00 95.56 388 LEU A O 1
ATOM 3004 N N . GLY A 1 389 ? -15.771 -9.600 -1.492 1.00 95.69 389 GLY A N 1
ATOM 3005 C CA . GLY A 1 389 ? -16.075 -8.402 -2.262 1.00 95.69 389 GLY A CA 1
ATOM 3006 C C . GLY A 1 389 ? -16.902 -7.367 -1.510 1.00 95.69 389 GLY A C 1
ATOM 3007 O O . GLY A 1 389 ? -17.739 -6.690 -2.125 1.00 95.69 389 GLY A O 1
ATOM 3008 N N . ARG A 1 390 ? -16.703 -7.239 -0.196 1.00 96.62 390 ARG A N 1
ATOM 3009 C CA . ARG A 1 390 ? -17.096 -6.034 0.541 1.00 96.62 390 ARG A CA 1
ATOM 3010 C C . ARG A 1 390 ? -15.903 -5.111 0.737 1.00 96.62 390 ARG A C 1
ATOM 3012 O O . ARG A 1 390 ? -14.755 -5.542 0.796 1.00 96.62 390 ARG A O 1
ATOM 3019 N N . ILE A 1 391 ? -16.225 -3.832 0.876 1.00 98.19 391 ILE A N 1
ATOM 3020 C CA . ILE A 1 391 ? -15.290 -2.794 1.297 1.00 98.19 391 ILE A CA 1
ATOM 3021 C C . ILE A 1 391 ? -15.864 -2.169 2.564 1.00 98.19 391 ILE A C 1
ATOM 3023 O O . ILE A 1 391 ? -17.022 -1.743 2.561 1.00 98.19 391 ILE A O 1
ATOM 3027 N N . LEU A 1 392 ? -15.080 -2.130 3.635 1.00 97.81 392 LEU A N 1
ATOM 3028 C CA . LEU A 1 392 ? -15.423 -1.504 4.910 1.00 97.81 392 LEU A CA 1
ATOM 3029 C C . LEU A 1 392 ? -14.634 -0.203 5.050 1.00 97.81 392 LEU A C 1
ATOM 3031 O O . LEU A 1 392 ? -13.429 -0.186 4.817 1.00 97.81 392 LEU A O 1
ATOM 3035 N N . LEU A 1 393 ? -15.301 0.877 5.447 1.00 98.06 393 LEU A N 1
ATOM 3036 C CA . LEU A 1 393 ? -14.647 2.101 5.897 1.00 98.06 393 LEU A CA 1
ATOM 3037 C C . LEU A 1 393 ? -14.641 2.106 7.423 1.00 98.06 393 LEU A C 1
ATOM 3039 O O . LEU A 1 393 ? -15.701 2.209 8.040 1.00 98.06 393 LEU A O 1
ATOM 3043 N N . LEU A 1 394 ? -13.465 1.995 8.019 1.00 97.38 394 LEU A N 1
ATOM 3044 C CA . LEU A 1 394 ? -13.233 2.000 9.456 1.00 97.38 394 LEU A CA 1
ATOM 3045 C C . LEU A 1 394 ? -12.837 3.408 9.915 1.00 97.38 394 LEU A C 1
ATOM 3047 O O . LEU A 1 394 ? -11.934 4.014 9.338 1.00 97.38 394 LEU A O 1
ATOM 3051 N N . ASP A 1 395 ? -13.482 3.909 10.966 1.00 94.62 395 ASP A N 1
ATOM 3052 C CA . ASP A 1 395 ? -12.913 4.964 11.802 1.00 94.62 395 ASP A CA 1
ATOM 3053 C C . ASP A 1 395 ? -11.829 4.357 12.690 1.00 94.62 395 ASP A C 1
ATOM 3055 O O . ASP A 1 395 ? -12.117 3.462 13.481 1.00 94.62 395 ASP A O 1
ATOM 3059 N N . THR A 1 396 ? -10.589 4.811 12.563 1.00 92.31 396 THR A N 1
ATOM 3060 C CA . THR A 1 396 ? -9.457 4.209 13.283 1.00 92.31 396 THR A CA 1
ATOM 3061 C C . THR A 1 396 ? -9.295 4.729 14.711 1.00 92.31 396 THR A C 1
ATOM 3063 O O . THR A 1 396 ? -8.564 4.117 15.489 1.00 92.31 396 THR A O 1
ATOM 3066 N N . GLN A 1 397 ? -9.959 5.834 15.064 1.00 88.25 397 GLN A N 1
ATOM 3067 C CA . GLN A 1 397 ? -9.958 6.383 16.419 1.00 88.25 397 GLN A CA 1
ATOM 3068 C C . GLN A 1 397 ? -11.064 5.735 17.249 1.00 88.25 397 GLN A C 1
ATOM 3070 O O . GLN A 1 397 ? -10.813 5.241 18.346 1.00 88.25 397 GLN A O 1
ATOM 3075 N N . ALA A 1 398 ? -12.279 5.690 16.701 1.00 90.31 398 ALA A N 1
ATOM 3076 C CA . ALA A 1 398 ? -13.422 5.044 17.337 1.00 90.31 398 ALA A CA 1
ATOM 3077 C C . ALA A 1 398 ? -13.401 3.513 17.184 1.00 90.31 398 ALA A C 1
ATOM 3079 O O . ALA A 1 398 ? -14.106 2.824 17.913 1.00 90.31 398 ALA A O 1
ATOM 3080 N N . LEU A 1 399 ? -12.614 2.980 16.239 1.00 92.38 399 LEU A N 1
ATOM 3081 C CA . LEU A 1 399 ? -12.569 1.558 15.873 1.00 92.38 399 LEU A CA 1
ATOM 3082 C C . LEU A 1 399 ? -13.945 1.011 15.449 1.00 92.38 399 LEU A C 1
ATOM 3084 O O . LEU A 1 399 ? -14.297 -0.134 15.732 1.00 92.38 399 LEU A O 1
ATOM 3088 N N . VAL A 1 400 ? -14.721 1.835 14.734 1.00 93.25 400 VAL A N 1
ATOM 3089 C CA . VAL A 1 400 ? -16.080 1.520 14.260 1.00 93.25 400 VAL A CA 1
ATOM 3090 C C . VAL A 1 400 ? -16.151 1.592 12.738 1.00 93.25 400 VAL A C 1
ATOM 3092 O O . VAL A 1 400 ? -15.666 2.539 12.120 1.00 93.25 400 VAL A O 1
ATOM 3095 N N . VAL A 1 401 ? -16.800 0.607 12.114 1.00 95.69 401 VAL A N 1
ATOM 3096 C CA . VAL A 1 401 ? -17.101 0.646 10.677 1.00 95.69 401 VAL A CA 1
ATOM 3097 C C . VAL A 1 401 ? -18.209 1.668 10.421 1.00 95.69 401 VAL A C 1
ATOM 3099 O O . VAL A 1 401 ? -19.342 1.498 10.860 1.00 95.69 401 VAL A O 1
ATOM 3102 N N . VAL A 1 402 ? -17.882 2.724 9.682 1.00 95.56 402 VAL A N 1
ATOM 3103 C CA . VAL A 1 402 ? -18.767 3.866 9.405 1.00 95.56 402 VAL A CA 1
ATOM 3104 C C . VAL A 1 402 ? -19.464 3.778 8.047 1.00 95.56 402 VAL A C 1
ATOM 3106 O O . VAL A 1 402 ? -20.439 4.489 7.810 1.00 95.56 402 VAL A O 1
ATOM 3109 N N . ARG A 1 403 ? -18.971 2.937 7.129 1.00 96.38 403 ARG A N 1
ATOM 3110 C CA . ARG A 1 403 ? -19.559 2.754 5.793 1.00 96.38 403 ARG A CA 1
ATOM 3111 C C . ARG A 1 403 ? -19.187 1.401 5.191 1.00 96.38 403 ARG A C 1
ATOM 3113 O O . ARG A 1 403 ? -18.130 0.860 5.497 1.00 96.38 403 ARG A O 1
ATOM 3120 N N . LEU A 1 404 ? -20.051 0.868 4.325 1.00 96.00 404 LEU A N 1
ATOM 3121 C CA . LEU A 1 404 ? -19.868 -0.432 3.680 1.00 96.00 404 LEU A CA 1
ATOM 3122 C C . LEU A 1 404 ? -20.321 -0.399 2.215 1.00 96.00 404 LEU A C 1
ATOM 3124 O O . LEU A 1 404 ? -21.405 0.100 1.910 1.00 96.00 404 LEU A O 1
ATOM 3128 N N . TRP A 1 405 ? -19.534 -1.008 1.328 1.00 97.62 405 TRP A N 1
ATOM 3129 C CA . TRP A 1 405 ? -19.895 -1.276 -0.070 1.00 97.62 405 TRP A CA 1
ATOM 3130 C C . TRP A 1 405 ? -19.902 -2.786 -0.341 1.00 97.62 405 TRP A C 1
ATOM 3132 O O . TRP A 1 405 ? -19.107 -3.524 0.237 1.00 97.62 405 TRP A O 1
ATOM 3142 N N . LYS A 1 406 ? -20.800 -3.265 -1.216 1.00 96.06 406 LYS A N 1
ATOM 3143 C CA . LYS A 1 406 ? -20.951 -4.693 -1.574 1.00 96.06 406 LYS A CA 1
ATOM 3144 C C . LYS A 1 406 ? -20.814 -4.910 -3.078 1.00 96.06 406 LYS A C 1
ATOM 3146 O O . LYS A 1 406 ? -21.209 -4.056 -3.868 1.00 96.06 406 LYS A O 1
ATOM 3151 N N . GLY A 1 407 ? -20.315 -6.080 -3.471 1.00 95.81 407 GLY A N 1
ATOM 3152 C CA . GLY A 1 407 ? -20.177 -6.458 -4.880 1.00 95.81 407 GLY A CA 1
ATOM 3153 C C . GLY A 1 407 ? -18.940 -5.855 -5.548 1.00 95.81 407 GLY A C 1
ATOM 3154 O O . GLY A 1 407 ? -18.984 -5.529 -6.733 1.00 95.81 407 GLY A O 1
ATOM 3155 N N . TYR A 1 408 ? -17.858 -5.685 -4.788 1.00 96.25 408 TYR A N 1
ATOM 3156 C CA . TYR A 1 408 ? -16.566 -5.140 -5.213 1.00 96.25 408 TYR A CA 1
ATOM 3157 C C . TYR A 1 408 ? -15.459 -6.187 -5.019 1.00 96.25 408 TYR A C 1
ATOM 3159 O O . TYR A 1 408 ? -14.456 -5.940 -4.359 1.00 96.25 408 TYR A O 1
ATOM 3167 N N . ARG A 1 409 ? -15.669 -7.401 -5.542 1.00 93.06 409 ARG A N 1
ATOM 3168 C CA . ARG A 1 409 ? -14.663 -8.470 -5.471 1.00 93.06 409 ARG A CA 1
ATOM 3169 C C . ARG A 1 409 ? -13.396 -8.058 -6.225 1.00 93.06 409 ARG A C 1
ATOM 3171 O O . ARG A 1 409 ? -13.500 -7.464 -7.299 1.00 93.06 409 ARG A O 1
ATOM 3178 N N . ASP A 1 410 ? -12.244 -8.383 -5.644 1.00 91.88 410 ASP A N 1
ATOM 3179 C CA . ASP A 1 410 ? -10.900 -8.036 -6.126 1.00 91.88 410 ASP A CA 1
ATOM 3180 C C . ASP A 1 410 ? -10.633 -6.522 -6.209 1.00 91.88 410 ASP A C 1
ATOM 3182 O O . ASP A 1 410 ? -9.727 -6.080 -6.918 1.00 91.88 410 ASP A O 1
ATOM 3186 N N . ALA A 1 411 ? -11.431 -5.700 -5.518 1.00 95.38 411 ALA A N 1
ATOM 3187 C CA . ALA A 1 411 ? -11.261 -4.258 -5.569 1.00 95.38 411 ALA A CA 1
ATOM 3188 C C . ALA A 1 411 ? -9.952 -3.794 -4.920 1.00 95.38 411 ALA A C 1
ATOM 3190 O O . ALA A 1 411 ? -9.396 -4.435 -4.025 1.00 95.38 411 ALA A O 1
ATOM 3191 N N . SER A 1 412 ? -9.474 -2.635 -5.362 1.00 94.75 412 SER A N 1
ATOM 3192 C CA . SER A 1 412 ? -8.425 -1.885 -4.678 1.00 94.75 412 SER A CA 1
ATOM 3193 C C . SER A 1 412 ? -8.902 -0.472 -4.370 1.00 94.75 412 SER A C 1
ATOM 3195 O O . SER A 1 412 ? -9.705 0.112 -5.103 1.00 94.75 412 SER A O 1
ATOM 3197 N N . CYS A 1 413 ? -8.420 0.068 -3.254 1.00 97.75 413 CYS A N 1
ATOM 3198 C CA . CYS A 1 413 ? -8.855 1.354 -2.733 1.00 97.75 413 CYS A CA 1
ATOM 3199 C C . CYS A 1 413 ? -7.658 2.273 -2.506 1.00 97.75 413 CYS A C 1
ATOM 3201 O O . CYS A 1 413 ? -6.668 1.844 -1.914 1.00 97.75 413 CYS A O 1
ATOM 3203 N N . LEU A 1 414 ? -7.783 3.532 -2.926 1.00 97.50 414 LEU A N 1
ATOM 3204 C CA . LEU A 1 414 ? -6.834 4.610 -2.640 1.00 97.50 414 LEU A CA 1
ATOM 3205 C C . LEU A 1 414 ? -7.596 5.865 -2.216 1.00 97.50 414 LEU A C 1
ATOM 3207 O O . LEU A 1 414 ? -8.673 6.151 -2.744 1.00 97.50 414 LEU A O 1
ATOM 3211 N N . PHE A 1 415 ? -7.054 6.603 -1.250 1.00 96.44 415 PHE A N 1
ATOM 3212 C CA . PHE A 1 415 ? -7.608 7.900 -0.874 1.00 96.44 415 PHE A CA 1
ATOM 3213 C C . PHE A 1 415 ? -7.066 8.980 -1.807 1.00 96.44 415 PHE A C 1
ATOM 3215 O O . PHE A 1 415 ? -5.870 9.032 -2.079 1.00 96.44 415 PHE A O 1
ATOM 3222 N N . MET A 1 416 ? -7.952 9.861 -2.258 1.00 94.81 416 MET A N 1
ATOM 3223 C CA . MET A 1 416 ? -7.623 10.982 -3.136 1.00 94.81 416 MET A CA 1
ATOM 3224 C C . MET A 1 416 ? -8.316 12.257 -2.666 1.00 94.81 416 MET A C 1
ATOM 3226 O O . MET A 1 416 ? -9.268 12.199 -1.886 1.00 94.81 416 MET A O 1
ATOM 3230 N N . GLU A 1 417 ? -7.869 13.405 -3.153 1.00 93.62 417 GLU A N 1
ATOM 3231 C CA . GLU A 1 417 ? -8.470 14.698 -2.835 1.00 93.62 417 GLU A CA 1
ATOM 3232 C C . GLU A 1 417 ? -9.016 15.354 -4.098 1.00 93.62 417 GLU A C 1
ATOM 3234 O O . GLU A 1 417 ? -8.314 15.511 -5.097 1.00 93.62 417 GLU A O 1
ATOM 3239 N N . MET A 1 418 ? -10.296 15.717 -4.046 1.00 91.88 418 MET A N 1
ATOM 3240 C CA . MET A 1 418 ? -11.022 16.347 -5.146 1.00 91.88 418 MET A CA 1
ATOM 3241 C C . MET A 1 418 ? -11.245 17.817 -4.815 1.00 91.88 418 MET A C 1
ATOM 3243 O O . MET A 1 418 ? -11.702 18.129 -3.714 1.00 91.88 418 MET A O 1
ATOM 3247 N N . LEU A 1 419 ? -10.953 18.705 -5.762 1.00 90.00 419 LEU A N 1
ATOM 3248 C CA . LEU A 1 419 ? -11.210 20.131 -5.624 1.00 90.00 419 LEU A CA 1
ATOM 3249 C C . LEU A 1 419 ? -12.725 20.365 -5.602 1.00 90.00 419 LEU A C 1
ATOM 3251 O O . LEU A 1 419 ? -13.447 19.976 -6.526 1.00 90.00 419 LEU A O 1
ATOM 3255 N N . VAL A 1 420 ? -13.203 20.995 -4.537 1.00 85.00 420 VAL A N 1
ATOM 3256 C CA . VAL A 1 420 ? -14.588 21.428 -4.392 1.00 85.00 420 VAL A CA 1
ATOM 3257 C C . VAL A 1 420 ? -14.710 22.765 -5.112 1.00 85.00 420 VAL A C 1
ATOM 3259 O O . VAL A 1 420 ? -14.071 23.742 -4.732 1.00 85.00 420 VAL A O 1
ATOM 3262 N N . SER A 1 421 ? -15.511 22.820 -6.176 1.00 70.12 421 SER A N 1
ATOM 3263 C CA . SER A 1 421 ? -15.735 24.070 -6.905 1.00 70.12 421 SER A CA 1
ATOM 3264 C C . SER A 1 421 ? -16.345 25.118 -5.967 1.00 70.12 421 SER A C 1
ATOM 3266 O O . SER A 1 421 ? -17.498 24.985 -5.554 1.00 70.12 421 SER A O 1
ATOM 3268 N N . LYS A 1 422 ? -15.598 26.182 -5.648 1.00 57.38 422 LYS A N 1
ATOM 3269 C CA . LYS A 1 422 ? -16.178 27.415 -5.098 1.00 57.38 422 LYS A CA 1
ATOM 3270 C C . LYS A 1 422 ? -17.031 28.054 -6.196 1.00 57.38 422 LYS A C 1
ATOM 3272 O O . LYS A 1 422 ? -16.586 28.156 -7.335 1.00 57.38 422 LYS A O 1
ATOM 3277 N N . ASN A 1 423 ? -18.255 28.479 -5.882 1.00 48.62 423 ASN A N 1
ATOM 3278 C CA . ASN A 1 423 ? -19.023 29.328 -6.793 1.00 48.62 423 ASN A CA 1
ATOM 3279 C C . ASN A 1 423 ? -18.199 30.597 -7.069 1.00 48.62 423 ASN A C 1
ATOM 3281 O O . ASN A 1 423 ? -18.022 31.423 -6.179 1.00 48.62 423 ASN A O 1
ATOM 3285 N N . ILE A 1 424 ? -17.717 30.760 -8.302 1.00 50.72 424 ILE A N 1
ATOM 3286 C CA . ILE A 1 424 ? -16.904 31.899 -8.779 1.00 50.72 424 ILE A CA 1
ATOM 3287 C C . ILE A 1 424 ? -17.736 33.209 -8.844 1.00 50.72 424 ILE A C 1
ATOM 3289 O O . ILE A 1 424 ? -17.321 34.213 -9.405 1.00 50.72 424 ILE A O 1
ATOM 3293 N N . ALA A 1 425 ? -18.933 33.244 -8.252 1.00 44.00 425 ALA A N 1
ATOM 3294 C CA . ALA A 1 425 ? -19.855 34.372 -8.363 1.00 44.00 425 ALA A CA 1
ATOM 3295 C C . ALA A 1 425 ? -19.687 35.451 -7.276 1.00 44.00 425 ALA A C 1
ATOM 3297 O O . ALA A 1 425 ? -20.376 36.465 -7.338 1.00 44.00 425 ALA A O 1
ATOM 3298 N N . SER A 1 426 ? -18.805 35.282 -6.285 1.00 45.69 426 SER A N 1
ATOM 3299 C CA . SER A 1 426 ? -18.701 36.258 -5.188 1.00 45.69 426 SER A CA 1
ATOM 3300 C C . SER A 1 426 ? -17.295 36.414 -4.608 1.00 45.69 426 SER A C 1
ATOM 3302 O O . SER A 1 426 ? -17.113 36.270 -3.404 1.00 45.69 426 SER A O 1
ATOM 3304 N N . SER A 1 427 ? -16.310 36.722 -5.451 1.00 42.50 427 SER A N 1
ATOM 3305 C CA . SER A 1 427 ? -15.165 37.562 -5.063 1.00 42.50 427 SER A CA 1
ATOM 3306 C C . SER A 1 427 ? -14.272 37.819 -6.272 1.00 42.50 427 SER A C 1
ATOM 3308 O O . SER A 1 427 ? -13.477 36.979 -6.688 1.00 42.50 427 SER A O 1
ATOM 3310 N N . SER A 1 428 ? -14.417 39.009 -6.844 1.00 48.97 428 SER A N 1
ATOM 3311 C CA . SER A 1 428 ? -13.449 39.610 -7.753 1.00 48.97 428 SER A CA 1
ATOM 3312 C C . SER A 1 428 ? -12.041 39.645 -7.133 1.00 48.97 428 SER A C 1
ATOM 3314 O O . SER A 1 428 ? -11.892 39.942 -5.951 1.00 48.97 428 SER A O 1
ATOM 3316 N N . SER A 1 429 ? -11.038 39.403 -7.988 1.00 51.03 429 SER A N 1
ATOM 3317 C CA . SER A 1 429 ? -9.594 39.679 -7.843 1.00 51.03 429 SER A CA 1
ATOM 3318 C C . SER A 1 429 ? -8.777 38.902 -6.795 1.00 51.03 429 SER A C 1
ATOM 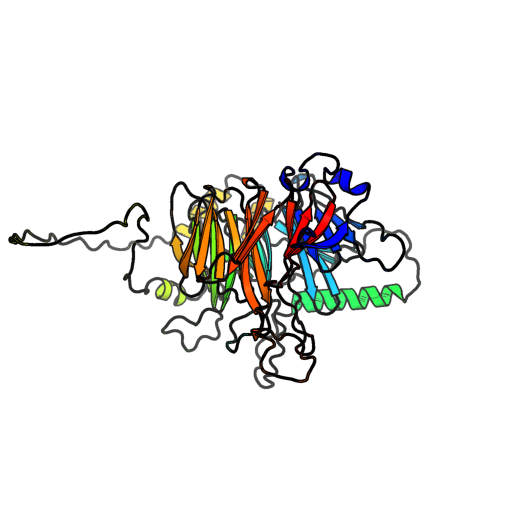3320 O O . SER A 1 429 ? -8.591 39.356 -5.671 1.00 51.03 429 SER A O 1
ATOM 3322 N N . SER A 1 430 ? -8.190 37.772 -7.214 1.00 47.97 430 SER A N 1
ATOM 3323 C CA . SER A 1 430 ? -6.760 37.402 -7.065 1.00 47.97 430 SER A CA 1
ATOM 3324 C C . SER A 1 430 ? -6.564 35.928 -7.459 1.00 47.97 430 SER A C 1
ATOM 3326 O O . SER A 1 430 ? -7.369 35.075 -7.089 1.00 47.97 430 SER A O 1
ATOM 3328 N N . TYR A 1 431 ? -5.512 35.617 -8.227 1.00 53.06 431 TYR A N 1
ATOM 3329 C CA . TYR A 1 431 ? -5.037 34.243 -8.451 1.00 53.06 431 TYR A CA 1
ATOM 3330 C C . TYR A 1 431 ? -4.559 33.669 -7.105 1.00 53.06 431 TYR A C 1
ATOM 3332 O O . TYR A 1 431 ? -3.379 33.745 -6.779 1.00 53.06 431 TYR A O 1
ATOM 3340 N N . SER A 1 432 ? -5.476 33.172 -6.277 1.00 62.78 432 SER A N 1
ATOM 3341 C CA . SER A 1 432 ? -5.123 32.444 -5.058 1.00 62.78 432 SER A CA 1
ATOM 3342 C C . SER A 1 432 ? -4.958 30.969 -5.404 1.00 62.78 432 SER A C 1
ATOM 3344 O O . SER A 1 432 ? -5.850 30.357 -5.993 1.00 62.78 432 SER A O 1
ATOM 3346 N N . GLU A 1 433 ? -3.794 30.402 -5.087 1.00 71.62 433 GLU A N 1
ATOM 3347 C CA . GLU A 1 433 ? -3.585 28.964 -5.227 1.00 71.62 433 GLU A CA 1
ATOM 3348 C C . GLU A 1 433 ? -4.548 28.200 -4.300 1.00 71.62 433 GLU A C 1
ATOM 3350 O O . GLU A 1 433 ? -4.770 28.633 -3.162 1.00 71.62 433 GLU A O 1
ATOM 3355 N N . PRO A 1 434 ? -5.127 27.068 -4.749 1.00 74.75 434 PRO A N 1
ATOM 3356 C CA . PRO A 1 434 ? -6.021 26.272 -3.920 1.00 74.75 434 PRO A CA 1
ATOM 3357 C C . PRO A 1 434 ? -5.331 25.811 -2.635 1.00 74.75 434 PRO A C 1
ATOM 3359 O O . PRO A 1 434 ? -4.313 25.117 -2.660 1.00 74.75 434 PRO A O 1
ATOM 3362 N N . SER A 1 435 ? -5.930 26.152 -1.502 1.00 81.44 435 SER A N 1
ATOM 3363 C CA . SER A 1 435 ? -5.515 25.676 -0.188 1.00 81.44 435 SER A CA 1
ATOM 3364 C C . SER A 1 435 ? -6.093 24.286 0.081 1.00 81.44 435 SER A C 1
ATOM 3366 O O . SER A 1 435 ? -7.020 23.842 -0.596 1.00 81.44 435 SER A O 1
ATOM 3368 N N . LYS A 1 436 ? -5.637 23.604 1.138 1.00 80.94 436 LYS A N 1
ATOM 3369 C CA . LYS A 1 436 ? -6.234 22.321 1.535 1.00 80.94 436 LYS A CA 1
ATOM 3370 C C . LYS A 1 436 ? -7.752 22.393 1.733 1.00 80.94 436 LYS A C 1
ATOM 3372 O O . LYS A 1 436 ? -8.453 21.442 1.397 1.00 80.94 436 LYS A O 1
ATOM 3377 N N . SER A 1 437 ? -8.254 23.492 2.298 1.00 82.88 437 SER A N 1
ATOM 3378 C CA . SER A 1 437 ? -9.682 23.636 2.610 1.00 82.88 437 SER A CA 1
ATOM 3379 C C . SER A 1 437 ? -10.579 23.631 1.368 1.00 82.88 437 SER A C 1
ATOM 3381 O O . SER A 1 437 ? -11.773 23.364 1.478 1.00 82.88 437 SER A O 1
ATOM 3383 N N . ASP A 1 438 ? -9.993 23.850 0.189 1.00 86.56 438 ASP A N 1
ATOM 3384 C CA . ASP A 1 438 ? -10.675 23.775 -1.099 1.00 86.56 438 ASP A CA 1
ATOM 3385 C C . ASP A 1 438 ? -10.850 22.329 -1.596 1.00 86.56 438 ASP A C 1
ATOM 3387 O O . ASP A 1 438 ? -11.532 22.098 -2.592 1.00 86.56 438 ASP A O 1
ATOM 3391 N N . TYR A 1 439 ? -10.273 21.335 -0.912 1.00 89.12 439 TYR A N 1
ATOM 3392 C CA . TYR A 1 439 ? -10.356 19.927 -1.292 1.00 89.12 439 TYR A CA 1
ATOM 3393 C C . TYR A 1 439 ? -11.223 19.111 -0.334 1.00 89.12 439 TYR A C 1
ATOM 3395 O O . TYR A 1 439 ? -11.197 19.278 0.885 1.00 89.12 439 TYR A O 1
ATOM 3403 N N . CYS A 1 440 ? -11.939 18.136 -0.889 1.00 91.56 440 CYS A N 1
ATOM 3404 C CA . CYS A 1 440 ? -12.623 17.104 -0.121 1.00 91.56 440 CYS A CA 1
ATOM 3405 C C . CYS A 1 440 ? -11.911 15.755 -0.248 1.00 91.56 440 CYS A C 1
ATOM 3407 O O . CYS A 1 440 ? -11.481 15.343 -1.330 1.00 91.56 440 CYS A O 1
ATOM 3409 N N . LEU A 1 441 ? -11.823 15.038 0.873 1.00 94.31 441 LEU A N 1
ATOM 3410 C CA . LEU A 1 441 ? -11.290 13.683 0.899 1.00 94.31 441 LEU A CA 1
ATOM 3411 C C . LEU A 1 441 ? -12.276 12.716 0.235 1.00 94.31 441 LEU A C 1
ATOM 3413 O O . LEU A 1 441 ? -13.463 12.676 0.570 1.00 94.31 441 LEU A O 1
ATOM 3417 N N . CYS A 1 442 ? -11.765 11.899 -0.673 1.00 97.00 442 CYS A N 1
ATOM 3418 C CA . CYS A 1 442 ? -12.515 10.901 -1.416 1.00 97.00 442 CYS A CA 1
ATOM 3419 C C . CYS A 1 442 ? -11.824 9.535 -1.354 1.00 97.00 442 CYS A C 1
ATOM 3421 O O . CYS A 1 442 ? -10.620 9.433 -1.123 1.00 97.00 442 CYS A O 1
ATOM 3423 N N . LEU A 1 443 ? -12.599 8.481 -1.598 1.00 98.06 443 LEU A N 1
ATOM 3424 C CA . LEU A 1 443 ? -12.105 7.126 -1.810 1.00 98.06 443 LEU A CA 1
ATOM 3425 C C . LEU A 1 443 ? -12.296 6.755 -3.281 1.00 98.06 443 LEU A C 1
ATOM 3427 O O . LEU A 1 443 ? -13.432 6.693 -3.759 1.00 98.06 443 LEU A O 1
ATOM 3431 N N . ALA A 1 444 ? -11.196 6.496 -3.979 1.00 98.12 444 ALA A N 1
ATOM 3432 C CA . ALA A 1 444 ? -11.205 5.858 -5.285 1.00 98.12 444 ALA A CA 1
ATOM 3433 C C . ALA A 1 444 ? -11.285 4.340 -5.091 1.00 98.12 444 ALA A C 1
ATOM 3435 O O . ALA A 1 444 ? -10.421 3.738 -4.452 1.00 98.12 444 ALA A O 1
ATOM 3436 N N . ILE A 1 445 ? -12.329 3.721 -5.636 1.00 98.19 445 ILE A N 1
ATOM 3437 C CA . ILE A 1 445 ? -12.559 2.278 -5.612 1.00 98.19 445 ILE A CA 1
ATOM 3438 C C . ILE A 1 445 ? -12.399 1.755 -7.035 1.00 98.19 445 ILE A C 1
ATOM 3440 O O . ILE A 1 445 ? -13.286 1.936 -7.871 1.00 98.19 445 ILE A O 1
ATOM 3444 N N . HIS A 1 446 ? -11.287 1.081 -7.310 1.00 96.88 446 HIS A N 1
ATOM 3445 C CA . HIS A 1 446 ? -11.112 0.336 -8.550 1.00 96.88 446 HIS A CA 1
ATOM 3446 C C . HIS A 1 446 ? -11.778 -1.028 -8.413 1.00 96.88 446 HIS A C 1
ATOM 3448 O O . HIS A 1 446 ? -11.452 -1.789 -7.505 1.00 96.88 446 HIS A O 1
ATOM 3454 N N . ALA A 1 447 ? -12.708 -1.335 -9.314 1.00 95.44 447 ALA A N 1
ATOM 3455 C CA . ALA A 1 447 ? -13.433 -2.596 -9.362 1.00 95.44 447 ALA A CA 1
ATOM 3456 C C . ALA A 1 447 ? -13.090 -3.335 -10.670 1.00 95.44 447 ALA A C 1
ATOM 3458 O O . ALA A 1 447 ? -13.823 -3.187 -11.656 1.00 95.44 447 ALA A O 1
ATOM 3459 N N . PRO A 1 448 ? -12.013 -4.148 -10.700 1.00 91.25 448 PRO A N 1
ATOM 3460 C CA . PRO A 1 448 ? -11.506 -4.754 -11.934 1.00 91.25 448 PRO A CA 1
ATOM 3461 C C . PRO A 1 448 ? -12.557 -5.586 -12.675 1.00 91.25 448 PRO A C 1
ATOM 3463 O O . PRO A 1 448 ? -12.712 -5.459 -13.885 1.00 91.25 448 PRO A O 1
ATOM 3466 N N . ARG A 1 449 ? -13.365 -6.369 -11.943 1.00 90.94 449 ARG A N 1
ATOM 3467 C CA . ARG A 1 449 ? -14.432 -7.203 -12.533 1.00 90.94 449 ARG A CA 1
ATOM 3468 C C . ARG A 1 449 ? -15.528 -6.407 -13.234 1.00 90.94 449 ARG A C 1
ATOM 3470 O O . ARG A 1 449 ? -16.201 -6.939 -14.109 1.00 90.94 449 ARG A O 1
ATOM 3477 N N . LYS A 1 450 ? -15.731 -5.156 -12.821 1.00 92.69 450 LYS A N 1
ATOM 3478 C CA . LYS A 1 450 ? -16.705 -4.241 -13.422 1.00 92.69 450 LYS A CA 1
ATOM 3479 C C . LYS A 1 450 ? -16.075 -3.352 -14.498 1.00 92.69 450 LYS A C 1
ATOM 3481 O O . LYS A 1 450 ? -16.815 -2.682 -15.205 1.00 92.69 450 LYS A O 1
ATOM 3486 N N . GLY A 1 451 ? -14.743 -3.312 -14.607 1.00 92.56 451 GLY A N 1
ATOM 3487 C CA . GLY A 1 451 ? -14.038 -2.410 -15.519 1.00 92.56 451 GLY A CA 1
ATOM 3488 C C . GLY A 1 451 ? -14.275 -0.931 -15.202 1.00 92.56 451 GLY A C 1
ATOM 3489 O O . GLY A 1 451 ? -14.372 -0.118 -16.117 1.00 92.56 451 GLY A O 1
ATOM 3490 N N . ILE A 1 452 ? -14.422 -0.569 -13.921 1.00 95.12 452 ILE A N 1
ATOM 3491 C CA . ILE A 1 452 ? -14.696 0.816 -13.503 1.00 95.12 452 ILE A CA 1
ATOM 3492 C C . ILE A 1 452 ? -13.864 1.240 -12.293 1.00 95.12 452 ILE A C 1
ATOM 3494 O O . ILE A 1 452 ? -13.447 0.417 -11.477 1.00 95.12 452 ILE A O 1
ATOM 3498 N N . ILE A 1 453 ? -13.692 2.552 -12.160 1.00 96.81 453 ILE A N 1
ATOM 3499 C CA . ILE A 1 453 ? -13.244 3.232 -10.944 1.00 96.81 453 ILE A CA 1
ATOM 3500 C C . ILE A 1 453 ? -14.381 4.135 -10.472 1.00 96.81 453 ILE A C 1
ATOM 3502 O O . ILE A 1 453 ? -14.871 4.968 -11.235 1.00 96.81 453 ILE A O 1
ATOM 3506 N N . GLU A 1 454 ? -14.801 3.988 -9.221 1.00 96.94 454 GLU A N 1
ATOM 3507 C CA . GLU A 1 454 ? -15.779 4.875 -8.592 1.00 96.94 454 GLU A CA 1
ATOM 3508 C C . GLU A 1 454 ? -15.104 5.792 -7.578 1.00 96.94 454 GLU A C 1
ATOM 3510 O O . GLU A 1 454 ? -14.315 5.331 -6.758 1.00 96.94 454 GLU A O 1
ATOM 3515 N N . ILE A 1 455 ? -15.448 7.078 -7.597 1.00 97.31 455 ILE A N 1
ATOM 3516 C CA . ILE A 1 455 ? -14.943 8.068 -6.640 1.00 97.31 455 ILE A CA 1
ATOM 3517 C C . ILE A 1 455 ? -16.076 8.420 -5.679 1.00 97.31 455 ILE A C 1
ATOM 3519 O O . ILE A 1 455 ? -17.124 8.906 -6.108 1.00 97.31 455 ILE A O 1
ATOM 3523 N N . TRP A 1 456 ? -15.873 8.174 -4.387 1.00 97.56 456 TRP A N 1
ATOM 3524 C CA . TRP A 1 456 ? -16.859 8.400 -3.328 1.00 97.56 456 TRP A CA 1
ATOM 3525 C C . TRP A 1 456 ? -16.375 9.456 -2.341 1.00 97.56 456 TRP A C 1
ATOM 3527 O O . TRP A 1 456 ? -15.277 9.335 -1.802 1.00 97.56 456 TRP A O 1
ATOM 3537 N N . GLN A 1 457 ? -17.208 10.453 -2.048 1.00 95.69 457 GLN A N 1
ATOM 3538 C CA . GLN A 1 457 ? -16.873 11.482 -1.066 1.00 95.69 457 GLN A CA 1
ATOM 3539 C C . GLN A 1 457 ? -16.928 10.920 0.359 1.00 95.69 457 GLN A C 1
ATOM 3541 O O . GLN A 1 457 ? -17.895 10.249 0.747 1.00 95.69 457 GLN A O 1
ATOM 3546 N N . MET A 1 458 ? -15.891 11.195 1.150 1.00 94.88 458 MET A N 1
ATOM 3547 C CA . MET A 1 458 ? -15.810 10.778 2.548 1.00 94.88 458 MET A CA 1
ATOM 3548 C C . MET A 1 458 ? -16.475 11.811 3.469 1.00 94.88 458 MET A C 1
ATOM 3550 O O . MET A 1 458 ? -16.517 12.996 3.171 1.00 94.88 458 MET A O 1
ATOM 3554 N N . ARG A 1 459 ? -17.020 11.411 4.620 1.00 87.12 459 ARG A N 1
ATOM 3555 C CA . ARG A 1 459 ? -17.131 10.031 5.135 1.00 87.12 459 ARG A CA 1
ATOM 3556 C C . ARG A 1 459 ? -18.413 9.329 4.665 1.00 87.12 459 ARG A C 1
ATOM 3558 O O . ARG A 1 459 ? -18.378 8.160 4.290 1.00 87.12 459 ARG A O 1
ATOM 3565 N N . THR A 1 460 ? -19.522 10.062 4.606 1.00 89.62 460 THR A N 1
ATOM 3566 C CA . THR A 1 460 ? -20.866 9.573 4.238 1.00 89.62 460 THR A CA 1
ATOM 3567 C C . THR A 1 460 ? -21.405 10.191 2.942 1.00 89.62 460 THR A C 1
ATOM 3569 O O . THR A 1 460 ? -22.573 10.006 2.614 1.00 89.62 460 THR A O 1
ATOM 3572 N N . GLY A 1 461 ? -20.566 10.901 2.182 1.00 92.12 461 GLY A N 1
ATOM 3573 C CA . GLY A 1 461 ? -20.977 11.617 0.973 1.00 92.12 461 GLY A CA 1
ATOM 3574 C C . GLY A 1 461 ? -21.314 10.714 -0.227 1.00 92.12 461 GLY A C 1
ATOM 3575 O O . GLY A 1 461 ? -21.077 9.499 -0.196 1.00 92.12 461 GLY A O 1
ATOM 3576 N N . PRO A 1 462 ? -21.887 11.278 -1.301 1.00 94.69 462 PRO A N 1
ATOM 3577 C CA . PRO A 1 462 ? -22.337 10.523 -2.469 1.00 94.69 462 PRO A CA 1
ATOM 3578 C C . PRO A 1 462 ? -21.179 9.976 -3.321 1.00 94.69 462 PRO A C 1
ATOM 3580 O O . PRO A 1 462 ? -20.001 10.281 -3.110 1.00 94.69 462 PRO A O 1
ATOM 3583 N N . ARG A 1 463 ? -21.527 9.153 -4.319 1.00 95.69 463 ARG A N 1
ATOM 3584 C CA . ARG A 1 463 ? -20.618 8.804 -5.419 1.00 95.69 463 ARG A CA 1
ATOM 3585 C C . ARG A 1 463 ? -20.506 10.014 -6.339 1.00 95.69 463 ARG A C 1
ATOM 3587 O O . ARG A 1 463 ? -21.503 10.417 -6.928 1.00 95.69 463 ARG A O 1
ATOM 3594 N N . LEU A 1 464 ? -19.306 10.560 -6.471 1.00 93.56 464 LEU A N 1
ATOM 3595 C CA . LEU A 1 464 ? -19.029 11.746 -7.277 1.00 93.56 464 LEU A CA 1
ATOM 3596 C C . LEU A 1 464 ? -18.819 11.405 -8.753 1.00 93.56 464 LEU A C 1
ATOM 3598 O O . LEU A 1 464 ? -19.223 12.162 -9.631 1.00 93.56 464 LEU A O 1
ATOM 3602 N N . ARG A 1 465 ? -18.164 10.274 -9.045 1.00 92.69 465 ARG A N 1
ATOM 3603 C CA . ARG A 1 465 ? -17.798 9.906 -10.420 1.00 92.69 465 ARG A CA 1
ATOM 3604 C C . ARG A 1 465 ? -17.706 8.399 -10.608 1.00 92.69 465 ARG A C 1
ATOM 3606 O O . ARG A 1 465 ? -17.401 7.663 -9.673 1.00 92.69 465 ARG A O 1
ATOM 3613 N N . THR A 1 466 ? -17.962 7.950 -11.833 1.00 95.06 466 THR A N 1
ATOM 3614 C CA . THR A 1 466 ? -17.651 6.598 -12.312 1.00 95.06 466 THR A CA 1
ATOM 3615 C C . THR A 1 466 ? -16.859 6.728 -13.605 1.00 95.06 466 THR A C 1
ATOM 3617 O O . THR A 1 466 ? -17.279 7.437 -14.515 1.00 95.06 466 THR A O 1
ATOM 3620 N N . ILE A 1 467 ? -15.703 6.079 -13.674 1.00 93.81 467 ILE A N 1
ATOM 3621 C CA . ILE A 1 467 ? -14.762 6.174 -14.787 1.00 93.81 467 ILE A CA 1
ATOM 3622 C C . ILE A 1 467 ? -14.558 4.774 -15.354 1.00 93.81 467 ILE A C 1
ATOM 3624 O O . ILE A 1 467 ? -14.250 3.850 -14.605 1.00 93.81 467 ILE A O 1
ATOM 3628 N N . SER A 1 468 ? -14.692 4.612 -16.671 1.00 93.00 468 SER A N 1
ATOM 3629 C CA . SER A 1 468 ? -14.350 3.348 -17.328 1.00 93.00 468 SER A CA 1
ATOM 3630 C C . SER A 1 468 ? -12.851 3.068 -17.198 1.00 93.00 468 SER A C 1
ATOM 3632 O O . SER A 1 468 ? -12.002 3.953 -17.368 1.00 93.00 468 SER A O 1
ATOM 3634 N N . CYS A 1 469 ? -12.519 1.820 -16.911 1.00 89.12 469 CYS A N 1
ATOM 3635 C CA . CYS A 1 469 ? -11.164 1.341 -16.710 1.00 89.12 469 CYS A CA 1
ATOM 3636 C C . CYS A 1 469 ? -10.911 0.153 -17.638 1.00 89.12 469 CYS A C 1
ATOM 3638 O O . CYS A 1 469 ? -11.750 -0.744 -17.727 1.00 89.12 469 CYS A O 1
ATOM 3640 N N . ALA A 1 470 ? -9.781 0.158 -18.345 1.00 87.94 470 ALA A N 1
ATOM 3641 C CA . ALA A 1 470 ? -9.390 -0.994 -19.145 1.00 87.94 470 ALA A CA 1
ATOM 3642 C C . ALA A 1 470 ? -9.133 -2.195 -18.223 1.00 87.94 470 ALA A C 1
ATOM 3644 O O . ALA A 1 470 ? -8.707 -2.029 -17.072 1.00 87.94 470 ALA A O 1
ATOM 3645 N N . LYS A 1 471 ? -9.384 -3.405 -18.729 1.00 86.12 471 LYS A N 1
ATOM 3646 C CA . LYS A 1 471 ? -8.974 -4.628 -18.028 1.00 86.12 471 LYS A CA 1
ATOM 3647 C C . LYS A 1 471 ? -7.453 -4.600 -17.825 1.00 86.12 471 LYS A C 1
ATOM 3649 O O . LYS A 1 471 ? -6.746 -3.881 -18.519 1.00 86.12 471 LYS A O 1
ATOM 3654 N N . GLY A 1 472 ? -6.966 -5.266 -16.782 1.00 85.94 472 GLY A N 1
ATOM 3655 C CA . GLY A 1 472 ? -5.530 -5.267 -16.490 1.00 85.94 472 GLY A CA 1
ATOM 3656 C C . GLY A 1 472 ? -4.951 -3.939 -15.968 1.00 85.94 472 GLY A C 1
ATOM 3657 O O . GLY A 1 472 ? -3.744 -3.854 -15.778 1.00 85.94 472 GLY A O 1
ATOM 3658 N N . SER A 1 473 ? -5.760 -2.903 -15.711 1.00 91.12 473 SER A N 1
ATOM 3659 C CA . SER A 1 473 ? -5.249 -1.639 -15.153 1.00 91.12 473 SER A CA 1
ATOM 3660 C C . SER A 1 473 ? -4.942 -1.740 -13.655 1.00 91.12 473 SER A C 1
ATOM 3662 O O . SER A 1 473 ? -5.583 -2.500 -12.922 1.00 91.12 473 SER A O 1
ATOM 3664 N N . ARG A 1 474 ? -4.017 -0.912 -13.162 1.00 92.75 474 ARG A N 1
ATOM 3665 C CA . ARG A 1 474 ? -3.668 -0.813 -11.736 1.00 92.75 474 ARG A CA 1
ATOM 3666 C C . ARG A 1 474 ? -3.684 0.649 -11.286 1.00 92.75 474 ARG A C 1
ATOM 3668 O O . ARG A 1 474 ? -3.107 1.506 -11.947 1.00 92.75 474 ARG A O 1
ATOM 3675 N N . MET A 1 475 ? -4.350 0.930 -10.163 1.00 95.00 475 MET A N 1
ATOM 3676 C CA . MET A 1 475 ? -4.236 2.240 -9.516 1.00 95.00 475 MET A CA 1
ATOM 3677 C C . MET A 1 475 ? -2.987 2.284 -8.641 1.00 95.00 475 MET A C 1
ATOM 3679 O O . MET A 1 475 ? -2.719 1.321 -7.920 1.00 95.00 475 MET A O 1
ATOM 3683 N N . LEU A 1 476 ? -2.277 3.404 -8.679 1.00 95.25 476 LEU A N 1
ATOM 3684 C CA . LEU A 1 476 ? -1.050 3.655 -7.933 1.00 95.25 476 LEU A CA 1
ATOM 3685 C C . LEU A 1 476 ? -1.123 5.045 -7.290 1.00 95.25 476 LEU A C 1
ATOM 3687 O O . LEU A 1 476 ? -1.865 5.915 -7.750 1.00 95.25 476 LEU A O 1
ATOM 3691 N N . GLN A 1 477 ? -0.365 5.252 -6.222 1.00 92.81 477 GLN A N 1
ATOM 3692 C CA . GLN A 1 477 ? -0.272 6.533 -5.530 1.00 92.81 477 GLN A CA 1
ATOM 3693 C C . GLN A 1 477 ? 1.186 6.778 -5.138 1.00 92.81 477 GLN A C 1
ATOM 3695 O O . GLN A 1 477 ? 1.823 5.825 -4.685 1.00 92.81 477 GLN A O 1
ATOM 3700 N N . PRO A 1 478 ? 1.706 8.007 -5.308 1.00 89.44 478 PRO A N 1
ATOM 3701 C CA . PRO A 1 478 ? 3.051 8.342 -4.875 1.00 89.44 478 PRO A CA 1
ATOM 3702 C C . PRO A 1 478 ? 3.242 8.117 -3.380 1.00 89.44 478 PRO A C 1
ATOM 3704 O O . PRO A 1 478 ? 2.348 8.403 -2.574 1.00 89.44 478 PRO A O 1
ATOM 3707 N N . SER A 1 479 ? 4.417 7.619 -3.018 1.00 82.62 479 SER A N 1
ATOM 3708 C CA . SER A 1 479 ? 4.809 7.415 -1.627 1.00 82.62 479 SER A CA 1
ATOM 3709 C C . SER A 1 479 ? 5.000 8.760 -0.922 1.00 82.62 479 SER A C 1
ATOM 3711 O O . SER A 1 479 ? 5.268 9.793 -1.540 1.00 82.62 479 SER A O 1
ATOM 3713 N N . TYR A 1 480 ? 4.837 8.762 0.400 1.00 78.69 480 TYR A N 1
ATOM 3714 C CA . TYR A 1 480 ? 5.012 9.976 1.191 1.00 78.69 480 TYR A CA 1
ATOM 3715 C C . TYR A 1 480 ? 6.486 10.419 1.214 1.00 78.69 480 TYR A C 1
ATOM 3717 O O . TYR A 1 480 ? 7.385 9.578 1.197 1.00 78.69 480 TYR A O 1
ATOM 3725 N N . ARG A 1 481 ? 6.735 11.733 1.288 1.00 75.88 481 ARG A N 1
ATOM 3726 C CA . ARG A 1 481 ? 8.083 12.311 1.419 1.00 75.88 481 ARG A CA 1
ATOM 3727 C C . ARG A 1 481 ? 8.317 12.780 2.852 1.00 75.88 481 ARG A C 1
ATOM 3729 O O . ARG A 1 481 ? 7.572 13.634 3.326 1.00 75.88 481 ARG A O 1
ATOM 3736 N N . PHE A 1 482 ? 9.331 12.240 3.518 1.00 72.12 482 PHE A N 1
ATOM 3737 C CA . PHE A 1 482 ? 9.749 12.679 4.849 1.00 72.12 482 PHE A CA 1
ATOM 3738 C C . PHE A 1 482 ? 10.328 14.093 4.828 1.00 72.12 482 PHE A C 1
ATOM 3740 O O . PHE A 1 482 ? 10.950 14.502 3.839 1.00 72.12 482 PHE A O 1
ATOM 3747 N N . GLY A 1 483 ? 10.125 14.826 5.924 1.00 59.78 483 GLY A N 1
ATOM 3748 C CA . GLY A 1 483 ? 10.707 16.158 6.115 1.00 59.78 483 GLY A CA 1
ATOM 3749 C C . GLY A 1 483 ? 10.213 17.217 5.120 1.00 59.78 483 GLY A C 1
ATOM 3750 O O . GLY A 1 483 ? 10.922 18.182 4.834 1.00 59.78 483 GLY A O 1
ATOM 3751 N N . ALA A 1 484 ? 9.016 17.054 4.543 1.00 60.22 484 ALA A N 1
ATOM 3752 C CA . ALA A 1 484 ? 8.460 18.033 3.610 1.00 60.22 484 ALA A CA 1
ATOM 3753 C C . ALA A 1 484 ? 8.292 19.409 4.294 1.00 60.22 484 ALA A C 1
ATOM 3755 O O . ALA A 1 484 ? 7.412 19.598 5.133 1.00 60.22 484 ALA A O 1
ATOM 3756 N N . SER A 1 485 ? 9.135 20.378 3.914 1.00 52.19 485 SER A N 1
ATOM 3757 C CA . SER A 1 485 ? 9.174 21.719 4.513 1.00 52.19 485 SER A CA 1
ATOM 3758 C C . SER A 1 485 ? 7.832 22.463 4.428 1.00 52.19 485 SER A C 1
ATOM 3760 O O . SER A 1 485 ? 7.101 22.377 3.430 1.00 52.19 485 SER A O 1
ATOM 3762 N N . MET A 1 486 ? 7.558 23.278 5.454 1.00 51.72 486 MET A N 1
ATOM 3763 C CA . MET A 1 486 ? 6.413 24.194 5.550 1.00 51.72 486 MET A CA 1
ATOM 3764 C C . MET A 1 486 ? 6.327 25.199 4.387 1.00 51.72 486 MET A C 1
ATOM 3766 O O . MET A 1 486 ? 5.242 25.703 4.115 1.00 51.72 486 MET A O 1
ATOM 3770 N N . SER A 1 487 ? 7.431 25.471 3.681 1.00 51.91 487 SER A N 1
ATOM 3771 C CA . SER A 1 487 ? 7.493 26.451 2.585 1.00 51.91 487 SER A CA 1
ATOM 3772 C C . SER A 1 487 ? 7.019 25.935 1.219 1.00 51.91 487 SER A C 1
ATOM 3774 O O . SER A 1 487 ? 6.946 26.711 0.270 1.00 51.91 487 SER A O 1
ATOM 3776 N N . THR A 1 488 ? 6.702 24.643 1.086 1.00 59.53 488 THR A N 1
ATOM 3777 C CA . THR A 1 488 ? 6.249 24.055 -0.190 1.00 59.53 488 THR A CA 1
ATOM 3778 C C . THR A 1 488 ? 4.744 24.264 -0.417 1.00 59.53 488 THR A C 1
ATOM 3780 O O . THR A 1 488 ? 3.979 24.245 0.555 1.00 59.53 488 THR A O 1
ATOM 3783 N N . PRO A 1 489 ? 4.269 24.409 -1.670 1.00 69.38 489 PRO A N 1
ATOM 3784 C CA . PRO A 1 489 ? 2.838 24.494 -1.962 1.00 69.38 489 PRO A CA 1
ATOM 3785 C C . PRO A 1 489 ? 2.090 23.224 -1.521 1.00 69.38 489 PRO A C 1
ATOM 3787 O O . PRO A 1 489 ? 2.675 22.155 -1.311 1.00 69.38 489 PRO A O 1
ATOM 3790 N N . TYR A 1 490 ? 0.777 23.337 -1.312 1.00 78.12 490 TYR A N 1
ATOM 3791 C CA . TYR A 1 490 ? -0.053 22.190 -0.951 1.00 78.12 490 TYR A CA 1
ATOM 3792 C C . TYR A 1 490 ? -0.233 21.261 -2.156 1.00 78.12 490 TYR A C 1
ATOM 3794 O O . TYR A 1 490 ? -0.806 21.659 -3.166 1.00 78.12 490 TYR A O 1
ATOM 3802 N N . VAL A 1 491 ? 0.212 20.008 -2.030 1.00 81.38 491 VAL A N 1
ATOM 3803 C CA . VAL A 1 491 ? 0.009 18.978 -3.056 1.00 81.38 491 VAL A CA 1
ATOM 3804 C C . VAL A 1 491 ? -1.148 18.066 -2.627 1.00 81.38 491 VAL A C 1
ATOM 3806 O O . VAL A 1 491 ? -1.042 17.382 -1.601 1.00 81.38 491 VAL A O 1
ATOM 3809 N N . PRO A 1 492 ? -2.271 18.048 -3.369 1.00 86.81 492 PRO A N 1
ATOM 3810 C CA . PRO A 1 492 ? -3.396 17.172 -3.062 1.00 86.81 492 PRO A CA 1
ATOM 3811 C C . PRO A 1 492 ? -3.035 15.700 -3.258 1.00 86.81 492 PRO A C 1
ATOM 3813 O O . PRO A 1 492 ? -2.144 15.369 -4.034 1.00 86.81 492 PRO A O 1
ATOM 3816 N N . LEU A 1 493 ? -3.779 14.795 -2.623 1.00 89.81 493 LEU A N 1
ATOM 3817 C CA . LEU A 1 493 ? -3.634 13.361 -2.895 1.00 89.81 493 LEU A CA 1
ATOM 3818 C C . LEU A 1 493 ? -4.069 13.014 -4.319 1.00 89.81 493 LEU A C 1
ATOM 3820 O O . LEU A 1 493 ? -5.249 13.114 -4.669 1.00 89.81 493 LEU A O 1
ATOM 3824 N N . GLU A 1 494 ? -3.112 12.536 -5.098 1.00 92.19 494 GLU A N 1
ATOM 3825 C CA . GLU A 1 494 ? -3.301 12.122 -6.480 1.00 92.19 494 GLU A CA 1
ATOM 3826 C C . GLU A 1 494 ? -3.365 10.601 -6.597 1.00 92.19 494 GLU A C 1
ATOM 3828 O O . GLU A 1 494 ? -2.731 9.866 -5.839 1.00 92.19 494 GLU A O 1
ATOM 3833 N N . VAL A 1 495 ? -4.138 10.131 -7.574 1.00 95.44 495 VAL A N 1
ATOM 3834 C CA . VAL A 1 495 ? -4.210 8.716 -7.937 1.00 95.44 495 VAL A CA 1
ATOM 3835 C C . VAL A 1 495 ? -3.858 8.590 -9.405 1.00 95.44 495 VAL A C 1
ATOM 3837 O O . VAL A 1 495 ? -4.478 9.217 -10.268 1.00 95.44 495 VAL A O 1
ATOM 3840 N N . PHE A 1 496 ? -2.870 7.748 -9.663 1.00 95.25 496 PHE A N 1
ATOM 3841 C CA . PHE A 1 496 ? -2.389 7.401 -10.982 1.00 95.25 496 PHE A CA 1
ATOM 3842 C C . PHE A 1 496 ? -3.037 6.093 -11.415 1.00 95.25 496 PHE A C 1
ATOM 3844 O O . PHE A 1 496 ? -3.348 5.218 -10.603 1.00 95.25 496 PHE A O 1
ATOM 3851 N N . LEU A 1 497 ? -3.234 5.952 -12.713 1.00 94.56 497 LEU A N 1
ATOM 3852 C CA . LEU A 1 497 ? -3.735 4.759 -13.355 1.00 94.56 497 LEU A CA 1
ATOM 3853 C C . LEU A 1 497 ? -2.730 4.324 -14.411 1.00 94.56 497 LEU A C 1
ATOM 3855 O O . LEU A 1 497 ? -2.514 5.034 -15.394 1.00 94.56 497 LEU A O 1
ATOM 3859 N N . LEU A 1 498 ? -2.171 3.137 -14.205 1.00 93.50 498 LEU A N 1
ATOM 3860 C CA . LEU A 1 498 ? -1.351 2.441 -15.180 1.00 93.50 498 LEU A CA 1
ATOM 3861 C C . LEU A 1 498 ? -2.236 1.458 -15.952 1.00 93.50 498 LEU A C 1
ATOM 3863 O O . LEU A 1 498 ? -2.846 0.562 -15.360 1.00 93.50 498 LEU A O 1
ATOM 3867 N N . ASN A 1 499 ? -2.322 1.644 -17.265 1.00 90.31 499 ASN A N 1
ATOM 3868 C CA . ASN A 1 499 ? -3.017 0.737 -18.167 1.00 90.31 499 ASN A CA 1
ATOM 3869 C C . ASN A 1 499 ? -2.103 -0.450 -18.506 1.00 90.31 499 ASN A C 1
ATOM 3871 O O . ASN A 1 499 ? -1.000 -0.253 -19.010 1.00 90.31 499 ASN A O 1
ATOM 3875 N N . GLY A 1 500 ? -2.560 -1.673 -18.230 1.00 81.38 500 GLY A N 1
ATOM 3876 C CA . GLY A 1 500 ? -1.754 -2.876 -18.443 1.00 81.38 500 GLY A CA 1
ATOM 3877 C C . GLY A 1 500 ? -1.538 -3.262 -19.892 1.00 81.38 500 GLY A C 1
ATOM 3878 O O . GLY A 1 500 ? -0.494 -3.829 -20.199 1.00 81.38 500 GLY A O 1
ATOM 3879 N N . ASP A 1 501 ? -2.467 -2.917 -20.777 1.00 80.56 501 ASP A N 1
ATOM 3880 C CA . ASP A 1 501 ? -2.368 -3.297 -22.184 1.00 80.56 501 ASP A CA 1
ATOM 3881 C C . ASP A 1 501 ? -1.556 -2.269 -22.979 1.00 80.56 501 ASP A C 1
ATOM 3883 O O . ASP A 1 501 ? -0.732 -2.641 -23.808 1.00 80.56 501 ASP A O 1
ATOM 3887 N N . SER A 1 502 ? -1.755 -0.972 -22.715 1.00 85.75 502 SER A N 1
ATOM 3888 C CA . SER A 1 502 ? -1.066 0.097 -23.454 1.00 85.75 502 SER A CA 1
ATOM 3889 C C . SER A 1 502 ? 0.202 0.628 -22.784 1.00 85.75 502 SER A C 1
ATOM 3891 O O . SER A 1 502 ? 0.902 1.432 -23.391 1.00 85.75 502 SER A O 1
ATOM 3893 N N . GLY A 1 503 ? 0.467 0.279 -21.520 1.00 86.88 503 GLY A N 1
ATOM 3894 C CA . GLY A 1 503 ? 1.543 0.896 -20.733 1.00 86.88 503 GLY A CA 1
ATOM 3895 C C . GLY A 1 503 ? 1.313 2.385 -20.437 1.00 86.88 503 GLY A C 1
ATOM 3896 O O . GLY A 1 503 ? 2.194 3.059 -19.910 1.00 86.88 503 GLY A O 1
ATOM 3897 N N . GLN A 1 504 ? 0.142 2.929 -20.773 1.00 90.31 504 GLN A N 1
ATOM 3898 C CA . GLN A 1 504 ? -0.167 4.341 -20.582 1.00 90.31 504 GLN A CA 1
ATOM 3899 C C . GLN A 1 504 ? -0.343 4.670 -19.097 1.00 90.31 504 GLN A C 1
ATOM 3901 O O . GLN A 1 504 ? -1.072 3.983 -18.374 1.00 90.31 504 GLN A O 1
ATOM 3906 N N . ILE A 1 505 ? 0.278 5.764 -18.666 1.00 92.88 505 ILE A N 1
ATOM 3907 C CA . ILE A 1 505 ? 0.147 6.339 -17.331 1.00 92.88 505 ILE A CA 1
ATOM 3908 C C . ILE A 1 505 ? -0.741 7.574 -17.433 1.00 92.88 505 ILE A C 1
ATOM 3910 O O . ILE A 1 505 ? -0.517 8.475 -18.244 1.00 92.88 505 ILE A O 1
ATOM 3914 N N . SER A 1 506 ? -1.765 7.622 -16.589 1.00 93.44 506 SER A N 1
ATOM 3915 C CA . SER A 1 506 ? -2.675 8.760 -16.492 1.00 93.44 506 SER A CA 1
ATOM 3916 C C . SER A 1 506 ? -2.958 9.111 -15.038 1.00 93.44 506 SER A C 1
ATOM 3918 O O . SER A 1 506 ? -2.930 8.242 -14.172 1.00 93.44 506 SER A O 1
ATOM 3920 N N . ILE A 1 507 ? -3.256 10.372 -14.761 1.00 93.88 507 ILE A N 1
ATOM 3921 C CA . ILE A 1 507 ? -3.709 10.847 -13.453 1.00 93.88 507 ILE A CA 1
ATOM 3922 C C . ILE A 1 507 ? -5.227 11.040 -13.469 1.00 93.88 507 ILE A C 1
ATOM 3924 O O . ILE A 1 507 ? -5.793 11.487 -14.469 1.00 93.88 507 ILE A O 1
ATOM 3928 N N . LEU A 1 508 ? -5.916 10.682 -12.383 1.00 94.25 508 LEU A N 1
ATOM 3929 C CA . LEU A 1 508 ? -7.358 10.917 -12.265 1.00 94.25 508 LEU A CA 1
ATOM 3930 C C . LEU A 1 508 ? -7.653 12.408 -12.044 1.00 94.25 508 LEU A C 1
ATOM 3932 O O . LEU A 1 508 ? -7.089 13.034 -11.145 1.00 94.25 508 LEU A O 1
ATOM 3936 N N . ASN A 1 509 ? -8.583 12.966 -12.825 1.00 91.19 509 ASN A N 1
ATOM 3937 C CA . ASN A 1 509 ? -8.927 14.387 -12.734 1.00 91.19 509 ASN A CA 1
ATOM 3938 C C . ASN A 1 509 ? -9.581 14.713 -11.389 1.00 91.19 509 ASN A C 1
ATOM 3940 O O . ASN A 1 509 ? -10.543 14.058 -10.981 1.00 91.19 509 ASN A O 1
ATOM 3944 N N . ARG A 1 510 ? -9.082 15.772 -10.741 1.00 87.88 510 ARG A N 1
ATOM 3945 C CA . ARG A 1 510 ? -9.499 16.197 -9.395 1.00 87.88 510 ARG A CA 1
ATOM 3946 C C . ARG A 1 510 ? -10.622 17.225 -9.376 1.00 87.88 510 ARG A C 1
ATOM 3948 O O . ARG A 1 510 ? -11.136 17.531 -8.307 1.00 87.88 510 ARG A O 1
ATOM 3955 N N . THR A 1 511 ? -10.996 17.780 -10.523 1.00 84.56 511 THR A N 1
ATOM 3956 C CA . THR A 1 511 ? -12.063 18.776 -10.616 1.00 84.56 511 THR A CA 1
ATOM 3957 C C . THR A 1 511 ? -13.411 18.100 -10.818 1.00 84.56 511 THR A C 1
ATOM 3959 O O . THR A 1 511 ? -13.588 17.194 -11.646 1.00 84.56 511 THR A O 1
ATOM 3962 N N . LEU A 1 512 ? -14.388 18.543 -10.032 1.00 75.50 512 LEU A N 1
ATOM 3963 C CA . LEU A 1 512 ? -15.792 18.268 -10.292 1.00 75.50 512 LEU A CA 1
ATOM 3964 C C . LEU A 1 512 ? -16.272 19.280 -11.333 1.00 75.50 512 LEU A C 1
ATOM 3966 O O . LEU A 1 512 ? -16.768 20.341 -10.980 1.00 75.50 512 LEU A O 1
ATOM 3970 N N . ASP A 1 513 ? -16.055 18.972 -12.611 1.00 65.19 513 ASP A N 1
ATOM 3971 C CA . ASP A 1 513 ? -16.610 19.780 -13.698 1.00 65.19 513 ASP A CA 1
ATOM 3972 C C . ASP A 1 513 ? -18.144 19.729 -13.608 1.00 65.19 513 ASP A C 1
ATOM 3974 O O . ASP A 1 513 ? -18.714 18.632 -13.520 1.00 65.19 513 ASP A O 1
ATOM 3978 N N . SER A 1 514 ? -18.789 20.898 -13.593 1.00 48.09 514 SER A N 1
ATOM 3979 C CA . SER A 1 514 ? -20.246 21.039 -13.547 1.00 48.09 514 SER A CA 1
ATOM 3980 C C . SER A 1 514 ? -20.969 20.559 -14.812 1.00 48.09 514 SER A C 1
ATOM 3982 O O . SER A 1 514 ? -20.379 20.447 -15.924 1.00 48.09 514 SER A O 1
#